Protein AF-A0A535E3J9-F1 (afdb_monomer)

Secondary structure (DSSP, 8-state):
--------------------------------SS-SSSS-EESS--TTBT-EEE--SSPP--EE--SSPPTT--PPPPEEE--SS--TT-EEEEEEEEEEEE----STT---EEEEEETTTTEEEEEE-TTTTGGGTEEEEEEEEEEEEEEESSTT-TTSPEEEEEEEEEEEEETTTTEESSSP--EEEE----S-----S--HHHHHHHHHHS-----EEEEESTTEEETTSEEEEEEE--SS-S-EEEEEEEEEEE-TTS-EEEEEEEEEEEEEEEEEE-S-TT-B--SS--GGGTT-TT-EEEE-SS-STTTSTTSSEEEEEEEEEEEEEEEEEEETTEEEEEEEE--SSPPPEEEPPPEEEEEE----------

Radius of gyration: 37.2 Å; Cα contacts (8 Å, |Δi|>4): 768; chains: 1; bounding box: 96×81×119 Å

Solvent-accessible surface area (backbone atoms only — not comparable to full-atom values): 22604 Å² total; per-residue (Å²): 134,90,79,85,87,89,89,82,90,84,89,83,88,87,80,90,72,82,76,81,79,71,86,76,75,90,70,80,90,59,83,67,94,73,77,84,72,77,46,52,64,37,58,58,87,60,94,56,53,78,41,76,41,82,57,78,90,77,81,71,50,36,26,21,18,59,71,62,72,56,39,87,66,87,62,71,74,66,42,76,49,70,62,95,79,71,49,85,65,36,69,26,37,39,36,44,66,30,64,42,33,49,56,81,68,89,55,99,84,56,77,45,39,36,35,35,44,42,85,88,68,76,45,74,52,77,42,78,47,90,61,66,70,45,62,42,36,28,46,43,25,40,34,37,29,28,52,29,28,22,37,48,75,40,85,90,40,95,84,40,61,74,38,75,48,64,45,94,59,75,37,44,28,18,84,92,77,70,43,75,38,85,74,79,46,76,48,76,40,79,43,77,72,74,65,86,83,65,77,78,87,77,39,26,78,60,50,50,55,51,64,70,61,50,79,65,46,51,32,47,78,48,49,45,57,69,57,41,46,42,44,77,38,76,30,28,38,30,51,46,75,57,54,75,71,70,70,44,47,30,34,34,34,44,75,44,71,63,41,84,38,65,38,36,42,31,38,32,33,44,34,38,39,39,80,73,51,73,52,79,42,62,68,52,94,81,65,40,71,57,99,60,68,50,78,95,52,65,90,53,58,78,54,48,36,41,27,42,87,57,60,14,68,80,70,38,99,84,24,26,25,51,30,31,42,34,41,36,43,42,68,49,34,32,34,33,36,29,56,56,94,39,79,48,65,83,42,81,50,78,51,74,63,81,51,66,71,37,64,30,73,70,40,64,33,34,27,40,76,86,77,81,77,79,81,73,86,127

Foldseek 3Di:
DDDDDDDDDDDDDDDPPDDPDDPDDDDPQDPPPDDFDQAAAPQDDDPQALAKDFDDDHDHFHFWAHQDFFFPDPFPPWDWADDPDADFFAKTKIKDKWWWGWHDDPDPDDFIWTWTAPPVNPDIDIDGDPCPRLNRFWTKIWMKMFMFGWHFPDNVDPPGDTDTDTDPDIFTADPVVRDTHDDIDIDTDGDDQPDDQDPDAALQVNVVVVLVPQPWAFFDKAKVVGQEAEAQDKIKIAGPDGSPPAKTKIWHKHWTDQGSTRIIKIKIKIKIKGWPAKDKDQLAPVWDFDPDDDPVCPPGPRMGMTHHNDFQQPSDPVSWTFMKMKTDMAMWMFMWIAHNVGIDDRDTGDSVDGRDIHMHGTRTHGYYYDDDDPPDDD

Sequence (378 aa):
MSAGSRRRLVAVLAALTAFALQPGTAGRAGLDDSFNPDCPAATALPAVTGKVLQFTGALQCFRPGGSAPFGSNVAPADRVIREPAPKLGDPCQNIYYHPVTFTEDTSPTGDPTGHFSILGNVTTGQLGVDDASMIGTHDAFVSDTQLGSYELTNPNDPNSPLQCVLNPTFHFFCPATGVVGPPLCFTWVLHPITGNPTPPANLAPFFANVLGSLQASPGTIHSAPATKGVVNTPACFWIDGITIPQEQDLTLVLPGPLDGSGRQVFFTYFARIQFQGVDWNFDDPLSVTPAQVPPPCQGQNLVTAHQYAQISDERNADGKYHVTATERYSISVVVYWYDSDGPHGPVTVDPGVSAPTLTTNAYPQYVGQVEGVPIGGQ

Nearest PDB structures (foldseek):
  6yfj-assembly1_AA  TM=2.552E-01  e=6.223E+00  Leviviridae sp.
  8qsz-assembly1_B  TM=1.687E-01  e=2.510E+00  Schizosaccharomyces pombe
  6h04-assembly1_D  TM=1.044E-01  e=4.835E+00  Homo sapiens

pLDDT: mean 73.79, std 19.27, range [26.42, 95.31]

Structure (mmCIF, N/CA/C/O backbone):
data_AF-A0A535E3J9-F1
#
_entry.id   AF-A0A535E3J9-F1
#
loop_
_atom_site.group_PDB
_atom_site.id
_atom_site.type_symbol
_atom_site.label_atom_id
_atom_site.label_alt_id
_atom_site.label_comp_id
_atom_site.label_asym_id
_atom_site.label_entity_id
_atom_site.label_seq_id
_atom_site.pdbx_PDB_ins_code
_atom_site.Cartn_x
_atom_site.Cartn_y
_atom_site.Cartn_z
_atom_site.occupancy
_atom_site.B_iso_or_equiv
_atom_site.auth_seq_id
_atom_site.auth_comp_id
_atom_site.auth_asym_id
_atom_site.auth_atom_id
_atom_site.pdbx_PDB_model_num
ATOM 1 N N . MET A 1 1 ? 31.623 58.051 33.129 1.00 33.59 1 MET A N 1
ATOM 2 C CA . MET A 1 1 ? 30.622 58.278 32.062 1.00 33.59 1 MET A CA 1
ATOM 3 C C . MET A 1 1 ? 30.580 56.989 31.248 1.00 33.59 1 MET A C 1
ATOM 5 O O . MET A 1 1 ? 31.606 56.646 30.689 1.00 33.59 1 MET A O 1
ATOM 9 N N . SER A 1 2 ? 29.633 56.088 31.549 1.00 28.47 2 SER A N 1
ATOM 10 C CA . SER A 1 2 ? 28.334 55.912 30.846 1.00 28.47 2 SER A CA 1
ATOM 11 C C . SER A 1 2 ? 28.555 55.255 29.476 1.00 28.47 2 SER A C 1
ATOM 13 O O . SER A 1 2 ? 29.387 55.753 28.737 1.00 28.47 2 SER A O 1
ATOM 15 N N . ALA A 1 3 ? 27.915 54.188 29.004 1.00 28.72 3 ALA A N 1
ATOM 16 C CA . ALA A 1 3 ? 26.841 53.258 29.378 1.00 28.72 3 ALA A CA 1
ATOM 17 C C . ALA A 1 3 ? 27.003 52.095 28.348 1.00 28.72 3 ALA A C 1
ATOM 19 O O . ALA A 1 3 ? 27.582 52.298 27.288 1.00 28.72 3 ALA A O 1
ATOM 20 N N . GLY A 1 4 ? 26.664 50.828 28.579 1.00 27.12 4 GLY A N 1
ATOM 21 C CA . GLY A 1 4 ? 25.305 50.340 28.786 1.00 27.12 4 GLY A CA 1
ATOM 22 C C . GLY A 1 4 ? 24.501 50.204 27.474 1.00 27.12 4 GLY A C 1
ATOM 23 O O . GLY A 1 4 ? 23.848 51.150 27.069 1.00 27.12 4 GLY A O 1
ATOM 24 N N . SER A 1 5 ? 24.444 48.978 26.927 1.00 33.00 5 SER A N 1
ATOM 25 C CA . SER A 1 5 ? 23.225 48.301 26.418 1.00 33.00 5 SER A CA 1
ATOM 26 C C . SER A 1 5 ? 22.485 48.741 25.114 1.00 33.00 5 SER A C 1
ATOM 28 O O . SER A 1 5 ? 21.826 49.774 25.079 1.00 33.00 5 SER A O 1
ATOM 30 N N . ARG A 1 6 ? 22.344 47.741 24.206 1.00 33.88 6 ARG A N 1
ATOM 31 C CA . ARG A 1 6 ? 21.142 47.260 23.444 1.00 33.88 6 ARG A CA 1
ATOM 32 C C . ARG A 1 6 ? 20.768 47.771 22.025 1.00 33.88 6 ARG A C 1
ATOM 34 O O . ARG A 1 6 ? 20.603 48.961 21.803 1.00 33.88 6 ARG A O 1
ATOM 41 N N . ARG A 1 7 ? 20.331 46.758 21.225 1.00 34.62 7 ARG A N 1
ATOM 42 C CA . ARG A 1 7 ? 19.374 46.697 20.067 1.00 34.62 7 ARG A CA 1
ATOM 43 C C . ARG A 1 7 ? 19.984 46.983 18.668 1.00 34.62 7 ARG A C 1
ATOM 45 O O . ARG A 1 7 ? 20.710 47.947 18.537 1.00 34.62 7 ARG A O 1
ATOM 52 N N . ARG A 1 8 ? 19.739 46.227 17.575 1.00 30.86 8 ARG A N 1
ATOM 53 C CA . ARG A 1 8 ? 18.535 45.518 17.059 1.00 30.86 8 ARG A CA 1
ATOM 54 C C . ARG A 1 8 ? 18.881 44.340 16.104 1.00 30.86 8 ARG A C 1
ATOM 56 O O . ARG A 1 8 ? 19.973 44.297 15.558 1.00 30.86 8 ARG A O 1
ATOM 63 N N . LEU A 1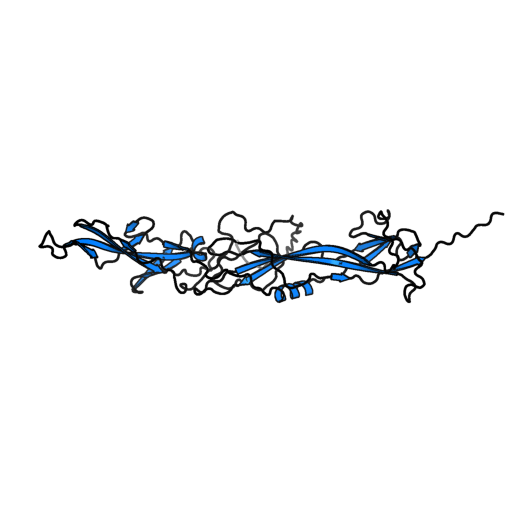 9 ? 17.887 43.456 15.909 1.00 32.06 9 LEU A N 1
ATOM 64 C CA . LEU A 1 9 ? 17.694 42.436 14.854 1.00 32.06 9 LEU A CA 1
ATOM 65 C C . LEU A 1 9 ? 18.092 42.869 13.421 1.00 32.06 9 LEU A C 1
ATOM 67 O O . LEU A 1 9 ? 17.930 44.042 13.102 1.00 32.06 9 LEU A O 1
ATOM 71 N N . VAL A 1 10 ? 18.443 41.911 12.542 1.00 29.22 10 VAL A N 1
ATOM 72 C CA . VAL A 1 10 ? 17.611 41.344 11.439 1.00 29.22 10 VAL A CA 1
ATOM 73 C C . VAL A 1 10 ? 18.378 40.186 10.755 1.00 29.22 10 VAL A C 1
ATOM 75 O O . VAL A 1 10 ? 19.599 40.210 10.658 1.00 29.22 10 VAL A O 1
ATOM 78 N N . ALA A 1 11 ? 17.629 39.151 10.361 1.00 32.66 11 ALA A N 1
ATOM 79 C CA . ALA A 1 11 ? 18.031 37.894 9.722 1.00 32.66 11 ALA A CA 1
ATOM 80 C C . ALA A 1 11 ? 18.624 38.044 8.302 1.00 32.66 11 ALA A C 1
ATOM 82 O O . ALA A 1 11 ? 18.456 39.088 7.684 1.00 32.66 11 ALA A O 1
ATOM 83 N N . VAL A 1 12 ? 19.218 36.970 7.755 1.00 30.23 12 VAL A N 1
ATOM 84 C CA . VAL A 1 12 ? 18.753 36.279 6.526 1.00 30.23 12 VAL A CA 1
ATOM 85 C C . VAL A 1 12 ? 19.677 35.097 6.172 1.00 30.23 12 VAL A C 1
ATOM 87 O O . VAL A 1 12 ? 20.894 35.161 6.300 1.00 30.23 12 VAL A O 1
ATOM 90 N N . LEU A 1 13 ? 18.999 34.025 5.752 1.00 30.70 13 LEU A N 1
ATOM 91 C CA . LEU A 1 13 ? 19.392 32.789 5.073 1.00 30.70 13 LEU A CA 1
ATOM 92 C C . LEU A 1 13 ? 20.746 32.771 4.345 1.00 30.70 13 LEU A C 1
ATOM 94 O O . LEU A 1 13 ? 21.009 33.630 3.511 1.00 30.70 13 LEU A O 1
ATOM 98 N N . ALA A 1 14 ? 21.467 31.655 4.491 1.00 30.52 14 ALA A N 1
ATOM 99 C CA . ALA A 1 14 ? 21.787 30.748 3.379 1.00 30.52 14 ALA A CA 1
ATOM 100 C C . ALA A 1 14 ? 22.624 29.567 3.893 1.00 30.52 14 ALA A C 1
ATOM 102 O O . ALA A 1 14 ? 23.810 29.710 4.169 1.00 30.52 14 ALA A O 1
ATOM 103 N N . ALA A 1 15 ? 22.020 28.385 3.980 1.00 27.77 15 ALA A N 1
ATOM 104 C CA . ALA A 1 15 ? 22.767 27.133 3.972 1.00 27.77 15 ALA A CA 1
ATOM 105 C C . ALA A 1 15 ? 21.925 26.073 3.256 1.00 27.77 15 ALA A C 1
ATOM 107 O O . ALA A 1 15 ? 21.244 25.256 3.867 1.00 27.77 15 ALA A O 1
ATOM 108 N N . LEU A 1 16 ? 21.958 26.137 1.923 1.00 31.31 16 LEU A N 1
ATOM 109 C CA . LEU A 1 16 ? 21.733 24.984 1.057 1.00 31.31 16 LEU A CA 1
ATOM 110 C C . LEU A 1 16 ? 22.879 24.000 1.313 1.00 31.31 16 LEU A C 1
ATOM 112 O O . LEU A 1 16 ? 23.904 24.033 0.638 1.00 31.31 16 LEU A O 1
ATOM 116 N N . THR A 1 17 ? 22.734 23.141 2.316 1.00 30.84 17 THR A N 1
ATOM 117 C CA . THR A 1 17 ? 23.512 21.906 2.378 1.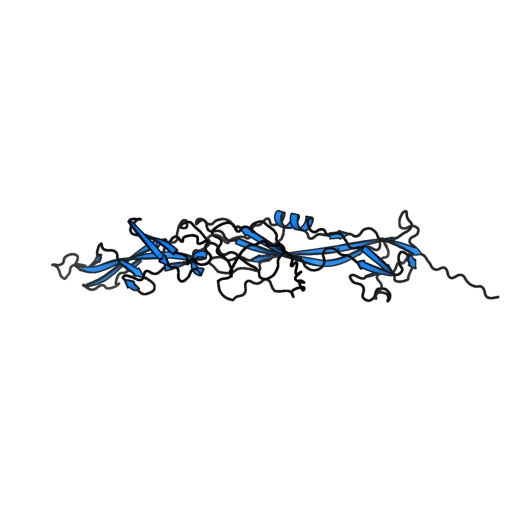00 30.84 17 THR A CA 1
ATOM 118 C C . THR A 1 17 ? 22.707 20.832 1.673 1.00 30.84 17 THR A C 1
ATOM 120 O O . THR A 1 17 ? 21.761 20.274 2.226 1.00 30.84 17 THR A O 1
ATOM 123 N N . ALA A 1 18 ? 23.085 20.596 0.420 1.00 27.94 18 ALA A N 1
ATOM 124 C CA . ALA A 1 18 ? 22.757 19.394 -0.318 1.00 27.94 18 ALA A CA 1
ATOM 125 C C . ALA A 1 18 ? 23.154 18.173 0.526 1.00 27.94 18 ALA A C 1
ATOM 127 O O . ALA A 1 18 ? 24.338 17.893 0.709 1.00 27.94 18 ALA A O 1
ATOM 128 N N . PHE A 1 19 ? 22.164 17.458 1.057 1.00 26.78 19 PHE A N 1
ATOM 129 C CA . PHE A 1 19 ? 22.375 16.083 1.481 1.00 26.78 19 PHE A CA 1
ATOM 130 C C . PHE A 1 19 ? 22.500 15.243 0.212 1.00 26.78 19 PHE A C 1
ATOM 132 O O . PHE A 1 19 ? 21.539 15.068 -0.534 1.00 26.78 19 PHE A O 1
ATOM 139 N N . ALA A 1 20 ? 23.716 14.767 -0.044 1.00 26.42 20 ALA A N 1
ATOM 140 C CA . ALA A 1 20 ? 23.969 13.706 -0.999 1.00 26.42 20 ALA A CA 1
ATOM 141 C C . ALA A 1 20 ? 23.206 12.456 -0.534 1.00 26.42 20 ALA A C 1
ATOM 143 O O . ALA A 1 20 ? 23.586 11.812 0.442 1.00 26.42 20 ALA A O 1
ATOM 144 N N . LEU A 1 21 ? 22.099 12.150 -1.210 1.00 26.97 21 LEU A N 1
ATOM 145 C CA . LEU A 1 21 ? 21.382 10.890 -1.058 1.00 26.97 21 LEU A CA 1
ATOM 146 C C . LEU A 1 21 ? 22.238 9.796 -1.700 1.00 26.97 21 LEU A C 1
ATOM 148 O O . LEU A 1 21 ? 22.363 9.718 -2.920 1.00 26.97 21 LEU A O 1
ATOM 152 N N . GLN A 1 22 ? 22.875 8.981 -0.865 1.00 26.67 22 GLN A N 1
ATOM 153 C CA . GLN A 1 22 ? 23.418 7.701 -1.302 1.00 26.67 22 GLN A CA 1
ATOM 154 C C . GLN A 1 22 ? 22.254 6.770 -1.692 1.00 26.67 22 GLN A C 1
ATOM 156 O O . GLN A 1 22 ? 21.199 6.835 -1.054 1.00 26.67 22 GLN A O 1
ATOM 161 N N . PRO A 1 23 ? 22.418 5.893 -2.699 1.00 26.84 23 PRO A N 1
ATOM 162 C CA . PRO A 1 23 ? 21.412 4.889 -3.025 1.00 26.84 23 PRO A CA 1
ATOM 163 C C . PRO A 1 23 ? 21.299 3.909 -1.852 1.00 26.84 23 PRO A C 1
ATOM 165 O O . PRO A 1 23 ? 22.233 3.166 -1.548 1.00 26.84 23 PRO A O 1
ATOM 168 N N . GLY A 1 24 ? 20.167 3.953 -1.150 1.00 28.06 24 GLY A N 1
ATOM 169 C CA . GLY A 1 24 ? 19.845 2.999 -0.097 1.00 28.06 24 GLY A CA 1
ATOM 170 C C . GLY A 1 24 ? 19.674 1.603 -0.690 1.00 28.06 24 GLY A C 1
ATOM 171 O O . GLY A 1 24 ? 18.954 1.412 -1.665 1.00 28.06 24 GLY A O 1
ATOM 172 N N . THR A 1 25 ? 20.360 0.630 -0.102 1.00 26.80 25 THR A N 1
ATOM 173 C CA . THR A 1 25 ? 20.226 -0.797 -0.402 1.00 26.80 25 THR A CA 1
ATOM 174 C C . THR A 1 25 ? 18.779 -1.259 -0.251 1.00 26.80 25 THR A C 1
ATOM 176 O O . THR A 1 25 ? 18.132 -0.903 0.731 1.00 26.80 25 THR A O 1
ATOM 179 N N . ALA A 1 26 ? 18.316 -2.085 -1.194 1.00 29.52 26 ALA A N 1
ATOM 180 C CA . ALA A 1 26 ? 17.007 -2.731 -1.219 1.00 29.52 26 ALA A CA 1
ATOM 181 C C . ALA A 1 26 ? 16.548 -3.213 0.173 1.00 29.52 26 ALA A C 1
ATOM 183 O O . ALA A 1 26 ? 16.968 -4.263 0.659 1.00 29.52 26 ALA A O 1
ATOM 184 N N . GLY A 1 27 ? 15.668 -2.437 0.804 1.00 28.30 27 GLY A N 1
ATOM 185 C CA . GLY A 1 27 ? 14.891 -2.875 1.953 1.00 28.30 27 GLY A CA 1
ATOM 186 C C . GLY A 1 27 ? 13.722 -3.722 1.464 1.00 28.30 27 GLY A C 1
ATOM 187 O O . GLY A 1 27 ? 13.052 -3.370 0.491 1.00 28.30 27 GLY A O 1
ATOM 188 N N . ARG A 1 28 ? 13.470 -4.859 2.116 1.00 32.34 28 ARG A N 1
ATOM 189 C CA . ARG A 1 28 ? 12.174 -5.530 1.988 1.00 32.34 28 ARG A CA 1
ATOM 190 C C . ARG A 1 28 ? 11.123 -4.587 2.567 1.00 32.34 28 ARG A C 1
ATOM 192 O O . ARG A 1 28 ? 11.213 -4.240 3.739 1.00 32.34 28 ARG A O 1
ATOM 199 N N . ALA A 1 29 ? 10.143 -4.197 1.757 1.00 36.38 29 ALA A N 1
ATOM 200 C CA . ALA A 1 29 ? 8.915 -3.611 2.269 1.00 36.38 29 ALA A CA 1
ATOM 201 C C . ALA A 1 29 ? 8.238 -4.675 3.148 1.00 36.38 29 ALA A C 1
ATOM 203 O O . ALA A 1 29 ? 7.770 -5.708 2.668 1.00 36.38 29 ALA A O 1
ATOM 204 N N . GLY A 1 30 ? 8.279 -4.468 4.452 1.00 35.66 30 GLY A N 1
ATOM 205 C CA . GLY A 1 30 ? 7.580 -5.269 5.437 1.00 35.66 30 GLY A CA 1
ATOM 206 C C . GLY A 1 30 ? 7.206 -4.338 6.571 1.00 35.66 30 GLY A C 1
ATOM 207 O O . GLY A 1 30 ? 8.043 -3.550 7.006 1.00 35.66 30 GLY A O 1
ATOM 208 N N . LEU A 1 31 ? 5.949 -4.406 6.998 1.00 39.34 31 LEU A N 1
ATOM 209 C CA . LEU A 1 31 ? 5.612 -4.074 8.375 1.00 39.34 31 LEU A CA 1
ATOM 210 C C . LEU A 1 31 ? 6.444 -5.054 9.203 1.00 39.34 31 LEU A C 1
ATOM 212 O O . LEU 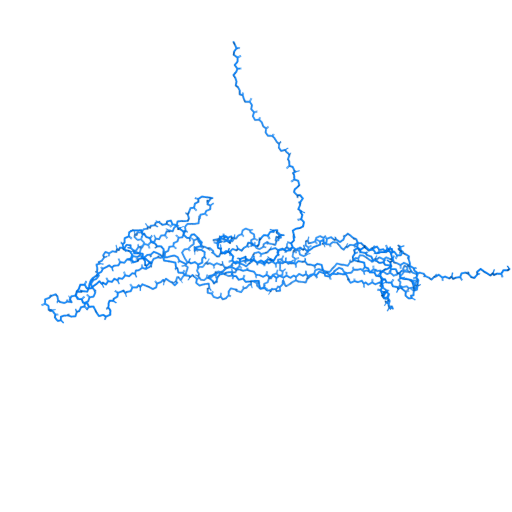A 1 31 ? 6.300 -6.262 9.023 1.00 39.34 31 LEU A O 1
ATOM 216 N N . ASP A 1 32 ? 7.429 -4.567 9.945 1.00 38.06 32 ASP A N 1
ATOM 217 C CA . ASP A 1 32 ? 8.226 -5.448 10.780 1.00 38.06 32 ASP A CA 1
ATOM 218 C C . ASP A 1 32 ? 7.330 -6.070 11.860 1.00 38.06 32 ASP A C 1
ATOM 220 O O . ASP A 1 32 ? 6.372 -5.470 12.347 1.00 38.06 32 ASP A O 1
ATOM 224 N N . ASP A 1 33 ? 7.628 -7.314 12.237 1.00 31.97 33 ASP A N 1
ATOM 225 C CA . ASP A 1 33 ? 6.863 -8.064 13.243 1.00 31.97 33 ASP A CA 1
ATOM 226 C C . ASP A 1 33 ? 7.009 -7.469 14.669 1.00 31.97 33 ASP A C 1
ATOM 228 O O . ASP A 1 33 ? 6.542 -8.041 15.658 1.00 31.97 33 ASP A O 1
ATOM 232 N N . SER A 1 34 ? 7.672 -6.315 14.810 1.00 32.00 34 SER A N 1
ATOM 233 C CA . SER A 1 34 ? 7.863 -5.584 16.061 1.00 32.00 34 SER A CA 1
ATOM 234 C C . SER A 1 34 ? 6.768 -4.539 16.295 1.00 32.00 34 SER A C 1
ATOM 236 O O . SER A 1 34 ? 6.943 -3.354 16.060 1.00 32.00 34 SER A O 1
ATOM 238 N N . PHE A 1 35 ? 5.654 -5.001 16.867 1.00 36.38 35 PHE A N 1
ATOM 239 C CA . PHE A 1 35 ? 4.901 -4.313 17.928 1.00 36.38 35 PHE A CA 1
ATOM 240 C C . PHE A 1 35 ? 4.669 -2.785 17.796 1.00 36.38 35 PHE A C 1
ATOM 242 O O . PHE A 1 35 ? 5.356 -2.020 18.449 1.00 36.38 35 PHE A O 1
ATOM 249 N N . ASN A 1 36 ? 3.581 -2.381 17.122 1.00 44.56 36 ASN A N 1
ATOM 250 C CA . ASN A 1 36 ? 2.482 -1.531 17.651 1.00 44.56 36 ASN A CA 1
ATOM 251 C C . ASN A 1 36 ? 2.661 -0.026 18.074 1.00 44.56 36 ASN A C 1
ATOM 253 O O . ASN A 1 36 ? 1.888 0.408 18.936 1.00 44.56 36 ASN A O 1
ATOM 257 N N . PRO A 1 37 ? 3.551 0.822 17.494 1.00 41.59 37 PRO A N 1
ATOM 258 C CA . PRO A 1 37 ? 3.258 2.278 17.501 1.00 41.59 37 PRO A CA 1
ATOM 259 C C . PRO A 1 37 ? 3.399 3.050 16.171 1.00 41.59 37 PRO A C 1
ATOM 261 O O . PRO A 1 37 ? 2.927 4.184 16.111 1.00 41.59 37 PRO A O 1
ATOM 264 N N . ASP A 1 38 ? 3.968 2.489 15.100 1.00 51.41 38 ASP A N 1
ATOM 265 C CA . ASP A 1 38 ? 4.338 3.306 13.921 1.00 51.41 38 ASP A CA 1
ATOM 266 C C . ASP A 1 38 ? 3.228 3.498 12.872 1.00 51.41 38 ASP A C 1
ATOM 268 O O . ASP A 1 38 ? 3.379 4.305 11.952 1.00 51.41 38 ASP A O 1
ATOM 272 N N . CYS A 1 39 ? 2.098 2.793 12.999 1.00 57.16 39 CYS A N 1
ATOM 273 C CA . CYS A 1 39 ? 0.920 3.028 12.160 1.00 57.16 39 CYS A CA 1
ATOM 274 C C . CYS A 1 39 ? -0.001 4.056 12.834 1.00 57.16 39 CYS A C 1
ATOM 276 O O . CYS A 1 39 ? -0.751 3.681 13.745 1.00 57.16 39 CYS A O 1
ATOM 278 N N . PRO A 1 40 ? 0.013 5.338 12.424 1.00 62.41 40 PRO A N 1
ATOM 279 C CA . PRO A 1 40 ? -0.860 6.339 13.021 1.00 62.41 40 PRO A CA 1
ATOM 280 C C . PRO A 1 40 ? -2.335 5.961 12.851 1.00 62.41 40 PRO A C 1
ATOM 282 O O . PRO A 1 40 ? -2.754 5.448 11.808 1.00 62.41 40 PRO A O 1
ATOM 285 N N . ALA A 1 41 ? -3.133 6.238 13.887 1.00 61.22 41 ALA A N 1
ATOM 286 C CA . ALA A 1 41 ? -4.585 6.162 13.786 1.00 61.22 41 ALA A CA 1
ATOM 287 C C . ALA A 1 41 ? -5.079 7.233 12.815 1.00 61.22 41 ALA A C 1
ATOM 289 O O . ALA A 1 41 ? -4.769 8.412 12.977 1.00 61.22 41 ALA A O 1
ATOM 290 N N . ALA A 1 42 ? -5.865 6.828 11.827 1.00 62.56 42 ALA A N 1
ATOM 291 C CA . ALA A 1 42 ? -6.519 7.748 10.915 1.00 62.56 42 ALA A CA 1
ATOM 292 C C . ALA A 1 42 ? -7.991 7.896 11.314 1.00 62.56 42 ALA A C 1
ATOM 294 O O . ALA A 1 42 ? -8.820 7.059 10.968 1.00 62.56 42 ALA A O 1
ATOM 295 N N . THR A 1 43 ? -8.308 8.963 12.055 1.00 59.81 43 THR A N 1
ATOM 296 C CA . THR A 1 43 ? -9.694 9.355 12.394 1.00 59.81 43 THR A CA 1
ATOM 297 C C . THR A 1 43 ? -10.373 10.150 11.274 1.00 59.81 43 THR A C 1
ATOM 299 O O . THR A 1 43 ? -11.589 10.317 11.261 1.00 59.81 43 THR A O 1
ATOM 302 N N . ALA A 1 44 ? -9.580 10.607 10.306 1.00 62.94 44 ALA A N 1
ATOM 303 C CA . ALA A 1 44 ? -9.997 11.268 9.081 1.00 62.94 44 ALA A CA 1
ATOM 304 C C . ALA A 1 44 ? -9.127 10.777 7.916 1.00 62.94 44 ALA A C 1
ATOM 306 O O . ALA A 1 44 ? -8.102 10.126 8.123 1.00 62.94 44 ALA A O 1
ATOM 307 N N . LEU A 1 45 ? -9.511 11.116 6.681 1.00 71.62 45 LEU A N 1
ATOM 308 C CA . LEU A 1 45 ? -8.717 10.809 5.489 1.00 71.62 45 LEU A CA 1
ATOM 309 C C . LEU A 1 45 ? -7.313 11.444 5.595 1.00 71.62 45 LEU A C 1
ATOM 311 O O . LEU A 1 45 ? -7.212 12.675 5.617 1.00 71.62 45 LEU A O 1
ATOM 315 N N . PRO A 1 46 ? -6.222 10.652 5.604 1.00 72.88 46 PRO A N 1
ATOM 316 C CA . PRO A 1 46 ? -4.866 11.183 5.593 1.00 72.88 46 PRO A CA 1
ATOM 317 C C . PRO A 1 46 ? -4.626 12.099 4.390 1.00 72.88 46 PRO A C 1
ATOM 319 O O . PRO A 1 46 ? -5.089 11.819 3.284 1.00 72.88 46 PRO A O 1
ATOM 322 N N . ALA A 1 47 ? -3.825 13.153 4.556 1.00 77.81 47 ALA A N 1
ATOM 323 C CA . ALA A 1 47 ? -3.554 14.135 3.494 1.00 77.81 47 ALA A CA 1
ATOM 324 C C . ALA A 1 47 ? -2.842 13.558 2.247 1.00 77.81 47 ALA A C 1
ATOM 326 O O . ALA A 1 47 ? -2.833 14.184 1.176 1.00 77.81 47 ALA A O 1
ATOM 327 N N . VAL A 1 48 ? -2.228 12.380 2.398 1.00 78.75 48 VAL A N 1
ATOM 328 C CA . VAL A 1 48 ? -1.551 11.610 1.340 1.00 78.75 48 VAL A CA 1
ATOM 329 C C . VAL A 1 48 ? -2.508 10.730 0.529 1.00 78.75 48 VAL A C 1
ATOM 331 O O . VAL A 1 48 ? -2.124 10.217 -0.518 1.00 78.75 48 VAL A O 1
ATOM 334 N N . THR A 1 49 ? -3.752 10.566 0.984 1.00 83.06 49 THR A N 1
ATOM 335 C CA . THR A 1 49 ? -4.732 9.675 0.355 1.00 83.06 49 THR A CA 1
ATOM 336 C C . THR A 1 49 ? -4.979 10.053 -1.104 1.00 83.06 49 THR A C 1
ATOM 338 O O . THR A 1 49 ? -5.177 11.224 -1.430 1.00 83.06 49 THR A O 1
ATOM 341 N N . GLY A 1 50 ? -4.969 9.052 -1.987 1.00 84.38 50 GLY A N 1
ATOM 342 C CA . GLY A 1 50 ? -5.204 9.211 -3.423 1.00 84.38 50 GLY A CA 1
ATOM 343 C C . GLY A 1 50 ? -4.054 9.860 -4.198 1.00 84.38 50 GLY A C 1
ATOM 344 O O . GLY A 1 50 ? -4.203 10.116 -5.392 1.00 84.38 50 GLY A O 1
ATOM 345 N N . LYS A 1 51 ? -2.913 10.132 -3.554 1.00 85.12 51 LYS A N 1
ATOM 346 C CA . LYS A 1 51 ? -1.714 10.668 -4.207 1.00 85.12 51 LYS A CA 1
ATOM 347 C C . LYS A 1 51 ? -0.669 9.572 -4.318 1.00 85.12 51 LYS A C 1
ATOM 349 O O . LYS A 1 51 ? -0.387 8.892 -3.335 1.00 85.12 51 LYS A O 1
ATOM 354 N N . VAL A 1 52 ? -0.074 9.438 -5.501 1.00 85.50 52 VAL A N 1
ATOM 355 C CA . VAL A 1 52 ? 1.119 8.607 -5.661 1.00 85.50 52 VAL A CA 1
ATOM 356 C C . VAL A 1 52 ? 2.339 9.453 -5.339 1.00 85.50 52 VAL A C 1
ATOM 358 O O . VAL A 1 52 ? 2.519 10.534 -5.900 1.00 85.50 52 VAL A O 1
ATOM 361 N N . LEU A 1 53 ? 3.157 8.967 -4.417 1.00 85.88 53 LEU A N 1
ATOM 362 C CA . LEU A 1 53 ? 4.343 9.654 -3.928 1.00 85.88 53 LEU A CA 1
ATOM 363 C C . LEU A 1 53 ? 5.569 8.778 -4.173 1.00 85.88 53 LEU A C 1
ATOM 365 O O . LEU A 1 53 ? 5.481 7.553 -4.095 1.00 85.88 53 LEU A O 1
ATOM 369 N N . GLN A 1 54 ? 6.717 9.399 -4.447 1.00 84.88 54 GLN A N 1
ATOM 370 C CA . GLN A 1 54 ? 7.982 8.673 -4.445 1.00 84.88 54 GLN A CA 1
ATOM 371 C C . GLN A 1 54 ? 8.247 8.144 -3.037 1.00 84.88 54 GLN A C 1
ATOM 373 O O . GLN A 1 54 ? 8.123 8.878 -2.055 1.00 84.88 54 GLN A O 1
ATOM 378 N N . PHE A 1 55 ? 8.589 6.867 -2.945 1.00 81.44 55 PHE A N 1
ATOM 379 C CA . PHE A 1 55 ? 8.837 6.219 -1.674 1.00 81.44 55 PHE A CA 1
ATOM 380 C C . PHE A 1 55 ? 10.288 6.410 -1.233 1.00 81.44 55 PHE A C 1
ATOM 382 O O . PHE A 1 55 ? 11.224 6.180 -2.000 1.00 81.44 55 PHE A O 1
ATOM 389 N N . THR A 1 56 ? 10.471 6.804 0.026 1.00 72.44 56 THR A N 1
ATOM 390 C CA . THR A 1 56 ? 11.772 6.876 0.689 1.00 72.44 56 THR A CA 1
ATOM 391 C C . THR A 1 56 ? 11.638 6.315 2.110 1.00 72.44 56 THR A C 1
ATOM 393 O O . THR A 1 56 ? 10.860 6.819 2.913 1.00 72.44 56 THR A O 1
ATOM 396 N N . GLY A 1 57 ? 12.392 5.265 2.450 1.00 67.19 57 GLY A N 1
ATOM 397 C CA . GLY A 1 57 ? 12.491 4.774 3.834 1.00 67.19 57 GLY A CA 1
ATOM 398 C C . GLY A 1 57 ? 11.569 3.603 4.196 1.00 67.19 57 GLY A C 1
ATOM 399 O O . GLY A 1 57 ? 11.569 2.590 3.503 1.00 67.19 57 GLY A O 1
ATOM 400 N N . ALA A 1 58 ? 10.881 3.704 5.340 1.00 66.12 58 ALA A N 1
ATOM 401 C CA . ALA A 1 58 ? 10.029 2.654 5.907 1.00 66.12 58 ALA A CA 1
ATOM 402 C C . ALA A 1 58 ? 8.563 2.833 5.482 1.00 66.12 58 ALA A C 1
ATOM 404 O O . ALA A 1 58 ? 8.066 3.956 5.374 1.00 66.12 58 ALA A O 1
ATOM 405 N N . LEU A 1 59 ? 7.866 1.724 5.228 1.00 65.31 59 LEU A N 1
ATOM 406 C CA . LEU A 1 59 ? 6.464 1.752 4.819 1.00 65.31 59 LEU A CA 1
ATOM 407 C C . LEU A 1 59 ? 5.582 2.141 6.012 1.00 65.31 59 LEU A C 1
ATOM 409 O O . LEU A 1 59 ? 5.530 1.417 7.000 1.00 65.31 59 LEU A O 1
ATOM 413 N N . GLN A 1 60 ? 4.862 3.257 5.908 1.00 67.94 60 GLN A N 1
ATOM 414 C CA . GLN A 1 60 ? 3.853 3.637 6.897 1.00 67.94 60 GLN A CA 1
ATOM 415 C C . GLN A 1 60 ? 2.474 3.144 6.448 1.00 67.94 60 GLN A C 1
ATOM 417 O O . GLN A 1 60 ? 2.034 3.420 5.328 1.00 67.94 60 GLN A O 1
ATOM 422 N N . CYS A 1 61 ? 1.787 2.412 7.324 1.00 67.00 61 CYS A N 1
ATOM 423 C CA . CYS A 1 61 ? 0.366 2.099 7.176 1.00 67.00 61 CYS A CA 1
ATOM 424 C C . CYS A 1 61 ? -0.459 2.961 8.134 1.00 67.00 61 CYS A C 1
ATOM 426 O O . CYS A 1 61 ? 0.075 3.572 9.056 1.00 67.00 61 CYS A O 1
ATOM 428 N N . PHE A 1 62 ? -1.770 3.016 7.916 1.00 70.00 62 PHE A N 1
ATOM 429 C CA . PHE A 1 62 ? -2.694 3.663 8.842 1.00 70.00 62 PHE A CA 1
ATOM 430 C C . PHE A 1 62 ? -3.544 2.594 9.503 1.00 70.00 62 PHE A C 1
ATOM 432 O O . PHE A 1 62 ? -4.077 1.718 8.819 1.00 70.00 62 PHE A O 1
ATOM 439 N N . ARG A 1 63 ? -3.696 2.685 10.824 1.00 66.50 63 ARG A N 1
ATOM 440 C CA . ARG A 1 63 ? -4.718 1.901 11.517 1.00 66.50 63 ARG A CA 1
ATOM 441 C C . ARG A 1 63 ? -6.045 2.667 11.465 1.00 66.50 63 ARG A C 1
ATOM 443 O O . ARG A 1 63 ? -6.019 3.903 11.539 1.00 66.50 63 ARG A O 1
ATOM 450 N N . PRO A 1 64 ? -7.190 1.979 11.353 1.00 63.56 64 PRO A N 1
ATOM 451 C CA . PRO A 1 64 ? -8.490 2.621 11.490 1.00 63.56 64 PRO A CA 1
ATOM 452 C C . PRO A 1 64 ? -8.544 3.440 12.787 1.00 63.56 64 PRO A C 1
ATOM 454 O O . PRO A 1 64 ? -8.067 3.002 13.831 1.00 63.56 64 PRO A O 1
ATOM 457 N N . GLY A 1 65 ? -9.071 4.656 12.718 1.00 52.19 65 GLY A N 1
ATOM 458 C CA . GLY A 1 65 ? -9.392 5.488 13.875 1.00 52.19 65 GLY A CA 1
ATOM 459 C C . GLY A 1 65 ? -10.804 6.048 13.725 1.00 52.19 65 GLY A C 1
ATOM 460 O O . GLY A 1 65 ? -11.386 5.983 12.644 1.00 52.19 65 GLY A O 1
ATOM 461 N N . GLY A 1 66 ? -11.370 6.614 14.791 1.00 48.00 66 GLY A N 1
ATOM 462 C CA . GLY A 1 66 ? -12.663 7.292 14.710 1.00 48.00 66 GLY A CA 1
ATOM 463 C C . GLY A 1 66 ? -12.857 8.346 15.795 1.00 48.00 66 GLY A C 1
ATOM 464 O O . GLY A 1 66 ? -12.316 8.227 16.891 1.00 48.00 66 GLY A O 1
ATOM 465 N N . SER A 1 67 ? -13.638 9.373 15.456 1.00 41.22 67 SER A N 1
ATOM 466 C CA . SER A 1 67 ? -14.044 10.490 16.322 1.00 41.22 67 SER A CA 1
ATOM 467 C C . SER A 1 67 ? -15.506 10.444 16.760 1.00 41.22 67 SER A C 1
ATOM 469 O O . SER A 1 67 ? -15.963 11.307 17.509 1.00 41.22 67 SER A O 1
ATOM 471 N N . ALA A 1 68 ? -16.249 9.430 16.316 1.00 37.12 68 ALA A N 1
ATOM 472 C CA . ALA A 1 68 ? -17.646 9.214 16.662 1.00 37.12 68 ALA A CA 1
ATOM 473 C C . ALA A 1 68 ? -17.812 7.896 17.444 1.00 37.12 68 ALA A C 1
ATOM 475 O O . ALA A 1 68 ? -17.114 6.929 17.136 1.00 37.12 68 ALA A O 1
ATOM 476 N N . PRO A 1 69 ? -18.734 7.827 18.428 1.00 36.59 69 PRO A N 1
ATOM 477 C CA . PRO A 1 69 ? -19.165 6.557 19.004 1.00 36.59 69 PRO A CA 1
ATOM 478 C C . PRO A 1 69 ? -19.701 5.665 17.885 1.00 36.59 69 PRO A C 1
ATOM 480 O O . PRO A 1 69 ? -20.640 6.029 17.178 1.00 36.59 69 PRO A O 1
ATOM 483 N N . PHE A 1 70 ? -19.058 4.522 17.728 1.00 44.66 70 PHE A N 1
ATOM 484 C CA . PHE A 1 70 ? -19.226 3.572 16.644 1.00 44.66 70 PHE A CA 1
ATOM 485 C C . PHE A 1 70 ? -20.666 3.042 16.518 1.00 44.66 70 PHE A C 1
ATOM 487 O O . PHE A 1 70 ? -21.349 2.740 17.501 1.00 44.66 70 PHE A O 1
ATOM 494 N N . GLY A 1 71 ? -21.142 2.962 15.272 1.00 38.75 71 GLY A N 1
ATOM 495 C CA . GLY A 1 71 ? -22.398 2.310 14.893 1.00 38.75 71 GLY A CA 1
ATOM 496 C C . GLY A 1 71 ? -22.441 0.821 15.267 1.00 38.75 71 GLY A C 1
ATOM 497 O O . GLY A 1 71 ? -21.410 0.163 15.351 1.00 38.75 71 GLY A O 1
ATOM 498 N N . SER A 1 72 ? -23.663 0.339 15.545 1.00 39.75 72 SER A N 1
ATOM 499 C CA . SER A 1 72 ? -24.041 -0.989 16.070 1.00 39.75 72 SER A CA 1
ATOM 500 C C . SER A 1 72 ? -22.915 -1.769 16.761 1.00 39.75 72 SER A C 1
ATOM 502 O O . SER A 1 72 ? -22.491 -2.816 16.276 1.00 39.75 72 SER A O 1
ATOM 504 N N . ASN A 1 73 ? -22.468 -1.252 17.909 1.00 49.62 73 ASN A N 1
ATOM 505 C CA . ASN A 1 73 ? -21.630 -1.960 18.873 1.00 49.62 73 ASN A CA 1
ATOM 506 C C . ASN A 1 73 ? -22.077 -3.422 19.012 1.00 49.62 73 ASN A C 1
ATOM 508 O O . ASN A 1 73 ? -23.240 -3.682 19.338 1.00 49.62 73 ASN A O 1
ATOM 512 N N . VAL A 1 74 ? -21.144 -4.369 18.926 1.00 53.53 74 VAL A N 1
ATOM 513 C CA . VAL A 1 74 ? -21.292 -5.590 19.723 1.00 53.53 74 VAL A CA 1
ATOM 514 C C . VAL A 1 74 ? -20.851 -5.208 21.132 1.00 53.53 74 VAL A C 1
ATOM 516 O O . VAL A 1 74 ? -19.740 -5.510 21.558 1.00 53.53 74 VAL A O 1
ATOM 519 N N . ALA A 1 75 ? -21.690 -4.438 21.833 1.00 61.44 75 ALA A N 1
ATOM 520 C CA . ALA A 1 75 ? -21.444 -4.159 23.238 1.00 61.44 75 ALA A CA 1
ATOM 521 C C . ALA A 1 75 ? -21.298 -5.509 23.959 1.00 61.44 75 ALA A C 1
ATOM 523 O O . ALA A 1 75 ? -22.071 -6.431 23.657 1.00 61.44 75 ALA A O 1
ATOM 524 N N . PRO A 1 76 ? -20.326 -5.666 24.877 1.00 69.50 76 PRO A N 1
ATOM 525 C CA . PRO A 1 76 ? -20.307 -6.841 25.724 1.00 69.50 76 PRO A CA 1
ATOM 526 C C . PRO A 1 76 ? -21.685 -6.973 26.368 1.00 69.50 76 PRO A C 1
ATOM 528 O O . PRO A 1 76 ? -22.226 -5.999 26.890 1.00 69.50 76 PRO A O 1
ATOM 531 N N . ALA A 1 77 ? -22.277 -8.163 26.267 1.00 75.00 77 ALA A N 1
ATOM 532 C CA . ALA A 1 77 ? -23.596 -8.392 26.832 1.00 75.00 77 ALA A CA 1
ATOM 533 C C . ALA A 1 77 ? -23.564 -8.090 28.334 1.00 75.00 77 ALA A C 1
ATOM 535 O O . ALA A 1 77 ? -22.632 -8.511 29.030 1.00 75.00 77 ALA A O 1
ATOM 536 N N . ASP A 1 78 ? -24.594 -7.401 28.824 1.00 83.88 78 ASP A N 1
ATOM 537 C CA . ASP A 1 78 ? -24.776 -7.180 30.253 1.00 83.88 78 ASP A CA 1
ATOM 538 C C . ASP A 1 78 ? -24.679 -8.514 30.995 1.00 83.88 78 ASP A C 1
ATOM 540 O O . ASP A 1 78 ? -25.253 -9.535 30.591 1.00 83.88 78 ASP A O 1
ATOM 544 N N . ARG A 1 79 ? -23.907 -8.528 32.083 1.00 85.88 79 ARG A N 1
ATOM 545 C CA . ARG A 1 79 ? -23.612 -9.765 32.805 1.00 85.88 79 ARG A CA 1
ATOM 546 C C . ARG A 1 79 ? -24.443 -9.852 34.062 1.00 85.88 79 ARG A C 1
ATOM 548 O O . ARG A 1 79 ? -24.343 -9.032 34.968 1.00 85.88 79 ARG A O 1
ATOM 555 N N . VAL A 1 80 ? -25.203 -10.932 34.139 1.00 87.38 80 VAL A N 1
ATOM 556 C CA . VAL A 1 80 ? -26.001 -11.293 35.302 1.00 87.38 80 VAL A CA 1
ATOM 557 C C . VAL A 1 80 ? -25.229 -12.362 36.067 1.00 87.38 80 VAL A C 1
ATOM 559 O O . VAL A 1 80 ? -25.154 -13.512 35.640 1.00 87.38 80 VAL A O 1
ATOM 562 N N . ILE A 1 81 ? -24.604 -11.983 37.180 1.00 86.06 81 ILE A N 1
ATOM 563 C CA . ILE A 1 81 ? -23.816 -12.903 38.003 1.00 86.06 81 ILE A CA 1
ATOM 564 C C . ILE A 1 81 ? -24.714 -13.468 39.093 1.00 86.06 81 ILE A C 1
ATOM 566 O O . ILE A 1 81 ? -25.294 -12.736 39.904 1.00 86.06 81 ILE A O 1
ATOM 570 N N . ARG A 1 82 ? -24.865 -14.789 39.056 1.00 89.62 82 ARG A N 1
ATOM 571 C CA . ARG A 1 82 ? -25.739 -15.572 39.922 1.00 89.62 82 ARG A CA 1
ATOM 572 C C . ARG A 1 82 ? -24.996 -16.823 40.355 1.00 89.62 82 ARG A C 1
ATOM 574 O O . ARG A 1 82 ? -24.420 -17.510 39.515 1.00 89.62 82 ARG A O 1
ATOM 581 N N . GLU A 1 83 ? -25.061 -17.128 41.645 1.00 85.31 83 GLU A N 1
ATOM 582 C CA . GLU A 1 83 ? -24.587 -18.411 42.157 1.00 85.31 83 GLU A CA 1
ATOM 583 C C . GLU A 1 83 ? -25.473 -19.562 41.652 1.00 85.31 83 GLU A C 1
ATOM 585 O O . GLU A 1 83 ? -26.699 -19.454 41.752 1.00 85.31 83 GLU A O 1
ATOM 590 N N . PRO A 1 84 ? -24.900 -20.664 41.125 1.00 84.50 84 PRO A N 1
ATOM 591 C CA . PRO A 1 84 ? -25.675 -21.816 40.656 1.00 84.50 84 PRO A CA 1
ATOM 592 C C . PRO A 1 84 ? -26.481 -22.509 41.762 1.00 84.50 84 PRO A C 1
ATOM 594 O O . PRO A 1 84 ? -27.536 -23.082 41.496 1.00 84.50 84 PRO A O 1
ATOM 597 N N . ALA A 1 85 ? -25.980 -22.468 42.999 1.00 89.38 85 ALA A N 1
ATOM 598 C CA . ALA A 1 85 ? -26.619 -23.031 44.184 1.00 89.38 85 ALA A CA 1
ATOM 599 C C . ALA A 1 85 ? -26.569 -21.999 45.326 1.00 89.38 85 ALA A C 1
ATOM 601 O O . ALA A 1 85 ? -25.727 -22.124 46.220 1.00 89.38 85 ALA A O 1
ATOM 602 N N . PRO A 1 86 ? -27.423 -20.958 45.273 1.00 89.94 86 PRO A N 1
ATOM 603 C CA . PRO A 1 86 ? -27.330 -19.825 46.179 1.00 89.94 86 PRO A CA 1
ATOM 604 C C . PRO A 1 86 ? -27.747 -20.201 47.601 1.00 89.94 86 PRO A C 1
ATOM 606 O O . PRO A 1 86 ? -28.687 -20.969 47.818 1.00 89.94 86 PRO A O 1
ATOM 609 N N . LYS A 1 87 ? -27.069 -19.605 48.575 1.00 92.81 87 LYS A N 1
ATOM 610 C CA . LYS A 1 87 ? -27.430 -19.591 49.992 1.00 92.81 87 LYS A CA 1
ATOM 611 C C . LYS A 1 87 ? -27.920 -18.204 50.385 1.00 92.81 87 LYS A C 1
ATOM 613 O O . LYS A 1 87 ? -27.636 -17.207 49.725 1.00 92.81 87 LYS A O 1
ATOM 618 N N . LEU A 1 88 ? -28.666 -18.143 51.485 1.00 92.38 88 LEU A N 1
ATOM 619 C CA . LEU A 1 88 ? -29.098 -16.875 52.062 1.00 92.38 88 LEU A CA 1
ATOM 620 C C . LEU A 1 88 ? -27.871 -15.998 52.361 1.00 92.38 88 LEU A C 1
ATOM 622 O O . LEU A 1 88 ? -26.971 -16.428 53.081 1.00 92.38 88 LEU A O 1
ATOM 626 N N . GLY A 1 89 ? -27.861 -14.782 51.819 1.00 90.38 89 GLY A N 1
ATOM 627 C CA . GLY A 1 89 ? -26.763 -13.827 51.957 1.00 90.38 89 GLY A CA 1
ATOM 628 C C . GLY A 1 89 ? -25.644 -13.963 50.921 1.00 90.38 89 GLY A C 1
ATOM 629 O O . GLY A 1 89 ? -24.757 -13.110 50.914 1.00 90.38 89 GLY A O 1
ATOM 630 N N . ASP A 1 90 ? -25.673 -14.968 50.036 1.00 93.44 90 ASP A N 1
ATOM 631 C CA . ASP A 1 90 ? -24.692 -15.057 48.948 1.00 93.44 90 ASP A CA 1
ATOM 632 C C . ASP A 1 90 ? -24.794 -13.817 48.044 1.00 93.44 90 ASP A C 1
ATOM 634 O O . ASP A 1 90 ? -25.902 -13.313 47.811 1.00 93.44 90 ASP A O 1
ATOM 638 N N . PRO A 1 91 ? -23.667 -13.307 47.520 1.00 91.31 91 PRO A N 1
ATOM 639 C CA . PRO A 1 91 ? -23.674 -12.125 46.678 1.00 91.31 91 PRO A CA 1
ATOM 640 C C . PRO A 1 91 ? -24.318 -12.419 45.322 1.00 91.31 91 PRO A C 1
ATOM 642 O O . PRO A 1 91 ? -24.191 -13.502 44.747 1.00 91.31 91 PRO A O 1
ATOM 645 N N . CYS A 1 92 ? -24.979 -11.413 44.769 1.00 92.12 92 CYS A N 1
ATOM 646 C CA . CYS A 1 92 ? -25.417 -11.420 43.384 1.00 92.12 92 CYS A CA 1
ATOM 647 C C . CYS A 1 92 ? -25.249 -10.027 42.782 1.00 92.12 92 CYS A C 1
ATOM 649 O O . CYS A 1 92 ? -25.297 -9.028 43.498 1.00 92.12 92 CYS A O 1
ATOM 651 N N . GLN A 1 93 ? -25.021 -9.944 41.471 1.00 92.12 93 GLN A N 1
ATOM 652 C CA . GLN A 1 93 ? -24.791 -8.648 40.833 1.00 92.12 93 GLN A CA 1
ATOM 653 C C . GLN A 1 93 ? -25.201 -8.611 39.363 1.00 92.12 93 GLN A C 1
ATOM 655 O O . GLN A 1 93 ? -25.233 -9.643 38.687 1.00 92.12 93 GLN A O 1
ATOM 660 N N . ASN A 1 94 ? -25.497 -7.410 38.874 1.00 91.94 94 ASN A N 1
ATOM 661 C CA . ASN A 1 94 ? -25.669 -7.118 37.453 1.00 91.94 94 ASN A CA 1
ATOM 662 C C . ASN A 1 94 ? -24.599 -6.120 37.022 1.00 91.94 94 ASN A C 1
ATOM 664 O O . ASN A 1 94 ? -24.469 -5.089 37.669 1.00 91.94 94 ASN A O 1
ATOM 668 N N . ILE A 1 95 ? -23.883 -6.415 35.941 1.00 89.06 95 ILE A N 1
ATOM 669 C CA . ILE A 1 95 ? -22.877 -5.535 35.342 1.00 89.06 95 ILE A CA 1
ATOM 670 C C . ILE A 1 95 ? -23.427 -5.009 34.022 1.00 89.06 95 ILE A C 1
ATOM 672 O O . ILE A 1 95 ? -23.834 -5.818 33.183 1.00 89.06 95 ILE A O 1
ATOM 676 N N . TYR A 1 96 ? -23.376 -3.693 33.835 1.00 87.38 96 TYR A N 1
ATOM 677 C CA . TYR A 1 96 ? -23.782 -3.032 32.598 1.00 87.38 96 TYR A CA 1
ATOM 678 C C . TYR A 1 96 ? -22.581 -2.358 31.942 1.00 87.38 96 TYR A C 1
ATOM 680 O O . TYR A 1 96 ? -21.714 -1.811 32.630 1.00 87.38 96 TYR A O 1
ATOM 688 N N . TYR A 1 97 ? -22.520 -2.410 30.614 1.00 85.50 97 TYR A N 1
ATOM 689 C CA . TYR A 1 97 ? -21.416 -1.852 29.833 1.00 85.50 97 TYR A CA 1
ATOM 690 C C . TYR A 1 97 ? -21.860 -0.616 29.054 1.00 85.50 97 TYR A C 1
ATOM 692 O O . TYR A 1 97 ? -22.858 -0.635 28.337 1.00 85.50 97 TYR A O 1
ATOM 700 N N . HIS A 1 98 ? -21.077 0.456 29.158 1.00 82.62 98 HIS A N 1
ATOM 701 C CA . HIS A 1 98 ? -21.369 1.751 28.550 1.00 82.62 98 HIS A CA 1
ATOM 702 C C . HIS A 1 98 ? -20.244 2.133 27.588 1.00 82.62 98 HIS A C 1
ATOM 704 O O . HIS A 1 98 ? -19.073 2.045 27.973 1.00 82.62 98 HIS A O 1
ATOM 710 N N . PRO A 1 99 ? -20.561 2.543 26.348 1.00 80.12 99 PRO A N 1
ATOM 711 C CA . PRO A 1 99 ? -19.549 2.852 25.348 1.00 80.12 99 PRO A CA 1
ATOM 712 C C . PRO A 1 99 ? -18.757 4.109 25.719 1.00 80.12 99 PRO A C 1
ATOM 714 O O . PRO A 1 99 ? -19.285 5.061 26.302 1.00 80.12 99 PRO A O 1
ATOM 717 N N . VAL A 1 100 ? -17.485 4.111 25.332 1.00 77.81 100 VAL A N 1
ATOM 718 C CA . VAL A 1 100 ? -16.556 5.230 25.497 1.00 77.81 100 VAL A CA 1
ATOM 719 C C . VAL A 1 100 ? -16.262 5.841 24.129 1.00 77.81 100 VAL A C 1
ATOM 721 O O . VAL A 1 100 ? -15.964 5.140 23.166 1.00 77.81 100 VAL A O 1
ATOM 724 N N . THR A 1 101 ? -16.306 7.165 24.052 1.00 70.75 101 THR A N 1
ATOM 725 C CA . THR A 1 101 ? -15.832 7.974 22.924 1.00 70.75 101 THR A CA 1
ATOM 726 C C . THR A 1 101 ? -14.520 8.640 23.285 1.00 70.75 101 THR A C 1
ATOM 728 O O . THR A 1 101 ? -14.404 9.165 24.385 1.00 70.75 101 THR A O 1
ATOM 731 N N . PHE A 1 102 ? -13.557 8.706 22.378 1.00 69.88 102 PHE A N 1
ATOM 732 C CA . PHE A 1 102 ? -12.292 9.394 22.637 1.00 69.88 102 PHE A CA 1
ATOM 733 C C . PHE A 1 102 ? -12.294 10.784 22.004 1.00 69.88 102 PHE A C 1
ATOM 735 O O . PHE A 1 102 ? -12.828 10.963 20.910 1.00 69.88 102 PHE A O 1
ATOM 742 N N . THR A 1 103 ? -11.707 11.777 22.673 1.00 66.38 103 THR A N 1
ATOM 743 C CA . THR A 1 103 ? -11.401 13.053 22.012 1.00 66.38 103 THR A CA 1
ATOM 744 C C . THR A 1 103 ? -10.245 12.876 21.038 1.00 66.38 103 THR A C 1
ATOM 746 O O . THR A 1 103 ? -9.213 12.314 21.405 1.00 66.38 103 THR A O 1
ATOM 749 N N . GLU A 1 104 ? -10.414 13.380 19.812 1.00 50.50 104 GLU A N 1
ATOM 750 C CA . GLU A 1 104 ? -9.338 13.497 18.826 1.00 50.50 104 GLU A CA 1
ATOM 751 C C . GLU A 1 104 ? -8.256 14.428 19.375 1.00 50.50 104 GLU A C 1
ATOM 753 O O . GLU A 1 104 ? -8.461 15.641 19.442 1.00 50.50 104 GLU A O 1
ATOM 758 N N . ASP A 1 105 ? -7.111 13.885 19.786 1.00 49.31 105 ASP A N 1
ATOM 759 C CA . ASP A 1 105 ? -6.000 14.732 20.194 1.00 49.31 105 ASP A CA 1
ATOM 760 C C . ASP A 1 105 ? -5.091 15.052 19.002 1.00 49.31 105 ASP A C 1
ATOM 762 O O . ASP A 1 105 ? -4.425 14.186 18.437 1.00 49.31 105 ASP A O 1
ATOM 766 N N . THR A 1 106 ? -5.081 16.324 18.605 1.00 44.16 106 THR A N 1
ATOM 767 C CA . THR A 1 106 ? -4.140 16.897 17.628 1.00 44.16 106 THR A CA 1
ATOM 768 C C . THR A 1 106 ? -2.916 17.554 18.292 1.00 44.16 106 THR A C 1
ATOM 770 O O . THR A 1 106 ? -2.176 18.283 17.630 1.00 44.16 106 THR A O 1
ATOM 773 N N . SER A 1 107 ? -2.698 17.367 19.598 1.00 37.22 107 SER A N 1
ATOM 774 C CA . SER A 1 107 ? -1.617 17.993 20.369 1.00 37.22 107 SER A CA 1
ATOM 775 C C . SER A 1 107 ? -0.364 17.109 20.487 1.00 37.22 107 SER A C 1
ATOM 777 O O . SER A 1 107 ? -0.474 15.909 20.720 1.00 37.22 107 SER A O 1
ATOM 779 N N . PRO A 1 108 ? 0.855 17.688 20.436 1.00 37.94 108 PRO A N 1
ATOM 780 C CA . PRO A 1 108 ? 2.113 16.953 20.607 1.00 37.94 108 PRO A CA 1
ATOM 781 C C . PRO A 1 108 ? 2.409 16.482 22.048 1.00 37.94 108 PRO A C 1
ATOM 783 O O . PRO A 1 108 ? 3.464 15.892 22.274 1.00 37.94 108 PRO A O 1
ATOM 786 N N . THR A 1 109 ? 1.535 16.746 23.028 1.00 49.50 109 THR A N 1
ATOM 787 C CA . THR A 1 109 ? 1.710 16.320 24.437 1.00 49.50 109 THR A CA 1
ATOM 788 C C . THR A 1 109 ? 0.441 15.759 25.087 1.00 49.50 109 THR A C 1
ATOM 790 O O . THR A 1 109 ? 0.391 15.677 26.311 1.00 49.50 109 THR A O 1
ATOM 793 N N . GLY A 1 110 ? -0.622 15.505 24.326 1.00 53.75 110 GLY A N 1
ATOM 794 C CA . GLY A 1 110 ? -1.937 15.238 24.900 1.00 53.75 110 GLY A CA 1
ATOM 795 C C . GLY A 1 110 ? -2.264 13.747 24.969 1.00 53.75 110 GLY A C 1
ATOM 796 O O . GLY A 1 110 ? -2.331 13.065 23.947 1.00 53.75 110 GLY A O 1
ATOM 797 N N . ASP A 1 111 ? -2.414 13.235 26.191 1.00 59.22 111 ASP A N 1
ATOM 798 C CA . ASP A 1 111 ? -2.869 11.867 26.417 1.00 59.22 111 ASP A CA 1
ATOM 799 C C . ASP A 1 111 ? -4.347 11.750 26.006 1.00 59.22 111 ASP A C 1
ATOM 801 O O . ASP A 1 111 ? -5.165 12.600 26.392 1.00 59.22 111 ASP A O 1
ATOM 805 N N . PRO A 1 112 ? -4.735 10.703 25.253 1.00 63.41 112 PRO A N 1
ATOM 806 C CA . PRO A 1 112 ? -6.118 10.542 24.848 1.00 63.41 112 PRO A CA 1
ATOM 807 C C . PRO A 1 112 ? -7.015 10.444 26.080 1.00 63.41 112 PRO A C 1
ATOM 809 O O . PRO A 1 112 ? -6.696 9.771 27.063 1.00 63.41 112 PRO A O 1
ATOM 812 N N . THR A 1 113 ? -8.165 11.111 26.011 1.00 71.44 113 THR A N 1
ATOM 813 C CA . THR A 1 113 ? -9.173 11.084 27.071 1.00 71.44 113 THR A CA 1
ATOM 814 C C . THR A 1 113 ? -10.409 10.347 26.573 1.00 71.44 113 THR A C 1
ATOM 816 O O . THR A 1 113 ? -10.983 10.688 25.538 1.00 71.44 113 THR A O 1
ATOM 819 N N . GLY A 1 114 ? -10.816 9.312 27.307 1.00 73.62 114 GLY A N 1
ATOM 820 C CA . GLY A 1 114 ? -12.061 8.592 27.069 1.00 73.62 114 GLY A CA 1
ATOM 821 C C . GLY A 1 114 ? -13.221 9.269 27.788 1.00 73.62 114 GLY A C 1
ATOM 822 O O . GLY A 1 114 ? -13.190 9.431 29.003 1.00 73.62 114 GLY A O 1
ATOM 823 N N . HIS A 1 115 ? -14.250 9.636 27.039 1.00 76.62 115 HIS A N 1
ATOM 824 C CA . HIS A 1 115 ? -15.510 10.202 27.499 1.00 76.62 115 HIS A CA 1
ATOM 825 C C . HIS A 1 115 ? -16.598 9.144 27.456 1.00 76.62 115 HIS A C 1
ATOM 827 O O . HIS A 1 115 ? -16.748 8.436 26.467 1.00 76.62 115 HIS A O 1
ATOM 833 N N . PHE A 1 116 ? -17.400 9.061 28.501 1.00 79.56 116 PHE A N 1
ATOM 834 C CA . PHE A 1 116 ? -18.494 8.101 28.569 1.00 79.56 116 PHE A CA 1
ATOM 835 C C . PHE A 1 116 ? -19.688 8.706 29.282 1.00 79.56 116 PHE A C 1
ATOM 837 O O . PHE A 1 116 ? -19.557 9.665 30.045 1.00 79.56 116 PHE A O 1
ATOM 844 N N . SER A 1 117 ? -20.848 8.115 29.030 1.00 77.69 117 SER A N 1
ATOM 845 C CA . SER A 1 117 ? -22.108 8.443 29.681 1.00 77.69 117 SER A CA 1
ATOM 846 C C . SER A 1 117 ? -22.667 7.194 30.339 1.00 77.69 117 SER A C 1
ATOM 848 O O . SER A 1 117 ? -22.826 6.173 29.679 1.00 77.69 117 SER A O 1
ATOM 850 N N . ILE A 1 118 ? -22.974 7.285 31.628 1.00 73.44 118 ILE A N 1
ATOM 851 C CA . ILE A 1 118 ? -23.549 6.195 32.422 1.00 73.44 118 ILE A CA 1
ATOM 852 C C . ILE A 1 118 ? -24.966 6.591 32.842 1.00 73.44 118 ILE A C 1
ATOM 854 O O . ILE A 1 118 ? -25.298 7.783 32.899 1.00 73.44 118 ILE A O 1
ATOM 858 N N . LEU A 1 119 ? -25.805 5.593 33.135 1.00 67.06 119 LEU A N 1
ATOM 859 C CA . LEU A 1 119 ? -27.180 5.768 33.614 1.00 67.06 119 LEU A CA 1
ATOM 860 C C . LEU A 1 119 ? -28.066 6.535 32.616 1.00 67.06 119 LEU A C 1
ATOM 862 O O . LEU A 1 119 ? -28.856 7.389 33.006 1.00 67.06 119 LEU A O 1
ATOM 866 N N . GLY A 1 120 ? -27.911 6.274 31.314 1.00 55.12 120 GLY A N 1
ATOM 867 C CA . GLY A 1 120 ? -28.707 6.942 30.278 1.00 55.12 120 GLY A CA 1
ATOM 868 C C . GLY A 1 120 ? -28.397 8.437 30.132 1.00 55.12 120 GLY A C 1
ATOM 869 O O . GLY A 1 120 ? -29.318 9.237 29.997 1.00 55.12 120 GLY A O 1
ATOM 870 N N . ASN A 1 121 ? -27.108 8.806 30.143 1.00 53.50 121 ASN A N 1
ATOM 871 C CA . ASN A 1 121 ? -26.582 10.176 29.972 1.00 53.50 121 ASN A CA 1
ATOM 872 C C . ASN A 1 121 ? -26.676 11.102 31.194 1.00 53.50 121 ASN A C 1
ATOM 874 O O . ASN A 1 121 ? -26.509 12.312 31.059 1.00 53.50 121 ASN A O 1
ATOM 878 N N . VAL A 1 122 ? -26.911 10.562 32.392 1.00 55.78 122 VAL A N 1
ATOM 879 C CA . VAL A 1 122 ? -27.020 11.373 33.620 1.00 55.78 122 VAL A CA 1
ATOM 880 C C . VAL A 1 122 ? -25.649 11.678 34.227 1.00 55.78 122 VAL A C 1
ATOM 882 O O . VAL A 1 122 ? -25.463 12.720 34.853 1.00 55.78 122 VAL A O 1
ATOM 885 N N . THR A 1 123 ? -24.669 10.792 34.052 1.00 65.25 123 THR A N 1
ATOM 886 C CA . THR A 1 123 ? -23.310 10.987 34.573 1.00 65.25 123 THR A CA 1
ATOM 887 C C . THR A 1 123 ? -22.295 10.835 33.455 1.00 65.25 123 THR A C 1
ATOM 889 O O . THR A 1 123 ? -22.212 9.780 32.832 1.00 65.25 123 THR A O 1
ATOM 892 N N . THR A 1 124 ? -21.512 11.886 33.224 1.00 66.44 124 THR A N 1
ATOM 893 C CA . THR A 1 124 ? -20.401 11.883 32.270 1.00 66.44 124 THR A CA 1
ATOM 894 C C . THR A 1 124 ? -19.074 11.807 33.007 1.00 66.44 124 THR A C 1
ATOM 896 O O . THR A 1 124 ? -18.892 12.513 34.000 1.00 66.44 124 THR A O 1
ATOM 899 N N . GLY A 1 125 ? -18.136 11.003 32.516 1.00 67.94 125 GLY A N 1
ATOM 900 C CA . GLY A 1 125 ? -16.792 10.918 33.084 1.00 67.94 125 GLY A CA 1
ATOM 901 C C . GLY A 1 125 ? -15.696 11.006 32.031 1.00 67.94 125 GLY A C 1
ATOM 902 O O . GLY A 1 125 ? -15.962 10.924 30.832 1.00 67.94 125 GLY A O 1
ATOM 903 N N . GLN A 1 126 ? -14.473 11.210 32.518 1.00 67.75 126 GLN A N 1
ATOM 904 C CA . GLN A 1 126 ? -13.243 11.224 31.736 1.00 67.75 126 GLN A CA 1
ATOM 905 C C . GLN A 1 126 ? -12.240 10.270 32.380 1.00 67.75 126 GLN A C 1
ATOM 907 O O . GLN A 1 126 ? -12.068 10.290 33.600 1.00 67.75 126 GLN A O 1
ATOM 912 N N . LEU A 1 127 ? -11.594 9.440 31.568 1.00 69.31 127 LEU A N 1
ATOM 913 C CA . LEU A 1 127 ? -10.531 8.539 32.001 1.00 69.31 127 LEU A CA 1
ATOM 914 C C . LEU A 1 127 ? -9.343 8.684 31.045 1.00 69.31 127 LEU A C 1
ATOM 916 O O . LEU A 1 127 ? -9.530 8.660 29.826 1.00 69.31 127 LEU A O 1
ATOM 920 N N . GLY A 1 128 ? -8.144 8.865 31.604 1.00 65.75 128 GLY A N 1
ATOM 921 C CA . GLY A 1 128 ? -6.904 8.845 30.829 1.00 65.75 128 GLY A CA 1
ATOM 922 C C . GLY A 1 128 ? -6.689 7.464 30.219 1.00 65.75 128 GLY A C 1
ATOM 923 O O . GLY A 1 128 ? -7.051 6.452 30.822 1.00 65.75 128 GLY A O 1
ATOM 924 N N . VAL A 1 129 ? -6.165 7.420 28.999 1.00 67.69 129 VAL A N 1
ATOM 925 C CA . VAL A 1 129 ? -5.975 6.162 28.280 1.00 67.69 129 VAL A CA 1
ATOM 926 C C . VAL A 1 129 ? -4.527 5.712 28.393 1.00 67.69 129 VAL A C 1
ATOM 928 O O . VAL A 1 129 ? -3.672 6.167 27.639 1.00 67.69 129 VAL A O 1
ATOM 931 N N . ASP A 1 130 ? -4.281 4.767 29.298 1.00 64.81 130 ASP A N 1
ATOM 932 C CA . ASP A 1 130 ? -2.955 4.161 29.472 1.00 64.81 130 ASP A CA 1
ATOM 933 C C . ASP A 1 130 ? -2.525 3.350 28.227 1.00 64.81 130 ASP A C 1
ATOM 935 O O . ASP A 1 130 ? -1.343 3.290 27.898 1.00 64.81 130 ASP A O 1
ATOM 939 N N . ASP A 1 131 ? -3.493 2.804 27.476 1.00 64.31 131 ASP A N 1
ATOM 940 C CA . ASP A 1 131 ? -3.282 1.975 26.279 1.00 64.31 131 ASP A CA 1
ATOM 941 C C . ASP A 1 131 ? -3.813 2.646 24.998 1.00 64.31 131 ASP A C 1
ATOM 943 O O . ASP A 1 131 ? -4.694 2.132 24.302 1.00 64.31 131 ASP A O 1
ATOM 947 N N . ALA A 1 132 ? -3.279 3.820 24.652 1.00 63.69 132 ALA A N 1
ATOM 948 C CA . ALA A 1 132 ? -3.701 4.587 23.469 1.00 63.69 132 ALA A CA 1
ATOM 949 C C . ALA A 1 132 ? -3.581 3.806 22.140 1.00 63.69 132 ALA A C 1
ATOM 951 O O . ALA A 1 132 ? -4.207 4.154 21.134 1.00 63.69 132 ALA A O 1
ATOM 952 N N . SER A 1 133 ? -2.773 2.742 22.113 1.00 60.41 133 SER A N 1
ATOM 953 C CA . SER A 1 133 ? -2.634 1.850 20.961 1.00 60.41 133 SER A CA 1
ATOM 954 C C . SER A 1 133 ? -3.913 1.062 20.648 1.00 60.41 133 SER A C 1
ATOM 956 O O . SER A 1 133 ? -4.165 0.766 19.481 1.00 60.41 133 SER A O 1
ATOM 958 N N . MET A 1 134 ? -4.751 0.791 21.654 1.00 64.94 134 MET A N 1
ATOM 959 C CA . MET A 1 134 ? -5.962 -0.030 21.531 1.00 64.94 134 MET A CA 1
ATOM 960 C C . MET A 1 134 ? -7.138 0.719 20.892 1.00 64.94 134 MET A C 1
ATOM 962 O O . MET A 1 134 ? -7.997 0.088 20.281 1.00 64.94 134 MET A O 1
ATOM 966 N N . ILE A 1 135 ? -7.149 2.058 20.952 1.00 65.00 135 ILE A N 1
ATOM 967 C CA . ILE A 1 135 ? -8.236 2.915 20.433 1.00 65.00 135 ILE A CA 1
ATOM 968 C C . ILE A 1 135 ? -8.536 2.645 18.947 1.00 65.00 135 ILE A C 1
ATOM 970 O O . ILE A 1 135 ? -9.680 2.754 18.516 1.00 65.00 135 ILE A O 1
ATOM 974 N N . GLY A 1 136 ? -7.522 2.287 18.150 1.00 58.91 136 GLY A N 1
ATOM 975 C CA . GLY A 1 136 ? -7.704 2.052 16.713 1.00 58.91 136 GLY A CA 1
ATOM 976 C C . GLY A 1 136 ? -8.346 0.704 16.358 1.00 58.91 136 GLY A C 1
ATOM 977 O O . GLY A 1 136 ? -8.996 0.572 15.324 1.00 58.91 136 GLY A O 1
ATOM 978 N N . THR A 1 137 ? -8.191 -0.308 17.211 1.00 60.69 137 THR A N 1
ATOM 979 C CA . THR A 1 137 ? -8.589 -1.701 16.920 1.00 60.69 137 THR A CA 1
ATOM 980 C C . THR A 1 137 ? -9.704 -2.218 17.814 1.00 60.69 137 THR A C 1
ATOM 982 O O . THR A 1 137 ? -10.343 -3.214 17.488 1.00 60.69 137 THR A O 1
ATOM 985 N N . HIS A 1 138 ? -9.962 -1.538 18.926 1.00 72.19 138 HIS A N 1
ATOM 986 C CA . HIS A 1 138 ? -10.918 -1.969 19.931 1.00 72.19 138 HIS A CA 1
ATOM 987 C C . HIS A 1 138 ? -11.993 -0.908 20.148 1.00 72.19 138 HIS A C 1
ATOM 989 O O . HIS A 1 138 ? -11.788 0.285 19.916 1.00 72.19 138 HIS A O 1
ATOM 995 N N . ASP A 1 139 ? -13.153 -1.358 20.600 1.00 75.31 139 ASP A N 1
ATOM 996 C CA . ASP A 1 139 ? -14.136 -0.526 21.270 1.00 75.31 139 ASP A CA 1
ATOM 997 C C . ASP A 1 139 ? -13.839 -0.542 22.769 1.00 75.31 139 ASP A C 1
ATOM 999 O O . ASP A 1 139 ? -13.533 -1.588 23.351 1.00 75.31 139 ASP A O 1
ATOM 1003 N N . ALA A 1 140 ? -13.923 0.624 23.401 1.00 77.81 140 ALA A N 1
ATOM 1004 C CA . ALA A 1 140 ? -13.781 0.744 24.840 1.00 77.81 140 ALA A CA 1
ATOM 1005 C C . ALA A 1 140 ? -15.143 0.882 25.503 1.00 77.81 140 ALA A C 1
ATOM 1007 O O . ALA A 1 140 ? -16.003 1.652 25.068 1.00 77.81 140 ALA A O 1
ATOM 1008 N N . PHE A 1 141 ? -15.290 0.177 26.616 1.00 82.50 141 PHE A N 1
ATOM 1009 C CA . PHE A 1 141 ? -16.440 0.275 27.493 1.00 82.50 141 PHE A CA 1
ATOM 1010 C C . PHE A 1 141 ? -15.976 0.565 28.912 1.00 82.50 141 PHE A C 1
ATOM 1012 O O . PHE A 1 141 ? -14.940 0.069 29.356 1.00 82.50 141 PHE A O 1
ATOM 1019 N N . VAL A 1 142 ? -16.769 1.328 29.648 1.00 85.50 142 VAL A N 1
ATOM 1020 C CA . VAL A 1 142 ? -16.711 1.350 31.112 1.00 85.50 142 VAL A CA 1
ATOM 1021 C C . VAL A 1 142 ? -17.910 0.590 31.650 1.00 85.50 142 VAL A C 1
ATOM 1023 O O . VAL A 1 142 ? -18.929 0.479 30.969 1.00 85.50 142 VAL A O 1
ATOM 1026 N N . SER A 1 143 ? -17.809 0.066 32.866 1.00 87.12 143 SER A N 1
ATOM 1027 C CA . SER A 1 143 ? -18.921 -0.655 33.479 1.00 87.12 143 SER A CA 1
ATOM 1028 C C . SER A 1 143 ? -19.288 -0.136 34.854 1.00 87.12 143 SER A C 1
ATOM 1030 O O . SER A 1 143 ? -18.435 0.297 35.636 1.00 87.12 143 SER A O 1
ATOM 1032 N N . ASP A 1 144 ? -20.572 -0.245 35.158 1.00 88.12 144 ASP A N 1
ATOM 1033 C CA . ASP A 1 144 ? -21.108 -0.139 36.502 1.00 88.12 144 ASP A CA 1
ATOM 1034 C C . ASP A 1 144 ? -21.783 -1.453 36.911 1.00 88.12 144 ASP A C 1
ATOM 1036 O O . ASP A 1 144 ? -22.053 -2.340 36.097 1.00 88.12 144 ASP A O 1
ATOM 1040 N N . THR A 1 145 ? -21.973 -1.617 38.215 1.00 88.31 145 THR A N 1
ATOM 1041 C CA . THR A 1 145 ? -22.573 -2.808 38.804 1.00 88.31 145 THR A CA 1
ATOM 1042 C C . THR A 1 145 ? -23.638 -2.439 39.826 1.00 88.31 145 THR A C 1
ATOM 1044 O O . THR A 1 145 ? -23.464 -1.504 40.612 1.00 88.31 145 THR A O 1
ATOM 1047 N N . GLN A 1 146 ? -24.729 -3.200 39.836 1.00 91.25 146 GLN A N 1
ATOM 1048 C CA . GLN A 1 146 ? -25.676 -3.242 40.946 1.00 91.25 146 GLN A CA 1
ATOM 1049 C C . GLN A 1 146 ? -25.337 -4.442 41.814 1.00 91.25 146 GLN A C 1
ATOM 1051 O O . GLN A 1 146 ? -25.367 -5.580 41.341 1.00 91.25 146 GLN A O 1
ATOM 1056 N N . LEU A 1 147 ? -25.029 -4.181 43.080 1.00 90.75 147 LEU A N 1
ATOM 1057 C CA . LEU A 1 147 ? -24.725 -5.217 44.059 1.00 90.75 147 LEU A CA 1
ATOM 1058 C C . LEU A 1 147 ? -25.986 -5.619 44.815 1.00 90.75 147 LEU A C 1
ATOM 1060 O O . LEU A 1 147 ? -26.849 -4.791 45.101 1.00 90.75 147 LEU A O 1
ATOM 1064 N N . GLY A 1 148 ? -26.073 -6.886 45.178 1.00 93.50 148 GLY A N 1
ATOM 1065 C CA . GLY A 1 148 ? -27.178 -7.432 45.940 1.00 93.50 148 GLY A CA 1
ATOM 1066 C C . GLY A 1 148 ? -26.790 -8.695 46.683 1.00 93.50 148 GLY A C 1
ATOM 1067 O O . GLY A 1 148 ? -25.643 -9.151 46.639 1.00 93.50 148 GLY A O 1
ATOM 1068 N N . SER A 1 149 ? -27.783 -9.275 47.339 1.00 94.50 149 SER A N 1
ATOM 1069 C CA . SER A 1 149 ? -27.662 -10.558 48.018 1.00 94.50 149 SER A CA 1
ATOM 1070 C C . SER A 1 149 ? -28.883 -11.422 47.753 1.00 94.50 149 SER A C 1
ATOM 1072 O O . SER A 1 149 ? -29.973 -10.927 47.460 1.00 94.50 149 SER A O 1
ATOM 1074 N N . TYR A 1 150 ? -28.702 -12.733 47.849 1.00 94.88 150 TYR A N 1
ATOM 1075 C CA . TYR A 1 150 ? -29.819 -13.662 47.855 1.00 94.88 150 TYR A CA 1
ATOM 1076 C C . TYR A 1 150 ? -30.589 -13.550 49.169 1.00 94.88 150 TYR A C 1
ATOM 1078 O O . TYR A 1 150 ? -30.039 -13.785 50.244 1.00 94.88 150 TYR A O 1
ATOM 1086 N N . GLU A 1 151 ? -31.871 -13.227 49.065 1.00 94.75 151 GLU A N 1
ATOM 1087 C CA . GLU A 1 151 ? -32.804 -13.077 50.179 1.00 94.75 151 GLU A CA 1
ATOM 1088 C C . GLU A 1 151 ? -33.998 -14.018 50.002 1.00 94.75 151 GLU A C 1
ATOM 1090 O O . GLU A 1 151 ? -34.304 -14.461 48.892 1.00 94.75 151 GLU A O 1
ATOM 1095 N N . LEU A 1 152 ? -34.687 -14.337 51.098 1.00 94.62 152 LEU A N 1
ATOM 1096 C CA . LEU A 1 152 ? -35.950 -15.072 51.034 1.00 94.62 152 LEU A CA 1
ATOM 1097 C C . LEU A 1 152 ? -37.027 -14.169 50.429 1.00 94.62 152 LEU A C 1
ATOM 1099 O O . LEU A 1 152 ? -37.227 -13.048 50.893 1.00 94.62 152 LEU A O 1
ATOM 1103 N N . THR A 1 153 ? -37.778 -14.677 49.451 1.00 92.94 153 THR A N 1
ATOM 1104 C CA . THR A 1 153 ? -38.935 -13.944 48.896 1.00 92.94 153 THR A CA 1
ATOM 1105 C C . THR A 1 153 ? -39.990 -13.616 49.959 1.00 92.94 153 THR A C 1
ATOM 1107 O O . THR A 1 153 ? -40.659 -12.588 49.871 1.00 92.94 153 THR A O 1
ATOM 1110 N N . ASN A 1 154 ? -40.110 -14.451 50.995 1.00 92.06 154 ASN A N 1
ATOM 1111 C CA . ASN A 1 154 ? -40.820 -14.162 52.233 1.00 92.06 154 ASN A CA 1
ATOM 1112 C C . ASN A 1 154 ? -39.865 -14.322 53.432 1.00 92.06 154 ASN A C 1
ATOM 1114 O O . ASN A 1 154 ? -39.601 -15.452 53.846 1.00 92.06 154 ASN A O 1
ATOM 1118 N N . PRO A 1 155 ? -39.401 -13.220 54.049 1.00 90.19 155 PRO A N 1
ATOM 1119 C CA . PRO A 1 155 ? -38.465 -13.259 55.178 1.00 90.19 155 PRO A CA 1
ATOM 1120 C C . PRO A 1 155 ? -38.958 -14.032 56.410 1.00 90.19 155 PRO A C 1
ATOM 1122 O O . PRO A 1 155 ? -38.150 -14.421 57.249 1.00 90.19 155 PRO A O 1
ATOM 1125 N N . ASN A 1 156 ? -40.272 -14.250 56.536 1.00 92.75 156 ASN A N 1
ATOM 1126 C CA . ASN A 1 156 ? -40.874 -14.943 57.678 1.00 92.75 156 ASN A CA 1
ATOM 1127 C C . ASN A 1 156 ? -41.021 -16.459 57.469 1.00 92.75 156 ASN A C 1
ATOM 1129 O O . ASN A 1 156 ? -41.438 -17.155 58.393 1.00 92.75 156 ASN A O 1
ATOM 1133 N N . ASP A 1 157 ? -40.716 -16.971 56.274 1.00 91.75 157 ASP A N 1
ATOM 1134 C CA . ASP A 1 157 ? -40.794 -18.395 55.955 1.00 91.75 157 ASP A CA 1
ATOM 1135 C C . ASP A 1 157 ? -39.408 -18.923 55.548 1.00 91.75 157 ASP A C 1
ATOM 1137 O O . ASP A 1 157 ? -38.939 -18.625 54.449 1.00 91.75 157 ASP A O 1
ATOM 1141 N N . PRO A 1 158 ? -38.740 -19.736 56.386 1.00 86.94 158 PRO A N 1
ATOM 1142 C CA . PRO A 1 158 ? -37.412 -20.268 56.083 1.00 86.94 158 PRO A CA 1
ATOM 1143 C C . PRO A 1 158 ? -37.392 -21.253 54.902 1.00 86.94 158 PRO A C 1
ATOM 1145 O O . PRO A 1 158 ? -36.310 -21.578 54.419 1.00 86.94 158 PRO A O 1
ATOM 1148 N N . ASN A 1 159 ? -38.553 -21.727 54.431 1.00 89.62 159 ASN A N 1
ATOM 1149 C CA . ASN A 1 159 ? -38.669 -22.575 53.239 1.00 89.62 159 ASN A CA 1
ATOM 1150 C C . ASN A 1 159 ? -38.996 -21.778 51.967 1.00 89.62 159 ASN A C 1
ATOM 1152 O O . ASN A 1 159 ? -39.161 -22.361 50.893 1.00 89.62 159 ASN A O 1
ATOM 1156 N N . SER A 1 160 ? -39.121 -20.455 52.079 1.00 91.69 160 SER A N 1
ATOM 1157 C CA . SER A 1 160 ? -39.369 -19.566 50.952 1.00 91.69 160 SER A CA 1
ATOM 1158 C C . SER A 1 160 ? -38.217 -19.626 49.934 1.00 91.69 160 SER A C 1
ATOM 1160 O O . SER A 1 160 ? -37.054 -19.749 50.327 1.00 91.69 160 SER A O 1
ATOM 1162 N N . PRO A 1 161 ? -38.495 -19.540 48.617 1.00 92.94 161 PRO A N 1
ATOM 1163 C CA . PRO A 1 161 ? -37.436 -19.554 47.620 1.00 92.94 161 PRO A CA 1
ATOM 1164 C C . PRO A 1 161 ? -36.545 -18.314 47.746 1.00 92.94 161 PRO A C 1
ATOM 1166 O O . PRO A 1 161 ? -37.025 -17.210 48.035 1.00 92.94 161 PRO A O 1
ATOM 1169 N N . LEU A 1 162 ? -35.251 -18.513 47.485 1.00 93.69 162 LEU A N 1
ATOM 1170 C CA . LEU A 1 162 ? -34.272 -17.435 47.417 1.00 93.69 162 LEU A CA 1
ATOM 1171 C C . LEU A 1 162 ? -34.408 -16.664 46.103 1.00 93.69 162 LEU A C 1
ATOM 1173 O O . LEU A 1 162 ? -34.528 -17.252 45.027 1.00 93.69 162 LEU A O 1
ATOM 1177 N N . GLN A 1 163 ? -34.318 -15.344 46.195 1.00 93.44 163 GLN A N 1
ATOM 1178 C CA . GLN A 1 163 ? -34.247 -14.432 45.065 1.00 93.44 163 GLN A CA 1
ATOM 1179 C C . GLN A 1 163 ? -33.061 -13.488 45.255 1.00 93.44 163 GLN A C 1
ATOM 1181 O O . GLN A 1 163 ? -32.805 -13.007 46.353 1.00 93.44 163 GLN A O 1
ATOM 1186 N N . CYS A 1 164 ? -32.348 -13.198 44.170 1.00 93.44 164 CYS A N 1
ATOM 1187 C CA . CYS A 1 164 ? -31.362 -12.125 44.162 1.00 93.44 164 CYS A CA 1
ATOM 1188 C C . CYS A 1 164 ? -32.079 -10.771 44.260 1.00 93.44 164 CYS A C 1
ATOM 1190 O O . CYS A 1 164 ? -32.801 -10.383 43.334 1.00 93.44 164 CYS A O 1
ATOM 1192 N N . VAL A 1 165 ? -31.874 -10.066 45.371 1.00 93.94 165 VAL A N 1
ATOM 1193 C CA . VAL A 1 165 ? -32.386 -8.714 45.600 1.00 93.94 165 VAL A CA 1
ATOM 1194 C C . VAL A 1 165 ? -31.239 -7.737 45.373 1.00 93.94 165 VAL A C 1
ATOM 1196 O O . VAL A 1 165 ? -30.252 -7.735 46.106 1.00 93.94 165 VAL A O 1
ATOM 1199 N N . LEU A 1 166 ? -31.350 -6.933 44.316 1.00 91.56 166 LEU A N 1
ATOM 1200 C CA . LEU A 1 166 ? -30.340 -5.943 43.946 1.00 91.56 166 LEU A CA 1
ATOM 1201 C C . LEU A 1 166 ? -30.617 -4.608 44.637 1.00 91.56 166 LEU A C 1
ATOM 1203 O O . LEU A 1 166 ? -31.752 -4.128 44.659 1.00 91.56 166 LEU A O 1
ATOM 1207 N N . ASN A 1 167 ? -29.562 -3.975 45.143 1.00 88.88 167 ASN A N 1
ATOM 1208 C CA . ASN A 1 167 ? -29.610 -2.590 45.577 1.00 88.88 167 ASN A CA 1
ATOM 1209 C C . ASN A 1 167 ? -29.783 -1.687 44.337 1.00 88.88 167 ASN A C 1
ATOM 1211 O O . ASN A 1 167 ? -29.079 -1.883 43.344 1.00 88.88 167 ASN A O 1
ATOM 1215 N N . PRO A 1 168 ? -30.680 -0.682 44.368 1.00 85.12 168 PRO A N 1
ATOM 1216 C CA . PRO A 1 168 ? -30.838 0.256 43.255 1.00 85.12 168 PRO A CA 1
ATOM 1217 C C . PRO A 1 168 ? -29.597 1.133 43.006 1.00 85.12 168 PRO A C 1
ATOM 1219 O O . PRO A 1 168 ? -29.529 1.805 41.980 1.00 85.12 168 PRO A O 1
ATOM 1222 N N . THR A 1 169 ? -28.636 1.151 43.931 1.00 85.56 169 THR A N 1
ATOM 1223 C CA . THR A 1 169 ? -27.388 1.912 43.822 1.00 85.56 169 THR A CA 1
ATOM 1224 C C . THR A 1 169 ? -26.430 1.254 42.833 1.00 85.56 169 THR A C 1
ATOM 1226 O O . THR A 1 169 ? -26.202 0.045 42.876 1.00 85.56 169 THR A O 1
ATOM 1229 N N . PHE A 1 170 ? -25.833 2.078 41.977 1.00 85.00 170 PHE A N 1
ATOM 1230 C CA . PHE A 1 170 ? -24.811 1.667 41.024 1.00 85.00 170 PHE A CA 1
ATOM 1231 C C . PHE A 1 170 ? -23.427 2.028 41.549 1.00 85.00 170 PHE A C 1
ATOM 1233 O O . PHE A 1 170 ? -23.215 3.102 42.118 1.00 85.00 170 PHE A O 1
ATOM 1240 N N . HIS A 1 171 ? -22.477 1.133 41.324 1.00 85.38 171 HIS A N 1
ATOM 1241 C CA . HIS A 1 171 ? -21.079 1.338 41.659 1.00 85.38 171 HIS A CA 1
ATOM 1242 C C . HIS A 1 171 ? -20.223 1.157 40.415 1.00 85.38 171 HIS A C 1
ATOM 1244 O O . HIS A 1 171 ? -20.474 0.256 39.622 1.00 85.38 171 HIS A O 1
ATOM 1250 N N . PHE A 1 172 ? -19.176 1.967 40.265 1.00 85.69 172 PHE A N 1
ATOM 1251 C CA . PHE A 1 172 ? -1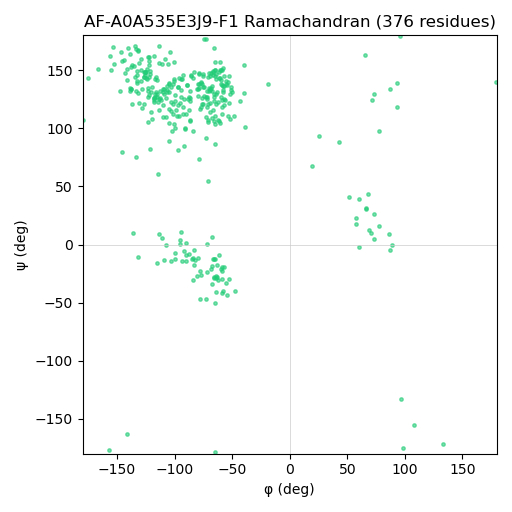8.155 1.695 39.258 1.00 85.69 172 PHE A CA 1
ATOM 1252 C C . PHE A 1 172 ? -17.579 0.297 39.452 1.00 85.69 172 PHE A C 1
ATOM 1254 O O . PHE A 1 172 ? -17.373 -0.139 40.586 1.00 85.69 172 PHE A O 1
ATOM 1261 N N . PHE A 1 173 ? -17.321 -0.396 38.353 1.00 85.06 173 PHE A N 1
ATOM 1262 C CA . PHE A 1 173 ? -16.809 -1.752 38.394 1.00 85.06 173 PHE A CA 1
ATOM 1263 C C . PHE A 1 173 ? -15.716 -1.927 37.354 1.00 85.06 173 PHE A C 1
ATOM 1265 O O . PHE A 1 173 ? -15.889 -1.526 36.204 1.00 85.06 173 PHE A O 1
ATOM 1272 N N . CYS A 1 174 ? -14.609 -2.545 37.760 1.00 86.25 174 CYS A N 1
ATOM 1273 C CA . CYS A 1 174 ? -13.554 -2.964 36.852 1.00 86.25 174 CYS A CA 1
ATOM 1274 C C . CYS A 1 174 ? -13.606 -4.489 36.653 1.00 86.25 174 CYS A C 1
ATOM 1276 O O . CYS A 1 174 ? -13.163 -5.231 37.534 1.00 86.25 174 CYS A O 1
ATOM 1278 N N . PRO A 1 175 ? -14.097 -4.997 35.505 1.00 81.44 175 PRO A N 1
ATOM 1279 C CA . PRO A 1 175 ? -14.241 -6.436 35.281 1.00 81.44 175 PRO A CA 1
ATOM 1280 C C . PRO A 1 175 ? -12.914 -7.195 35.262 1.00 81.44 175 PRO A C 1
ATOM 1282 O O . PRO A 1 175 ? -12.887 -8.366 35.626 1.00 81.44 175 PRO A O 1
ATOM 1285 N N . ALA A 1 176 ? -11.822 -6.536 34.860 1.00 79.00 176 ALA A N 1
ATOM 1286 C CA . ALA A 1 176 ? -10.494 -7.142 34.793 1.00 79.00 176 ALA A CA 1
ATOM 1287 C C . ALA A 1 176 ? -9.924 -7.484 36.181 1.00 79.00 176 ALA A C 1
ATOM 1289 O O . ALA A 1 176 ? -9.229 -8.485 36.334 1.00 79.00 176 ALA A O 1
ATOM 1290 N N . THR A 1 177 ? -10.227 -6.669 37.194 1.00 81.56 177 THR A N 1
ATOM 1291 C CA . THR A 1 177 ? -9.704 -6.831 38.562 1.00 81.56 177 THR A CA 1
ATOM 1292 C C . THR A 1 177 ? -10.762 -7.298 39.561 1.00 81.56 177 THR A C 1
ATOM 1294 O O . THR A 1 177 ? -10.420 -7.692 40.672 1.00 81.56 177 THR A O 1
ATOM 1297 N N . GLY A 1 178 ? -12.045 -7.244 39.192 1.00 82.00 178 GLY A N 1
ATOM 1298 C CA . GLY A 1 178 ? -13.169 -7.514 40.089 1.00 82.00 178 GLY A CA 1
ATOM 1299 C C . GLY A 1 178 ? -13.391 -6.429 41.148 1.00 82.00 178 GLY A C 1
ATOM 1300 O O . GLY A 1 178 ? -14.171 -6.637 42.075 1.00 82.00 178 GLY A O 1
ATOM 1301 N N . VAL A 1 179 ? -12.711 -5.283 41.040 1.00 85.44 179 VAL A N 1
ATOM 1302 C CA . VAL A 1 179 ? -12.795 -4.196 42.021 1.00 85.44 179 VAL A CA 1
ATOM 1303 C C . VAL A 1 179 ? -14.063 -3.372 41.797 1.00 85.44 179 VAL A C 1
ATOM 1305 O O . VAL A 1 179 ? -14.383 -2.986 40.671 1.00 85.44 179 VAL A O 1
ATOM 1308 N N . VAL A 1 180 ? -14.767 -3.087 42.894 1.00 83.94 180 VAL A N 1
ATOM 1309 C CA . VAL A 1 180 ? -15.899 -2.156 42.946 1.00 83.94 180 VAL A CA 1
ATOM 1310 C C . VAL A 1 180 ? -15.413 -0.819 43.503 1.00 83.94 180 VAL A C 1
ATOM 1312 O O . VAL A 1 180 ? -14.810 -0.771 44.574 1.00 83.94 180 VAL A O 1
ATOM 1315 N N . GLY A 1 181 ? -15.719 0.269 42.802 1.00 74.88 181 GLY A N 1
ATOM 1316 C CA . GLY A 1 181 ? -15.255 1.618 43.116 1.00 74.88 181 GLY A CA 1
ATOM 1317 C C . GLY A 1 181 ? -14.045 2.049 42.277 1.00 74.88 181 GLY A C 1
ATOM 1318 O O . GLY A 1 181 ? -13.651 1.350 41.347 1.00 74.88 181 GLY A O 1
ATOM 1319 N N . PRO A 1 182 ? -13.480 3.236 42.554 1.00 69.19 182 PRO A N 1
ATOM 1320 C CA . PRO A 1 182 ? -12.305 3.731 41.844 1.00 69.19 182 PRO A CA 1
ATOM 1321 C C . PRO A 1 182 ? -11.048 2.885 42.140 1.00 69.19 182 PRO A C 1
ATOM 1323 O O . PRO A 1 182 ? -10.895 2.405 43.267 1.00 69.19 182 PRO A O 1
ATOM 1326 N N . PRO A 1 183 ? -10.110 2.764 41.178 1.00 69.19 183 PRO A N 1
ATOM 1327 C CA . PRO A 1 183 ? -10.120 3.393 39.855 1.00 69.19 183 PRO A CA 1
ATOM 1328 C C . PRO A 1 183 ? -11.028 2.676 38.842 1.00 69.19 183 PRO A C 1
ATOM 1330 O O . PRO A 1 183 ? -11.181 1.457 38.855 1.00 69.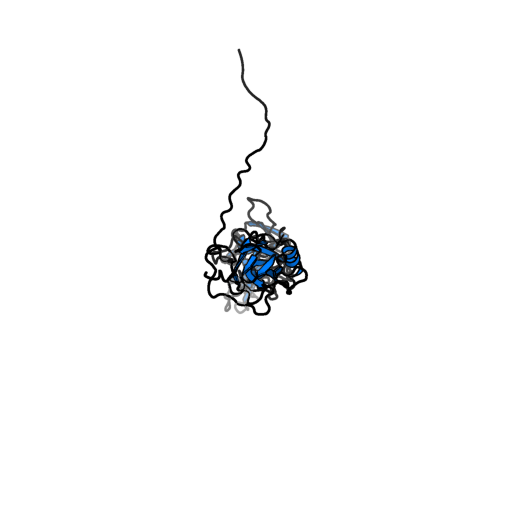19 183 PRO A O 1
ATOM 1333 N N . LEU A 1 184 ? -11.613 3.468 37.944 1.00 74.88 184 LEU A N 1
ATOM 1334 C CA . LEU A 1 184 ? -12.277 2.979 36.737 1.00 74.88 184 LEU A CA 1
ATOM 1335 C C . LEU A 1 184 ? -11.258 2.319 35.803 1.00 74.88 184 LEU A C 1
ATOM 1337 O O . LEU A 1 184 ? -10.104 2.739 35.758 1.00 74.88 184 LEU A O 1
ATOM 1341 N N . CYS A 1 185 ? -11.695 1.332 35.025 1.00 79.38 185 CYS A N 1
ATOM 1342 C CA . CYS A 1 185 ? -10.874 0.730 33.982 1.00 79.38 185 CYS A CA 1
ATOM 1343 C C . CYS A 1 185 ? -11.678 0.547 32.695 1.00 79.38 185 CYS A C 1
ATOM 1345 O O . CYS A 1 185 ? -12.905 0.407 32.729 1.00 79.38 185 CYS A O 1
ATOM 1347 N N . PHE A 1 186 ? -10.976 0.538 31.564 1.00 81.50 186 PHE A N 1
ATOM 1348 C CA . PHE A 1 186 ? -11.574 0.190 30.284 1.00 81.50 186 PHE A CA 1
ATOM 1349 C C . PHE A 1 186 ? -11.717 -1.325 30.152 1.00 81.50 186 PHE A C 1
ATOM 1351 O O . PHE A 1 186 ? -10.817 -2.095 30.482 1.00 81.50 186 PHE A O 1
ATOM 1358 N N . THR A 1 187 ? -12.856 -1.747 29.619 1.00 83.12 187 THR A N 1
ATOM 1359 C CA . THR A 1 187 ? -13.020 -3.052 28.987 1.00 83.12 187 THR A CA 1
ATOM 1360 C C . THR A 1 187 ? -12.843 -2.851 27.491 1.00 83.12 187 THR A C 1
ATOM 1362 O O . THR A 1 187 ? -13.681 -2.216 26.853 1.00 83.12 187 THR A O 1
ATOM 1365 N N . TRP A 1 188 ? -11.748 -3.372 26.946 1.00 78.06 188 TRP A N 1
ATOM 1366 C CA . TRP A 1 188 ? -11.471 -3.342 25.515 1.00 78.06 188 TRP A CA 1
ATOM 1367 C C . TRP A 1 188 ? -12.080 -4.569 24.846 1.00 78.06 188 TRP A C 1
ATOM 1369 O O . TRP A 1 188 ? -11.801 -5.701 25.240 1.00 78.06 188 TRP A O 1
ATOM 1379 N N . VAL A 1 189 ? -12.905 -4.347 23.831 1.00 76.81 189 VAL A N 1
ATOM 1380 C CA . VAL A 1 189 ? -13.468 -5.403 22.987 1.00 76.81 189 VAL A CA 1
ATOM 1381 C C . VAL A 1 189 ? -12.923 -5.211 21.589 1.00 76.81 189 VAL A C 1
ATOM 1383 O O . VAL A 1 189 ? -12.970 -4.105 21.061 1.00 76.81 189 VAL A O 1
ATOM 1386 N N . LEU A 1 190 ? -12.378 -6.272 20.995 1.00 71.12 190 LEU A N 1
ATOM 1387 C CA . LEU A 1 190 ? -11.897 -6.208 19.622 1.00 71.12 190 LEU A CA 1
ATOM 1388 C C . LEU A 1 190 ? -13.061 -5.827 18.704 1.00 71.12 190 LEU A C 1
ATOM 1390 O O . LEU A 1 190 ? -14.103 -6.480 18.756 1.00 71.12 190 LEU A O 1
ATOM 1394 N N . HIS A 1 191 ? -12.891 -4.787 17.890 1.00 68.12 191 HIS A N 1
ATOM 1395 C CA . HIS A 1 191 ? -13.915 -4.370 16.941 1.00 68.12 191 HIS A CA 1
ATOM 1396 C C . HIS A 1 191 ? -13.742 -5.162 15.642 1.00 68.12 191 HIS A C 1
ATOM 1398 O O . HIS A 1 191 ? -12.801 -4.873 14.906 1.00 68.12 191 HIS A O 1
ATOM 1404 N N . PRO A 1 192 ? -14.593 -6.151 15.323 1.00 60.69 192 PRO A N 1
ATOM 1405 C CA . PRO A 1 192 ? -14.441 -6.896 14.083 1.00 60.69 192 PRO A CA 1
ATOM 1406 C C . PRO A 1 192 ? -14.777 -5.991 12.896 1.00 60.69 192 PRO A C 1
ATOM 1408 O O . PRO A 1 192 ? -15.903 -5.506 12.788 1.00 60.69 192 PRO A O 1
ATOM 1411 N N . ILE A 1 193 ? -13.840 -5.802 11.968 1.00 61.03 193 ILE A N 1
ATOM 1412 C CA . ILE A 1 193 ? -14.169 -5.150 10.696 1.00 61.03 193 ILE A CA 1
ATOM 1413 C C . ILE A 1 193 ? -15.018 -6.124 9.876 1.00 61.03 193 ILE A C 1
ATOM 1415 O O . ILE A 1 193 ? -14.547 -7.151 9.388 1.00 61.03 193 ILE A O 1
ATOM 1419 N N . THR A 1 194 ? -16.316 -5.838 9.769 1.00 53.00 194 THR A N 1
ATOM 1420 C CA . THR A 1 194 ? -17.256 -6.719 9.071 1.00 53.00 194 THR A CA 1
ATOM 1421 C C . THR A 1 194 ? -17.121 -6.591 7.556 1.00 53.00 194 THR A C 1
ATOM 1423 O O . THR A 1 194 ? -17.288 -5.505 7.004 1.00 53.00 194 THR A O 1
ATOM 1426 N N . GLY A 1 195 ? -16.926 -7.731 6.889 1.00 54.19 195 GLY A N 1
ATOM 1427 C CA . GLY A 1 195 ? -16.712 -7.827 5.447 1.00 54.19 195 GLY A CA 1
ATOM 1428 C C . GLY A 1 195 ? -15.221 -7.810 5.141 1.00 54.19 195 GLY A C 1
ATOM 1429 O O . GLY A 1 195 ? -14.558 -6.838 5.469 1.00 54.19 195 GLY A O 1
ATOM 1430 N N . ASN A 1 196 ? -14.698 -8.883 4.533 1.00 57.69 196 ASN A N 1
ATOM 1431 C CA . ASN A 1 196 ? -13.292 -8.959 4.127 1.00 57.69 196 ASN A CA 1
ATOM 1432 C C . ASN A 1 196 ? -12.930 -7.675 3.371 1.00 57.69 196 ASN A C 1
ATOM 1434 O O . ASN A 1 196 ? -13.455 -7.490 2.266 1.00 57.69 196 ASN A O 1
ATOM 1438 N N . PRO A 1 197 ? -12.095 -6.786 3.940 1.00 62.78 197 PRO A N 1
ATOM 1439 C CA . PRO A 1 197 ? -11.781 -5.525 3.301 1.00 62.78 197 PRO A CA 1
ATOM 1440 C C . PRO A 1 197 ? -11.031 -5.855 2.010 1.00 62.78 197 PRO A C 1
ATOM 1442 O O . PRO A 1 197 ? -9.874 -6.265 2.016 1.00 62.78 197 PRO A O 1
ATOM 1445 N N . THR A 1 198 ? -11.721 -5.757 0.875 1.00 64.81 198 THR A N 1
ATOM 1446 C CA . THR A 1 198 ? -11.113 -6.034 -0.424 1.00 64.81 198 THR A CA 1
ATOM 1447 C C . THR A 1 198 ? -10.311 -4.814 -0.850 1.00 64.81 198 THR A C 1
ATOM 1449 O O . THR A 1 198 ? -10.887 -3.719 -0.885 1.00 64.81 198 THR A O 1
ATOM 1452 N N . PRO A 1 199 ? -9.027 -4.977 -1.216 1.00 65.06 199 PRO A N 1
ATOM 1453 C CA . PRO A 1 199 ? -8.239 -3.896 -1.785 1.00 65.06 199 PRO A CA 1
ATOM 1454 C C . PRO A 1 199 ? -9.007 -3.220 -2.936 1.00 65.06 199 PRO A C 1
ATOM 1456 O O . PRO A 1 199 ? -9.554 -3.928 -3.789 1.00 65.06 199 PRO A O 1
ATOM 1459 N N . PRO A 1 200 ? -9.103 -1.876 -2.966 1.00 66.81 200 PRO A N 1
ATOM 1460 C CA . PRO A 1 200 ? -9.712 -1.133 -4.061 1.00 66.81 200 PRO A CA 1
ATOM 1461 C C . PRO A 1 200 ? -9.312 -1.655 -5.450 1.00 66.81 200 PRO A C 1
ATOM 1463 O O . PRO A 1 200 ? -8.136 -1.707 -5.798 1.00 66.81 200 PRO A O 1
ATOM 1466 N N . ALA A 1 201 ? -10.311 -2.010 -6.261 1.00 63.53 201 ALA A N 1
ATOM 1467 C CA . ALA A 1 201 ? -10.103 -2.787 -7.485 1.00 63.53 201 ALA A CA 1
ATOM 1468 C C . ALA A 1 201 ? -9.610 -1.981 -8.705 1.00 63.53 201 ALA A C 1
ATOM 1470 O O . ALA A 1 201 ? -9.234 -2.582 -9.707 1.00 63.53 201 ALA A O 1
ATOM 1471 N N . ASN A 1 202 ? -9.624 -0.642 -8.668 1.00 82.56 202 ASN A N 1
ATOM 1472 C CA . ASN A 1 202 ? -9.266 0.185 -9.827 1.00 82.56 202 ASN A CA 1
ATOM 1473 C C . ASN A 1 202 ? -8.088 1.122 -9.531 1.00 82.56 202 ASN A C 1
ATOM 1475 O O . ASN A 1 202 ? -8.271 2.301 -9.221 1.00 82.56 202 ASN A O 1
ATOM 1479 N N . LEU A 1 203 ? -6.872 0.582 -9.633 1.00 87.31 203 LEU A N 1
ATOM 1480 C CA . LEU A 1 203 ? -5.623 1.320 -9.414 1.00 87.31 203 LEU A CA 1
ATOM 1481 C C . LEU A 1 203 ? -5.155 2.102 -10.651 1.00 87.31 203 LEU A C 1
ATOM 1483 O O . LEU A 1 203 ? -4.357 3.036 -10.524 1.00 87.31 203 LEU A O 1
ATOM 1487 N N . ALA A 1 204 ? -5.682 1.766 -11.833 1.00 89.19 204 ALA A N 1
ATOM 1488 C CA . ALA A 1 204 ? -5.213 2.298 -13.108 1.00 89.19 204 ALA A CA 1
ATOM 1489 C C . ALA A 1 204 ? -5.185 3.840 -13.179 1.00 89.19 204 ALA A C 1
ATOM 1491 O O . ALA A 1 204 ? -4.172 4.381 -13.624 1.00 89.19 204 ALA A O 1
ATOM 1492 N N . PRO A 1 205 ? -6.202 4.589 -12.693 1.00 88.25 205 PRO A N 1
ATOM 1493 C CA . PRO A 1 205 ? -6.186 6.053 -12.738 1.00 88.25 205 PRO A CA 1
ATOM 1494 C C . PRO A 1 205 ? -5.055 6.691 -11.920 1.00 88.25 205 PRO A C 1
ATOM 1496 O O . PRO A 1 205 ? -4.596 7.783 -12.252 1.00 88.25 205 PRO A O 1
ATOM 1499 N N . PHE A 1 206 ? -4.597 6.025 -10.855 1.00 87.12 206 PHE A N 1
ATOM 1500 C CA . PHE A 1 206 ? -3.534 6.540 -9.993 1.00 87.12 206 PHE A CA 1
ATOM 1501 C C . PHE A 1 206 ? -2.164 6.341 -10.642 1.00 87.12 206 PHE A C 1
ATOM 1503 O O . PHE A 1 206 ? -1.376 7.283 -10.723 1.00 87.12 206 PHE A O 1
ATOM 1510 N N . PHE A 1 207 ? -1.900 5.139 -11.161 1.00 86.56 207 PHE A N 1
ATOM 1511 C CA . PHE A 1 207 ? -0.604 4.816 -11.757 1.00 86.56 207 PHE A CA 1
ATOM 1512 C C . PHE A 1 207 ? -0.444 5.320 -13.196 1.00 86.56 207 PHE A C 1
ATOM 1514 O O . PHE A 1 207 ? 0.674 5.651 -13.578 1.00 86.56 207 PHE A O 1
ATOM 1521 N N . ALA A 1 208 ? -1.521 5.477 -13.977 1.00 85.50 208 ALA A N 1
ATOM 1522 C CA . ALA A 1 208 ? -1.439 6.009 -15.343 1.00 85.50 208 ALA A CA 1
ATOM 1523 C C . ALA A 1 208 ? -0.833 7.422 -15.388 1.00 85.50 208 ALA A C 1
ATOM 1525 O O . ALA A 1 208 ? 0.020 7.707 -16.228 1.00 85.50 208 ALA A O 1
ATOM 1526 N N . ASN A 1 209 ? -1.224 8.289 -14.448 1.00 74.38 209 ASN A N 1
ATOM 1527 C CA . ASN A 1 209 ? -0.676 9.643 -14.342 1.00 74.38 209 ASN A CA 1
ATOM 1528 C C . ASN A 1 209 ? 0.816 9.628 -14.010 1.00 74.38 209 ASN A C 1
ATOM 1530 O O . ASN A 1 209 ? 1.581 10.399 -14.582 1.00 74.38 209 ASN A O 1
ATOM 1534 N N . VAL A 1 210 ? 1.235 8.733 -13.113 1.00 76.00 210 VAL A N 1
ATOM 1535 C CA . VAL A 1 210 ? 2.644 8.603 -12.739 1.00 76.00 210 VAL A CA 1
ATOM 1536 C C . VAL A 1 210 ? 3.453 8.137 -13.930 1.00 76.00 210 VAL A C 1
ATOM 1538 O O . VAL A 1 210 ? 4.415 8.810 -14.278 1.00 76.00 210 VAL A O 1
ATOM 1541 N N . LEU A 1 211 ? 3.010 7.072 -14.604 1.00 76.44 211 LEU A N 1
ATOM 1542 C CA . LEU A 1 211 ? 3.667 6.547 -15.798 1.00 76.44 211 LEU A CA 1
ATOM 1543 C C . LEU A 1 211 ? 3.777 7.591 -16.917 1.00 76.44 211 LEU A C 1
ATOM 1545 O O . LEU A 1 211 ? 4.825 7.683 -17.544 1.00 76.44 211 LEU A O 1
ATOM 1549 N N . GLY A 1 212 ? 2.742 8.410 -17.135 1.00 67.81 212 GLY A N 1
ATOM 1550 C CA . GLY A 1 212 ? 2.790 9.514 -18.101 1.00 67.81 212 GLY A CA 1
ATOM 1551 C C . GLY A 1 212 ? 3.658 10.703 -17.664 1.00 67.81 212 GLY A C 1
ATOM 1552 O O . GLY A 1 212 ? 4.117 11.466 -18.509 1.00 67.81 212 GLY A O 1
ATOM 1553 N N . SER A 1 213 ? 3.879 10.876 -16.357 1.00 63.78 213 SER A N 1
ATOM 1554 C CA . SER A 1 213 ? 4.710 11.946 -15.781 1.00 63.78 213 SER A CA 1
ATOM 1555 C C . SER A 1 213 ? 6.179 11.574 -15.607 1.00 63.78 213 SER A C 1
ATOM 1557 O O . SER A 1 213 ? 7.003 12.467 -15.392 1.00 63.78 213 SER A O 1
ATOM 1559 N N . LEU A 1 214 ? 6.515 10.281 -15.702 1.00 65.94 214 LEU A N 1
ATOM 1560 C CA . LEU A 1 214 ? 7.894 9.858 -15.895 1.00 65.94 214 LEU A CA 1
ATOM 1561 C C . LEU A 1 214 ? 8.370 10.620 -17.129 1.00 65.94 214 LEU A C 1
ATOM 1563 O O . LEU A 1 214 ? 7.867 10.383 -18.225 1.00 65.94 214 LEU A O 1
ATOM 1567 N N . GLN A 1 215 ? 9.281 11.583 -16.955 1.00 61.44 215 GLN A N 1
ATOM 1568 C CA . GLN A 1 215 ? 9.912 12.326 -18.052 1.00 61.44 215 GLN A CA 1
ATOM 1569 C C . GLN A 1 215 ? 10.883 11.401 -18.794 1.00 61.44 215 GLN A C 1
ATOM 1571 O O . GLN A 1 215 ? 12.079 11.653 -18.907 1.00 61.44 215 GLN A O 1
ATOM 1576 N N . ALA A 1 216 ? 10.347 10.274 -19.236 1.00 65.81 216 ALA A N 1
ATOM 1577 C CA . ALA A 1 216 ? 11.055 9.142 -19.745 1.00 65.81 216 ALA A CA 1
ATOM 1578 C C . ALA A 1 216 ? 11.339 9.415 -21.216 1.00 65.81 216 ALA A C 1
ATOM 1580 O O . ALA A 1 216 ? 10.481 9.287 -22.086 1.00 65.81 216 ALA A O 1
ATOM 1581 N N . SER A 1 217 ? 12.546 9.886 -21.474 1.00 74.31 217 SER A N 1
ATOM 1582 C CA . SER A 1 217 ? 13.131 9.918 -22.803 1.00 74.31 217 SER A CA 1
ATOM 1583 C C . SER A 1 217 ? 13.982 8.665 -22.994 1.00 74.31 217 SER A C 1
ATOM 1585 O O . SER A 1 217 ? 14.785 8.350 -22.104 1.00 74.31 217 SER A O 1
ATOM 1587 N N . PRO A 1 218 ? 13.835 7.965 -24.130 1.00 79.50 218 PRO A N 1
ATOM 1588 C CA . PRO A 1 218 ? 14.742 6.878 -24.452 1.00 79.50 218 PRO A CA 1
ATOM 1589 C C . PRO A 1 218 ? 16.172 7.422 -24.508 1.00 79.50 218 PRO A C 1
ATOM 1591 O O . PRO A 1 218 ? 16.398 8.589 -24.851 1.00 79.50 218 PRO A O 1
ATOM 1594 N N . GLY A 1 219 ? 17.137 6.576 -24.174 1.00 84.75 219 GLY A N 1
ATOM 1595 C CA . GLY A 1 219 ? 18.543 6.906 -24.317 1.00 84.75 219 GLY A CA 1
ATOM 1596 C C . GLY A 1 219 ? 18.955 7.098 -25.781 1.00 84.75 219 GLY A C 1
ATOM 1597 O O . GLY A 1 219 ? 18.165 7.013 -26.726 1.00 84.75 219 GLY A O 1
ATOM 1598 N N . THR A 1 220 ? 20.238 7.369 -25.983 1.00 90.12 220 THR A N 1
ATOM 1599 C CA . THR A 1 220 ? 20.836 7.534 -27.310 1.00 90.12 220 THR A CA 1
ATOM 1600 C C . THR A 1 220 ? 21.655 6.304 -27.664 1.00 90.12 220 THR A C 1
ATOM 1602 O O . THR A 1 220 ? 22.480 5.858 -26.868 1.00 90.12 220 THR A O 1
ATOM 1605 N N . ILE A 1 221 ? 21.438 5.761 -28.865 1.00 93.12 221 ILE A N 1
ATOM 1606 C CA . ILE A 1 221 ? 22.251 4.662 -29.389 1.00 93.12 221 ILE A CA 1
ATOM 1607 C C . ILE A 1 221 ? 23.603 5.199 -29.849 1.00 93.12 221 ILE A C 1
ATOM 1609 O O . ILE A 1 221 ? 23.694 6.177 -30.597 1.00 93.12 221 ILE A O 1
ATOM 1613 N N . HIS A 1 222 ? 24.645 4.471 -29.480 1.00 92.50 222 HIS A N 1
ATOM 1614 C CA . HIS A 1 222 ? 25.996 4.626 -29.988 1.00 92.50 222 HIS A CA 1
ATOM 1615 C C . HIS A 1 222 ? 26.477 3.314 -30.606 1.00 92.50 222 HIS A C 1
ATOM 1617 O O . HIS A 1 222 ? 25.910 2.252 -30.348 1.00 92.50 222 HIS A O 1
ATOM 1623 N N . SER A 1 223 ? 27.514 3.383 -31.444 1.00 92.81 223 SER A N 1
ATOM 1624 C CA . SER A 1 223 ? 28.093 2.192 -32.064 1.00 92.81 223 SER A CA 1
ATOM 1625 C C . SER A 1 223 ? 29.603 2.285 -32.254 1.00 92.81 223 SER A C 1
ATOM 1627 O O . SER A 1 223 ? 30.179 3.376 -32.325 1.00 92.81 223 SER A O 1
ATOM 1629 N N . ALA A 1 224 ? 30.239 1.119 -32.367 1.00 90.62 224 ALA A N 1
ATOM 1630 C CA . ALA A 1 224 ? 31.611 0.976 -32.826 1.00 90.62 224 ALA A CA 1
ATOM 1631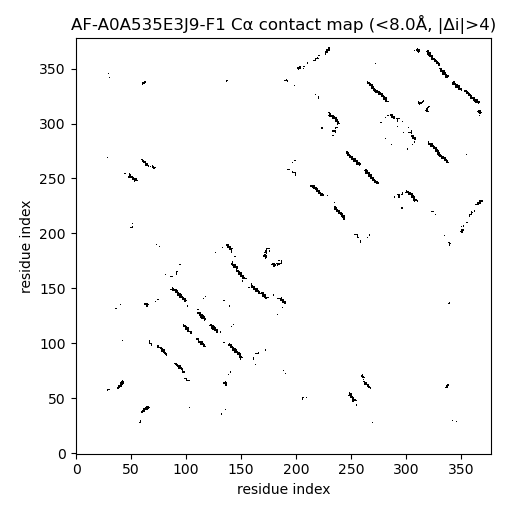 C C . ALA A 1 224 ? 31.679 -0.123 -33.913 1.00 90.62 224 ALA A C 1
ATOM 1633 O O . ALA A 1 224 ? 31.296 -1.265 -33.637 1.00 90.62 224 ALA A O 1
ATOM 1634 N N . PRO A 1 225 ? 32.156 0.192 -35.136 1.00 86.69 225 PRO A N 1
ATOM 1635 C CA . PRO A 1 225 ? 32.593 1.515 -35.585 1.00 86.69 225 PRO A CA 1
ATOM 1636 C C . PRO A 1 225 ? 31.409 2.488 -35.726 1.00 86.69 225 PRO A C 1
ATOM 1638 O O . PRO A 1 225 ? 30.310 2.097 -36.112 1.00 86.69 225 PRO A O 1
ATOM 1641 N N . ALA A 1 226 ? 31.643 3.767 -35.415 1.00 86.06 226 ALA A N 1
ATOM 1642 C CA . ALA A 1 226 ? 30.585 4.773 -35.393 1.00 86.06 226 ALA A CA 1
ATOM 1643 C C . ALA A 1 226 ? 30.012 5.014 -36.796 1.00 86.06 226 ALA A C 1
ATOM 1645 O O . ALA A 1 226 ? 30.745 5.397 -37.711 1.00 86.06 226 ALA A O 1
ATOM 1646 N N . THR A 1 227 ? 28.695 4.851 -36.956 1.00 83.81 227 THR A N 1
ATOM 1647 C CA . THR A 1 227 ? 27.900 5.113 -38.180 1.00 83.81 227 THR A CA 1
ATOM 1648 C C . THR A 1 227 ? 28.292 4.305 -39.423 1.00 83.81 227 THR A C 1
ATOM 1650 O O . THR A 1 227 ? 27.671 4.454 -40.478 1.00 83.81 227 THR A O 1
ATOM 1653 N N . LYS A 1 228 ? 29.329 3.466 -39.328 1.00 86.31 228 LYS A N 1
ATOM 1654 C CA . LYS A 1 228 ? 29.896 2.679 -40.424 1.00 86.31 228 LYS A CA 1
ATOM 1655 C C . LYS A 1 228 ? 30.235 1.280 -39.936 1.00 86.31 228 LYS A C 1
ATOM 1657 O O . LYS A 1 228 ? 30.853 1.120 -38.892 1.00 86.31 228 LYS A O 1
ATOM 1662 N N . GLY A 1 229 ? 29.877 0.276 -40.717 1.00 87.62 229 GLY A N 1
ATOM 1663 C CA . GLY A 1 229 ? 30.156 -1.129 -40.473 1.00 87.62 229 GLY A CA 1
ATOM 1664 C C . GLY A 1 229 ? 30.678 -1.812 -41.728 1.00 87.62 229 GLY A C 1
ATOM 1665 O O . GLY A 1 229 ? 30.619 -1.269 -42.834 1.00 87.62 229 GLY A O 1
ATOM 1666 N N . VAL A 1 230 ? 31.193 -3.020 -41.532 1.00 89.81 230 VAL A N 1
ATOM 1667 C CA . VAL A 1 230 ? 31.669 -3.887 -42.606 1.00 89.8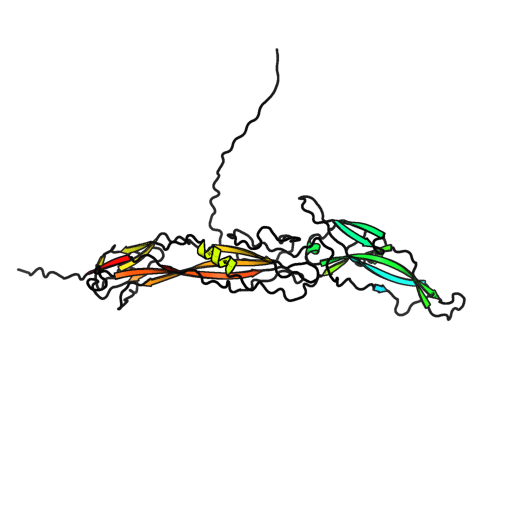1 230 VAL A CA 1
ATOM 1668 C C . VAL A 1 230 ? 30.861 -5.176 -42.570 1.00 89.81 230 VAL A C 1
ATOM 1670 O O . VAL A 1 230 ? 30.640 -5.740 -41.498 1.00 89.81 230 VAL A O 1
ATOM 1673 N N . VAL A 1 231 ? 30.425 -5.643 -43.738 1.00 90.38 2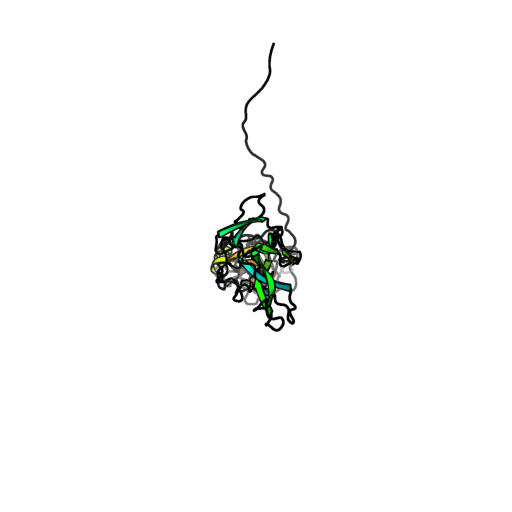31 VAL A N 1
ATOM 1674 C CA . VAL A 1 231 ? 29.736 -6.931 -43.880 1.00 90.38 231 VAL A CA 1
ATOM 1675 C C . VAL A 1 231 ? 30.573 -8.051 -43.266 1.00 90.38 231 VAL A C 1
ATOM 1677 O O . VAL A 1 231 ? 31.795 -8.092 -43.405 1.00 90.38 231 VAL A O 1
ATOM 1680 N N . ASN A 1 232 ? 29.906 -8.974 -42.578 1.00 88.44 232 ASN A N 1
ATOM 1681 C CA . ASN A 1 232 ? 30.510 -10.108 -41.883 1.00 88.44 232 ASN A CA 1
ATOM 1682 C C . ASN A 1 232 ? 31.552 -9.738 -40.815 1.00 88.44 232 ASN A C 1
ATOM 1684 O O . ASN A 1 232 ? 32.327 -10.589 -40.384 1.00 88.44 232 ASN A O 1
ATOM 1688 N N . THR A 1 233 ? 31.559 -8.484 -40.361 1.00 88.38 233 THR A N 1
ATOM 1689 C CA . THR A 1 233 ? 32.376 -8.026 -39.238 1.00 88.38 233 THR A CA 1
ATOM 1690 C C . THR A 1 233 ? 31.451 -7.589 -38.102 1.00 88.38 233 THR A C 1
ATOM 1692 O O . THR A 1 233 ? 30.565 -6.765 -38.336 1.00 88.38 233 THR A O 1
ATOM 1695 N N . PRO A 1 234 ? 31.627 -8.110 -36.876 1.00 88.75 234 PRO A N 1
ATOM 1696 C CA . PRO A 1 234 ? 30.856 -7.666 -35.723 1.00 88.75 234 PRO A CA 1
ATOM 1697 C C . PRO A 1 234 ? 30.988 -6.158 -35.469 1.00 88.75 234 PRO A C 1
ATOM 1699 O O . PRO A 1 234 ? 32.091 -5.643 -35.283 1.00 88.75 234 PRO A O 1
ATOM 1702 N N . ALA A 1 235 ? 29.851 -5.471 -35.410 1.00 89.31 235 ALA A N 1
ATOM 1703 C CA . ALA A 1 235 ? 29.707 -4.148 -34.821 1.00 89.31 235 ALA A CA 1
ATOM 1704 C C . ALA A 1 235 ? 29.097 -4.286 -33.420 1.00 89.31 235 ALA A C 1
ATOM 1706 O O . ALA A 1 235 ? 28.433 -5.277 -33.109 1.00 89.31 235 ALA A O 1
ATOM 1707 N N . CYS A 1 236 ? 29.309 -3.296 -32.564 1.00 91.56 236 CYS A N 1
ATOM 1708 C CA . CYS A 1 236 ? 28.647 -3.231 -31.266 1.00 91.56 236 CYS A CA 1
ATOM 1709 C C . CYS A 1 236 ? 27.886 -1.933 -31.084 1.00 91.56 236 CYS A C 1
ATOM 1711 O O . CYS A 1 236 ? 28.247 -0.911 -31.666 1.00 91.56 236 CYS A O 1
ATOM 1713 N N . PHE A 1 237 ? 26.829 -2.015 -30.279 1.00 93.00 237 PHE A N 1
ATOM 1714 C CA . PHE A 1 237 ? 25.888 -0.942 -30.003 1.00 93.00 237 PHE A CA 1
ATOM 1715 C C . PHE A 1 237 ? 25.626 -0.871 -28.502 1.00 93.00 237 PHE A C 1
ATOM 1717 O O . PHE A 1 237 ? 25.602 -1.902 -27.832 1.00 93.00 237 PHE A O 1
ATOM 1724 N N . TRP A 1 238 ? 25.442 0.329 -27.971 1.00 92.69 238 TRP A N 1
ATOM 1725 C CA . TRP A 1 238 ? 25.085 0.548 -26.569 1.00 92.69 238 TRP A CA 1
ATOM 1726 C C . TRP A 1 238 ? 24.184 1.773 -26.442 1.00 92.69 238 TRP A C 1
ATOM 1728 O O . TRP A 1 238 ? 24.047 2.542 -27.398 1.00 92.69 238 TRP A O 1
ATOM 1738 N N . ILE A 1 239 ? 23.549 1.927 -25.281 1.00 90.56 239 ILE A N 1
ATOM 1739 C CA . ILE A 1 239 ? 22.653 3.049 -24.990 1.00 90.56 239 ILE A CA 1
ATOM 1740 C C . ILE A 1 239 ? 23.229 3.868 -23.846 1.00 90.56 239 ILE A C 1
ATOM 1742 O O . ILE A 1 239 ? 23.469 3.333 -22.765 1.00 90.56 239 ILE A O 1
ATOM 1746 N N . ASP A 1 240 ? 23.362 5.172 -24.073 1.00 88.06 240 ASP A N 1
ATOM 1747 C CA . ASP A 1 240 ? 23.710 6.147 -23.042 1.00 88.06 240 ASP A CA 1
ATOM 1748 C C . ASP A 1 240 ? 22.525 7.070 -22.730 1.00 88.06 240 ASP A C 1
ATOM 1750 O O . ASP A 1 240 ? 21.643 7.297 -23.559 1.00 88.06 240 ASP A O 1
ATOM 1754 N N . GLY A 1 241 ? 22.505 7.637 -21.521 1.00 80.75 241 GLY A N 1
ATOM 1755 C CA . GLY A 1 241 ? 21.546 8.686 -21.157 1.00 80.75 241 GLY A CA 1
ATOM 1756 C C . GLY A 1 241 ? 20.103 8.221 -20.940 1.00 80.75 241 GLY A C 1
ATOM 1757 O O . GLY A 1 241 ? 19.193 9.032 -21.102 1.00 80.75 241 GLY A O 1
ATOM 1758 N N . ILE A 1 242 ? 19.877 6.955 -20.567 1.00 79.75 242 ILE A N 1
ATOM 1759 C CA . ILE A 1 242 ? 18.544 6.492 -20.151 1.00 79.75 242 ILE A CA 1
ATOM 1760 C C . ILE A 1 242 ? 18.033 7.326 -18.964 1.00 79.75 242 ILE A C 1
ATOM 1762 O O . ILE A 1 242 ? 18.750 7.563 -17.990 1.00 79.75 242 ILE A O 1
ATOM 1766 N N . THR A 1 243 ? 16.795 7.809 -19.063 1.00 69.50 243 THR A N 1
ATOM 1767 C CA . THR A 1 243 ? 16.237 8.816 -18.134 1.00 69.50 243 THR A CA 1
ATOM 1768 C C . THR A 1 243 ? 15.340 8.248 -17.042 1.00 69.50 243 THR A C 1
ATOM 1770 O O . THR A 1 243 ? 14.997 8.979 -16.114 1.00 69.50 243 THR A O 1
ATOM 1773 N N . ILE A 1 244 ? 15.006 6.957 -17.096 1.00 65.31 244 ILE A N 1
ATOM 1774 C CA . ILE A 1 244 ? 14.557 6.211 -15.916 1.00 65.31 244 ILE A CA 1
ATOM 1775 C C . ILE A 1 244 ? 15.790 5.472 -15.375 1.00 65.31 244 ILE A C 1
ATOM 1777 O O . ILE A 1 244 ? 16.018 4.309 -15.732 1.00 65.31 244 ILE A O 1
ATOM 1781 N N . PRO A 1 245 ? 16.656 6.147 -14.596 1.00 56.22 245 PRO A N 1
ATOM 1782 C CA . PRO A 1 245 ? 17.793 5.501 -13.984 1.00 56.22 245 PRO A CA 1
ATOM 1783 C C . PRO A 1 245 ? 17.283 4.682 -12.808 1.00 56.22 245 PRO A C 1
ATOM 1785 O O . PRO A 1 245 ? 16.779 5.251 -11.848 1.00 56.22 245 PRO A O 1
ATOM 1788 N N . GLN A 1 246 ? 17.519 3.373 -12.837 1.00 61.47 246 GLN A N 1
ATOM 1789 C CA . GLN A 1 246 ? 17.423 2.535 -11.642 1.00 61.47 246 GLN A CA 1
ATOM 1790 C C . GLN A 1 246 ? 15.984 2.460 -11.085 1.00 61.47 246 GLN A C 1
ATOM 1792 O O . GLN A 1 246 ? 15.067 3.155 -11.508 1.00 61.47 246 GLN A O 1
ATOM 1797 N N . GLU A 1 247 ? 15.735 1.474 -10.240 1.00 70.06 247 GLU A N 1
ATOM 1798 C CA . GLU A 1 247 ? 14.389 1.141 -9.777 1.00 70.06 247 GLU A CA 1
ATOM 1799 C C . GLU A 1 247 ? 13.703 2.347 -9.111 1.00 70.06 247 GLU A C 1
ATOM 1801 O O . GLU A 1 247 ? 14.323 3.055 -8.316 1.00 70.06 247 GLU A O 1
ATOM 1806 N N . GLN A 1 248 ? 12.425 2.579 -9.421 1.00 79.44 248 GLN A N 1
ATOM 1807 C CA . GLN A 1 248 ? 11.636 3.622 -8.769 1.00 79.44 248 GLN A CA 1
ATOM 1808 C C . GLN A 1 248 ? 10.575 2.993 -7.877 1.00 79.44 248 GLN A C 1
ATOM 1810 O O . GLN A 1 248 ? 9.679 2.294 -8.353 1.00 79.44 248 GLN A O 1
ATOM 1815 N N . ASP A 1 249 ? 10.660 3.309 -6.590 1.00 85.88 249 ASP A N 1
ATOM 1816 C CA . ASP A 1 249 ? 9.685 2.900 -5.592 1.00 85.88 249 ASP A CA 1
ATOM 1817 C C . ASP A 1 249 ? 8.669 4.019 -5.353 1.00 85.88 249 ASP A C 1
ATOM 1819 O O . ASP A 1 249 ? 9.005 5.204 -5.242 1.00 85.88 249 ASP A O 1
ATOM 1823 N N . LEU A 1 250 ? 7.402 3.632 -5.288 1.00 86.69 250 LEU A N 1
ATOM 1824 C CA . LEU A 1 250 ? 6.245 4.505 -5.178 1.00 86.69 250 LEU A CA 1
ATOM 1825 C C . LEU A 1 250 ? 5.314 3.987 -4.086 1.00 86.69 250 LEU A C 1
ATOM 1827 O O . LEU A 1 250 ? 5.185 2.781 -3.877 1.00 86.69 250 LEU A O 1
ATOM 1831 N N . THR A 1 251 ? 4.607 4.906 -3.439 1.00 88.25 251 THR A N 1
ATOM 1832 C CA . THR A 1 251 ? 3.551 4.582 -2.480 1.00 88.25 251 THR A CA 1
ATOM 1833 C C . THR A 1 251 ? 2.245 5.282 -2.839 1.00 88.25 251 THR A C 1
ATOM 1835 O O . THR A 1 251 ? 2.250 6.412 -3.333 1.00 88.25 251 THR A O 1
ATOM 1838 N N . LEU A 1 252 ? 1.125 4.604 -2.600 1.00 87.75 252 LEU A N 1
ATOM 1839 C CA . LEU A 1 252 ? -0.233 5.113 -2.759 1.00 87.75 252 LEU A CA 1
ATOM 1840 C C . LEU A 1 252 ? -1.079 4.624 -1.585 1.00 87.75 252 LEU A C 1
ATOM 1842 O O . LEU A 1 252 ? -1.093 3.436 -1.286 1.00 87.75 252 LEU A O 1
ATOM 1846 N N . VAL A 1 253 ? -1.835 5.522 -0.961 1.00 87.38 253 VAL A N 1
ATOM 1847 C CA . VAL A 1 253 ? -2.764 5.167 0.120 1.00 87.38 253 VAL A CA 1
ATOM 1848 C C . VAL A 1 253 ? -4.190 5.395 -0.353 1.00 87.38 253 VAL A C 1
ATOM 1850 O O . VAL A 1 253 ? -4.512 6.495 -0.809 1.00 87.38 253 VAL A O 1
ATOM 1853 N N . LEU A 1 254 ? -5.047 4.379 -0.246 1.00 86.75 254 LEU A N 1
ATOM 1854 C CA . LEU A 1 254 ? -6.467 4.469 -0.597 1.00 86.75 254 LEU A CA 1
ATOM 1855 C C . LEU A 1 254 ? -7.358 4.043 0.573 1.00 86.75 254 LEU A C 1
ATOM 1857 O O . LEU A 1 254 ? -7.016 3.096 1.284 1.00 86.75 254 LEU A O 1
ATOM 1861 N N . PRO A 1 255 ? -8.515 4.699 0.760 1.00 81.69 255 PRO A N 1
ATOM 1862 C CA . PRO A 1 255 ? -9.480 4.287 1.759 1.00 81.69 255 PRO A CA 1
ATOM 1863 C C . PRO A 1 255 ? -10.303 3.106 1.229 1.00 81.69 255 PRO A C 1
ATOM 1865 O O . PRO A 1 255 ? -10.718 3.083 0.067 1.00 81.69 255 PRO A O 1
ATOM 1868 N N . GLY A 1 256 ? -10.539 2.125 2.090 1.00 79.00 256 GLY A N 1
ATOM 1869 C CA . GLY A 1 256 ? -11.578 1.121 1.918 1.00 79.00 256 GLY A CA 1
ATOM 1870 C C . GLY A 1 256 ? -12.973 1.690 2.194 1.00 79.00 256 GLY A C 1
ATOM 1871 O O . GLY A 1 256 ? -13.110 2.859 2.568 1.00 79.00 256 GLY A O 1
ATOM 1872 N N . PRO A 1 257 ? -14.025 0.878 2.011 1.00 74.31 257 PRO A N 1
ATOM 1873 C CA . PRO A 1 257 ? -15.366 1.262 2.429 1.00 74.31 257 PRO A CA 1
ATOM 1874 C C . PRO A 1 257 ? -15.416 1.491 3.945 1.00 74.31 257 PRO A C 1
ATOM 1876 O O . PRO A 1 257 ? -14.702 0.835 4.705 1.00 74.31 257 PRO A O 1
ATOM 1879 N N . LEU A 1 258 ? -16.288 2.409 4.368 1.00 69.81 258 LEU A N 1
ATOM 1880 C CA . LEU A 1 258 ? -16.666 2.528 5.772 1.00 69.81 258 LEU A CA 1
ATOM 1881 C C . LEU A 1 258 ? -17.465 1.284 6.170 1.00 69.81 258 LEU A C 1
ATOM 1883 O O . LEU A 1 258 ? -18.346 0.847 5.423 1.00 69.81 258 LEU A O 1
ATOM 1887 N N . ASP A 1 259 ? -17.177 0.731 7.339 1.00 63.88 259 ASP A N 1
ATOM 1888 C CA . ASP A 1 259 ? -18.050 -0.257 7.957 1.00 63.88 259 ASP A CA 1
ATOM 1889 C C . ASP A 1 259 ? -19.334 0.410 8.499 1.00 63.88 259 ASP A C 1
ATOM 1891 O O . ASP A 1 259 ? -19.510 1.633 8.457 1.00 63.88 259 ASP A O 1
ATOM 1895 N N . GLY A 1 260 ? -20.256 -0.395 9.037 1.00 56.00 260 GLY A N 1
ATOM 1896 C CA . GLY A 1 260 ? -21.481 0.116 9.668 1.00 56.00 260 GLY A CA 1
ATOM 1897 C C . GLY A 1 260 ? -21.229 1.012 10.889 1.00 56.00 260 GLY A C 1
ATOM 1898 O O . GLY A 1 260 ? -22.165 1.639 11.388 1.00 56.00 260 GLY A O 1
ATOM 1899 N N . SER A 1 261 ? -19.982 1.080 11.355 1.00 55.91 261 SER A N 1
ATOM 1900 C CA . SER A 1 261 ? -19.547 1.849 12.506 1.00 55.91 261 SER A CA 1
ATOM 1901 C C . SER A 1 261 ? -18.899 3.193 12.143 1.00 55.91 261 SER A C 1
ATOM 1903 O O . SER A 1 261 ? -18.769 4.057 13.011 1.00 55.91 261 SER A O 1
ATOM 1905 N N . GLY A 1 262 ? -18.571 3.407 10.864 1.00 57.38 262 GLY A N 1
ATOM 1906 C CA . GLY A 1 262 ? -17.866 4.590 10.375 1.00 57.38 262 GLY A CA 1
ATOM 1907 C C . GLY A 1 262 ? -16.339 4.482 10.454 1.00 57.38 262 GLY A C 1
ATOM 1908 O O . GLY A 1 262 ? -15.658 5.479 10.217 1.00 57.38 262 GLY A O 1
ATOM 1909 N N . ARG A 1 263 ? -15.785 3.300 10.761 1.00 66.69 263 ARG A N 1
ATOM 1910 C CA . ARG A 1 263 ? -14.349 3.014 10.621 1.00 66.69 263 ARG A CA 1
ATOM 1911 C C . ARG A 1 263 ? -14.056 2.621 9.179 1.00 66.69 263 ARG A C 1
ATOM 1913 O O . ARG A 1 263 ? -14.876 2.002 8.508 1.00 66.69 263 ARG A O 1
ATOM 1920 N N . GLN A 1 264 ? -12.863 2.951 8.700 1.00 72.81 264 GLN A N 1
ATOM 1921 C CA . GLN A 1 264 ? -12.385 2.532 7.383 1.00 72.81 264 GLN A CA 1
ATOM 1922 C C . GLN A 1 264 ? -10.967 1.982 7.477 1.00 72.81 264 GLN A C 1
ATOM 1924 O O . GLN A 1 264 ? -10.110 2.538 8.166 1.00 72.81 264 GLN A O 1
ATOM 1929 N N . VAL A 1 265 ? -10.720 0.900 6.742 1.00 78.19 265 VAL A N 1
ATOM 1930 C CA . VAL A 1 265 ? -9.374 0.367 6.516 1.00 78.19 265 VAL A CA 1
ATOM 1931 C C . VAL A 1 265 ? -8.675 1.224 5.474 1.00 78.19 265 VAL A C 1
ATOM 1933 O O . VAL A 1 265 ? -9.279 1.623 4.481 1.00 78.19 265 VAL A O 1
ATOM 1936 N N . PHE A 1 266 ? -7.391 1.489 5.676 1.00 80.94 266 PHE A N 1
ATOM 1937 C CA . PHE A 1 266 ? -6.552 2.133 4.676 1.00 80.94 266 PHE A CA 1
ATOM 1938 C C . PHE A 1 266 ? -5.597 1.113 4.075 1.00 80.94 266 PHE A C 1
ATOM 1940 O O . PHE A 1 266 ? -4.912 0.384 4.789 1.00 80.94 266 PHE A O 1
ATOM 1947 N N . PHE A 1 267 ? -5.542 1.097 2.749 1.00 86.06 267 PHE A N 1
ATOM 1948 C CA . PHE A 1 267 ? -4.661 0.230 1.985 1.00 86.06 267 PHE A CA 1
ATOM 1949 C C . PHE A 1 267 ? -3.453 1.025 1.514 1.00 86.06 267 PHE A C 1
ATOM 1951 O O . PHE A 1 267 ? -3.608 2.008 0.783 1.00 86.06 267 PHE A O 1
ATOM 1958 N N . THR A 1 268 ? -2.263 0.581 1.906 1.00 87.19 268 THR A N 1
ATOM 1959 C CA . THR A 1 268 ? -0.990 1.124 1.438 1.00 87.19 268 THR A CA 1
ATOM 1960 C C . THR A 1 268 ? -0.459 0.240 0.317 1.00 87.19 268 THR A C 1
ATOM 1962 O O . THR A 1 268 ? -0.051 -0.901 0.531 1.00 87.19 268 THR A O 1
ATOM 1965 N N . TYR A 1 269 ? -0.463 0.778 -0.895 1.00 88.69 269 TYR A N 1
ATOM 1966 C CA . TYR A 1 269 ? 0.089 0.159 -2.088 1.00 88.69 269 TYR A CA 1
ATOM 1967 C C . TYR A 1 269 ? 1.535 0.587 -2.259 1.00 88.69 269 TYR A C 1
ATOM 1969 O O . TYR A 1 269 ? 1.830 1.777 -2.349 1.00 88.69 269 TYR A O 1
ATOM 1977 N N . PHE A 1 270 ? 2.420 -0.391 -2.365 1.00 88.75 270 PHE A N 1
ATOM 1978 C CA . PHE A 1 270 ? 3.808 -0.200 -2.735 1.00 88.75 270 PHE A CA 1
ATOM 1979 C C . PHE A 1 270 ? 3.995 -0.663 -4.175 1.00 88.75 270 PHE A C 1
ATOM 1981 O O . PHE A 1 270 ? 3.790 -1.838 -4.488 1.00 88.75 270 PHE A O 1
ATOM 1988 N N . ALA A 1 271 ? 4.358 0.265 -5.053 1.00 88.75 271 ALA A N 1
ATOM 1989 C CA . ALA A 1 271 ? 4.607 -0.013 -6.455 1.00 88.75 271 ALA A CA 1
ATOM 1990 C C . ALA A 1 271 ? 6.085 0.178 -6.769 1.00 88.75 271 ALA A C 1
ATOM 1992 O O . ALA A 1 271 ? 6.671 1.202 -6.431 1.00 88.75 271 ALA A O 1
ATOM 1993 N N . ARG A 1 272 ? 6.669 -0.796 -7.459 1.00 87.94 272 ARG A N 1
ATOM 1994 C CA . ARG A 1 272 ? 8.051 -0.751 -7.921 1.00 87.94 272 ARG A CA 1
ATOM 1995 C C . ARG A 1 272 ? 8.093 -0.801 -9.438 1.00 87.94 272 ARG A C 1
ATOM 1997 O O . ARG A 1 272 ? 7.543 -1.721 -10.044 1.00 87.94 272 ARG A O 1
ATOM 2004 N N . ILE A 1 273 ? 8.768 0.177 -10.031 1.00 85.69 273 ILE A N 1
ATOM 2005 C CA . ILE A 1 273 ? 9.088 0.223 -11.455 1.00 85.69 273 ILE A CA 1
ATOM 2006 C C . ILE A 1 273 ? 10.533 -0.238 -11.620 1.00 85.69 273 ILE A C 1
ATOM 2008 O O . ILE A 1 273 ? 11.437 0.333 -11.014 1.00 85.69 273 ILE A O 1
ATOM 2012 N N . GLN A 1 274 ? 10.758 -1.269 -12.434 1.00 84.69 274 GLN A N 1
ATOM 2013 C CA . GLN A 1 274 ? 12.091 -1.833 -12.668 1.00 84.69 274 GLN A CA 1
ATOM 2014 C C . GLN A 1 274 ? 12.404 -1.884 -14.153 1.00 84.69 274 GLN A C 1
ATOM 2016 O O . GLN A 1 274 ? 11.536 -2.180 -14.976 1.00 84.69 274 GLN A O 1
ATOM 2021 N N . PHE A 1 275 ? 13.667 -1.643 -14.480 1.00 85.12 275 PHE A N 1
ATOM 2022 C CA . PHE A 1 275 ? 14.197 -1.862 -15.814 1.00 85.12 275 PHE A CA 1
ATOM 2023 C C . PHE A 1 275 ? 14.388 -3.364 -16.066 1.00 85.12 275 PHE A C 1
ATOM 2025 O O . PHE A 1 275 ? 15.029 -4.053 -15.276 1.00 85.12 275 PHE A O 1
ATOM 2032 N N . GLN A 1 276 ? 13.832 -3.867 -17.167 1.00 86.50 276 GLN A N 1
ATOM 2033 C CA . GLN A 1 276 ? 13.832 -5.289 -17.532 1.00 86.50 276 GLN A CA 1
ATOM 2034 C C . GLN A 1 276 ? 14.846 -5.632 -18.628 1.00 86.50 276 GLN A C 1
ATOM 2036 O O . GLN A 1 276 ? 15.136 -6.807 -18.853 1.00 86.50 276 GLN A O 1
ATOM 2041 N N . GLY A 1 277 ? 15.387 -4.630 -19.321 1.00 87.12 277 GLY A N 1
ATOM 2042 C CA . GLY A 1 277 ? 16.356 -4.824 -20.393 1.00 87.12 277 GLY A CA 1
ATOM 2043 C C . GLY A 1 277 ? 16.033 -4.011 -21.640 1.00 87.12 277 GLY A C 1
ATOM 2044 O O . GLY A 1 277 ? 15.132 -3.173 -21.653 1.00 87.12 277 GLY A O 1
ATOM 2045 N N . VAL A 1 278 ? 16.796 -4.288 -22.694 1.00 89.12 278 VAL A N 1
ATOM 2046 C CA . VAL A 1 278 ? 16.657 -3.656 -24.006 1.00 89.12 278 VAL A CA 1
ATOM 2047 C C . VAL A 1 278 ? 16.409 -4.729 -25.051 1.00 89.12 278 VAL A C 1
ATOM 2049 O O . VAL A 1 278 ? 17.201 -5.666 -25.167 1.00 89.12 278 VAL A O 1
ATOM 2052 N N . ASP A 1 279 ? 15.370 -4.545 -25.856 1.00 91.69 279 ASP A N 1
ATOM 2053 C CA . ASP A 1 279 ? 15.185 -5.311 -27.081 1.00 91.69 279 ASP A CA 1
ATOM 2054 C C . ASP A 1 279 ? 15.754 -4.522 -28.261 1.00 91.69 279 ASP A C 1
ATOM 2056 O O . ASP A 1 279 ? 15.353 -3.386 -28.529 1.00 91.69 279 ASP A O 1
ATOM 2060 N N . TRP A 1 280 ? 16.706 -5.122 -28.967 1.00 92.25 280 TRP A N 1
ATOM 2061 C CA . TRP A 1 280 ? 17.378 -4.502 -30.103 1.00 92.25 280 TRP A CA 1
ATOM 2062 C C . TRP A 1 280 ? 16.755 -4.951 -31.418 1.00 92.25 280 TRP A C 1
ATOM 2064 O O . TRP A 1 280 ? 16.539 -6.140 -31.646 1.00 92.25 280 TRP A O 1
ATOM 2074 N N . ASN A 1 281 ? 16.532 -3.994 -32.309 1.00 94.38 281 ASN A N 1
ATOM 2075 C CA . ASN A 1 281 ? 16.199 -4.240 -33.700 1.00 94.38 281 ASN A CA 1
ATOM 2076 C C . ASN A 1 281 ? 17.269 -3.580 -34.568 1.00 94.38 281 ASN A C 1
ATOM 2078 O O . ASN A 1 281 ? 17.396 -2.359 -34.579 1.00 94.38 281 ASN A O 1
ATOM 2082 N N . PHE A 1 282 ? 18.035 -4.395 -35.288 1.00 93.62 282 PHE A N 1
ATOM 2083 C CA . PHE A 1 282 ? 19.116 -3.930 -36.158 1.00 93.62 282 PHE A CA 1
ATOM 2084 C C . PHE A 1 282 ? 18.662 -3.646 -37.586 1.00 93.62 282 PHE A C 1
ATOM 2086 O O . PHE A 1 282 ? 19.493 -3.310 -38.423 1.00 93.62 282 PHE A O 1
ATOM 2093 N N . ASP A 1 283 ? 17.366 -3.817 -37.873 1.00 92.12 283 ASP A N 1
ATOM 2094 C CA . ASP A 1 283 ? 16.816 -3.699 -39.222 1.00 92.12 283 ASP A CA 1
ATOM 2095 C C . ASP A 1 283 ? 17.495 -4.662 -40.225 1.00 92.12 283 ASP A C 1
ATOM 2097 O O . ASP A 1 283 ? 17.472 -4.468 -41.433 1.00 92.12 283 ASP A O 1
ATOM 2101 N N . ASP A 1 284 ? 18.093 -5.743 -39.725 1.00 89.00 284 ASP A N 1
ATOM 2102 C CA . ASP A 1 284 ? 18.756 -6.770 -40.523 1.00 89.00 284 ASP A CA 1
ATOM 2103 C C . ASP A 1 284 ? 17.850 -8.009 -40.630 1.00 89.00 284 ASP A C 1
ATOM 2105 O O . ASP A 1 284 ? 17.596 -8.666 -39.616 1.00 89.00 284 ASP A O 1
ATOM 2109 N N . PRO A 1 285 ? 17.362 -8.370 -41.833 1.00 82.75 285 PRO A N 1
ATOM 2110 C CA . PRO A 1 285 ? 16.462 -9.507 -42.011 1.00 82.75 285 PRO A CA 1
ATOM 2111 C C . PRO A 1 285 ? 17.137 -10.860 -41.759 1.00 82.75 285 PRO A C 1
ATOM 2113 O O . PRO A 1 285 ? 16.444 -11.848 -41.523 1.00 82.75 285 PRO A O 1
ATOM 2116 N N . LEU A 1 286 ? 18.469 -10.925 -41.832 1.00 85.94 286 LEU A N 1
ATOM 2117 C CA . LEU A 1 286 ? 19.236 -12.156 -41.628 1.00 85.94 286 LEU A CA 1
ATOM 2118 C C . LEU A 1 286 ? 19.712 -12.321 -40.185 1.00 85.94 286 LEU A C 1
ATOM 2120 O O . LEU A 1 286 ? 20.125 -13.415 -39.815 1.00 85.94 286 LEU A O 1
ATOM 2124 N N . SER A 1 287 ? 19.639 -11.235 -39.413 1.00 76.12 287 SER A N 1
ATOM 2125 C CA . SER A 1 287 ? 19.997 -11.080 -38.009 1.00 76.12 287 SER A CA 1
ATOM 2126 C C . SER A 1 287 ? 21.055 -12.059 -37.475 1.00 76.12 287 SER A C 1
ATOM 2128 O O . SER A 1 287 ? 20.728 -13.148 -36.998 1.00 76.12 287 SER A O 1
ATOM 2130 N N . VAL A 1 288 ? 22.334 -11.667 -37.499 1.00 81.56 288 VAL A N 1
ATOM 2131 C CA . VAL A 1 288 ? 23.422 -12.490 -36.945 1.00 81.56 288 VAL A CA 1
ATOM 2132 C C . VAL A 1 288 ? 23.932 -11.890 -35.640 1.00 81.56 288 VAL A C 1
ATOM 2134 O O . VAL A 1 288 ? 24.616 -10.868 -35.635 1.00 81.56 288 VAL A O 1
ATOM 2137 N N . THR A 1 289 ? 23.653 -12.560 -34.521 1.00 82.62 289 THR A N 1
ATOM 2138 C CA . THR A 1 289 ? 24.188 -12.185 -33.205 1.00 82.62 289 THR A CA 1
ATOM 2139 C C . THR A 1 289 ? 25.548 -12.856 -32.971 1.00 82.62 289 THR A C 1
ATOM 2141 O O . THR A 1 289 ? 25.616 -14.086 -32.889 1.00 82.62 289 THR A O 1
ATOM 2144 N N . PRO A 1 290 ? 26.651 -12.094 -32.850 1.00 80.12 290 PRO A N 1
ATOM 2145 C CA . PRO A 1 290 ? 27.962 -12.644 -32.526 1.00 80.12 290 PRO A CA 1
ATOM 2146 C C . PRO A 1 290 ? 27.988 -13.248 -31.118 1.00 80.12 290 PRO A C 1
ATOM 2148 O O . PRO A 1 290 ? 27.331 -12.758 -30.204 1.00 80.12 290 PRO A O 1
ATOM 2151 N N . ALA A 1 291 ? 28.819 -14.273 -30.911 1.00 76.06 291 ALA A N 1
ATOM 2152 C CA . ALA A 1 291 ? 28.946 -14.942 -29.612 1.00 76.06 291 ALA A CA 1
ATOM 2153 C C . ALA A 1 291 ? 29.572 -14.062 -28.511 1.00 76.06 291 ALA A C 1
ATOM 2155 O O . ALA A 1 291 ? 29.468 -14.385 -27.329 1.00 76.06 291 ALA A O 1
ATOM 2156 N N . GLN A 1 292 ? 30.267 -12.983 -28.884 1.00 80.88 292 GLN A N 1
ATOM 2157 C CA . GLN A 1 292 ? 30.977 -12.104 -27.958 1.00 80.88 292 GLN A CA 1
ATOM 2158 C C . GLN A 1 292 ? 30.878 -10.645 -28.396 1.00 80.88 292 GLN A C 1
ATOM 2160 O O . GLN A 1 292 ? 30.878 -10.339 -29.590 1.00 80.88 292 GLN A O 1
ATOM 2165 N N . VAL A 1 293 ? 30.859 -9.745 -27.411 1.00 84.25 293 VAL A N 1
ATOM 2166 C CA . VAL A 1 293 ? 30.928 -8.302 -27.647 1.00 84.25 293 VAL A CA 1
ATOM 2167 C C . VAL A 1 293 ? 32.349 -7.920 -28.095 1.00 84.25 293 VAL A C 1
ATOM 2169 O O . VAL A 1 293 ? 33.315 -8.249 -27.394 1.00 84.25 293 VAL A O 1
ATOM 2172 N N . PRO A 1 294 ? 32.502 -7.222 -29.236 1.00 84.00 294 PRO A N 1
ATOM 2173 C CA . PRO A 1 294 ? 33.781 -6.717 -29.717 1.00 84.00 294 PRO A CA 1
ATOM 2174 C C . PRO A 1 294 ? 34.543 -5.890 -28.666 1.00 84.00 294 PRO A C 1
ATOM 2176 O O . PRO A 1 294 ? 33.916 -5.124 -27.926 1.00 84.00 294 PRO A O 1
ATOM 2179 N N . PRO A 1 295 ? 35.891 -5.956 -28.638 1.00 86.19 295 PRO A N 1
ATOM 2180 C CA . PRO A 1 295 ? 36.719 -5.216 -27.682 1.00 86.19 295 PRO A CA 1
ATOM 2181 C C . PRO A 1 295 ? 36.388 -3.720 -27.521 1.00 86.19 295 PRO A C 1
ATOM 2183 O O . PRO A 1 295 ? 36.370 -3.261 -26.382 1.00 86.19 295 PRO A O 1
ATOM 2186 N N . PRO A 1 296 ? 36.068 -2.956 -28.591 1.00 82.44 296 PRO A N 1
ATOM 2187 C CA . PRO A 1 296 ? 35.770 -1.525 -28.476 1.00 82.44 296 PRO A CA 1
ATOM 2188 C C . PRO A 1 296 ? 34.581 -1.168 -27.574 1.00 82.44 296 PRO A C 1
ATOM 2190 O O . PRO A 1 296 ? 34.501 -0.029 -27.126 1.00 82.44 296 PRO A O 1
ATOM 2193 N N . CYS A 1 297 ? 33.669 -2.110 -27.317 1.00 83.12 297 CYS A N 1
ATOM 2194 C CA . CYS A 1 297 ? 32.481 -1.878 -26.492 1.00 83.12 297 CYS A CA 1
ATOM 2195 C C . CYS A 1 297 ? 32.488 -2.668 -25.178 1.00 83.12 297 CYS A C 1
ATOM 2197 O O . CYS A 1 297 ? 31.482 -2.703 -24.469 1.00 83.12 297 CYS A O 1
ATOM 2199 N N . GLN A 1 298 ? 33.604 -3.316 -24.834 1.00 85.38 298 GLN A N 1
ATOM 2200 C CA . GLN A 1 298 ? 33.732 -3.971 -23.535 1.00 85.38 298 GLN A CA 1
ATOM 2201 C C . GLN A 1 298 ? 33.673 -2.921 -22.417 1.00 85.38 298 GLN A C 1
ATOM 2203 O O . GLN A 1 298 ? 34.385 -1.921 -22.455 1.00 85.38 298 GLN A O 1
ATOM 2208 N N . GLY A 1 299 ? 32.811 -3.150 -21.423 1.00 81.94 299 GLY A N 1
ATOM 2209 C CA . GLY A 1 299 ? 32.602 -2.229 -20.300 1.00 81.94 299 GLY A CA 1
ATOM 2210 C C . GLY A 1 299 ? 31.538 -1.149 -20.526 1.00 81.94 299 GLY A C 1
ATOM 2211 O O . GLY A 1 299 ? 31.284 -0.379 -19.605 1.00 81.94 299 GLY A O 1
ATOM 2212 N N . GLN A 1 300 ? 30.897 -1.104 -21.701 1.00 86.06 300 GLN A N 1
ATOM 2213 C CA . GLN A 1 300 ? 29.730 -0.247 -21.930 1.00 86.06 300 GLN A CA 1
ATOM 2214 C C . GLN A 1 300 ? 28.475 -0.832 -21.264 1.00 86.06 300 GLN A C 1
ATOM 2216 O O . GLN A 1 300 ? 28.300 -2.052 -21.200 1.00 86.06 300 GLN A O 1
ATOM 2221 N N . ASN A 1 301 ? 27.585 0.040 -20.789 1.00 81.38 301 ASN A N 1
ATOM 2222 C CA . ASN A 1 301 ? 26.296 -0.369 -20.232 1.00 81.38 301 ASN A CA 1
ATOM 2223 C C . ASN A 1 301 ? 25.297 -0.683 -21.350 1.00 81.38 301 ASN A C 1
ATOM 2225 O O . ASN A 1 301 ? 25.321 -0.052 -22.401 1.00 81.38 301 ASN A O 1
ATOM 2229 N N . LEU A 1 302 ? 24.398 -1.645 -21.107 1.00 86.75 302 LEU A N 1
ATOM 2230 C CA . LEU A 1 302 ? 23.334 -2.018 -22.054 1.00 86.75 302 LEU A CA 1
ATOM 2231 C C . LEU A 1 302 ? 23.868 -2.308 -23.468 1.00 86.75 302 LEU A C 1
ATOM 2233 O O . LEU A 1 302 ? 23.283 -1.902 -24.468 1.00 86.75 302 LEU A O 1
ATOM 2237 N N . VAL A 1 303 ? 25.012 -2.988 -23.538 1.00 90.62 303 VAL A N 1
ATOM 2238 C CA . VAL A 1 303 ? 25.727 -3.268 -24.782 1.00 90.62 303 VAL A CA 1
ATOM 2239 C C . VAL A 1 303 ? 25.214 -4.533 -25.467 1.00 90.62 303 VAL A C 1
ATOM 2241 O O . VAL A 1 303 ? 24.878 -5.526 -24.823 1.00 90.62 303 VAL A O 1
ATOM 2244 N N . THR A 1 304 ? 25.222 -4.513 -26.793 1.00 91.38 304 THR A N 1
ATOM 2245 C CA . THR A 1 304 ? 24.968 -5.667 -27.652 1.00 91.38 304 THR A CA 1
ATOM 2246 C C . THR A 1 304 ? 25.941 -5.684 -28.832 1.00 91.38 304 THR A C 1
ATOM 2248 O O . THR A 1 304 ? 26.584 -4.678 -29.149 1.00 91.38 304 THR A O 1
ATOM 2251 N N . ALA A 1 305 ? 26.053 -6.829 -29.497 1.00 91.88 305 ALA A N 1
ATOM 2252 C CA . ALA A 1 305 ? 26.818 -6.983 -30.725 1.00 91.88 305 ALA A CA 1
ATOM 2253 C C . ALA A 1 305 ? 25.922 -7.501 -31.847 1.00 91.88 305 ALA A C 1
ATOM 2255 O O . ALA A 1 305 ? 25.045 -8.332 -31.618 1.00 91.88 305 ALA A O 1
ATOM 2256 N N . HIS A 1 306 ? 26.185 -7.033 -33.064 1.00 92.81 306 HIS A N 1
ATOM 2257 C CA . HIS A 1 306 ? 25.479 -7.449 -34.268 1.00 92.81 306 HIS A CA 1
ATOM 2258 C C . HIS A 1 306 ? 26.435 -7.575 -35.442 1.00 92.81 306 HIS A C 1
ATOM 2260 O O . HIS A 1 306 ? 27.334 -6.751 -35.612 1.00 92.81 306 HIS A O 1
ATOM 2266 N N . GLN A 1 307 ? 26.231 -8.585 -36.276 1.00 91.94 307 GLN A N 1
ATOM 2267 C CA . GLN A 1 307 ? 26.957 -8.758 -37.522 1.00 91.94 307 GLN A CA 1
ATOM 2268 C C . GLN A 1 307 ? 25.972 -8.707 -38.686 1.00 91.94 307 GLN A C 1
ATOM 2270 O O . GLN A 1 307 ? 25.032 -9.489 -38.759 1.00 91.94 307 GLN A O 1
ATOM 2275 N N . TYR A 1 308 ? 26.227 -7.807 -39.628 1.00 90.81 308 TYR A N 1
ATOM 2276 C CA . TYR A 1 308 ? 25.416 -7.683 -40.832 1.00 90.81 308 TYR A CA 1
ATOM 2277 C C . TYR A 1 308 ? 25.935 -8.629 -41.909 1.00 90.81 308 TYR A C 1
ATOM 2279 O O . TYR A 1 308 ? 27.121 -8.598 -42.249 1.00 90.81 308 TYR A O 1
ATOM 2287 N N . ALA A 1 309 ? 25.053 -9.454 -42.464 1.00 88.75 309 ALA A N 1
ATOM 2288 C CA . ALA A 1 309 ? 25.405 -10.384 -43.538 1.00 88.75 309 ALA A CA 1
ATOM 2289 C C . ALA A 1 309 ? 25.353 -9.742 -44.940 1.00 88.75 309 ALA A C 1
ATOM 2291 O O . ALA A 1 309 ? 25.850 -10.326 -45.903 1.00 88.75 309 ALA A O 1
ATOM 2292 N N . GLN A 1 310 ? 24.770 -8.546 -45.063 1.00 90.00 310 GLN A N 1
ATOM 2293 C CA . GLN A 1 310 ? 24.572 -7.833 -46.328 1.00 90.00 310 GLN A CA 1
ATOM 2294 C C . GLN A 1 310 ? 24.881 -6.337 -46.192 1.00 90.00 310 GLN A C 1
ATOM 2296 O O . GLN A 1 310 ? 24.754 -5.766 -45.104 1.00 90.00 310 GLN A O 1
ATOM 2301 N N . ILE A 1 311 ? 25.278 -5.708 -47.304 1.00 91.62 311 ILE A N 1
ATOM 2302 C CA . ILE A 1 311 ? 25.462 -4.252 -47.386 1.00 91.62 311 ILE A CA 1
ATOM 2303 C C . ILE A 1 311 ? 24.126 -3.517 -47.209 1.00 91.62 311 ILE A C 1
ATOM 2305 O O . ILE A 1 311 ? 23.066 -4.094 -47.441 1.00 91.62 311 ILE A O 1
ATOM 2309 N N . SER A 1 312 ? 24.168 -2.250 -46.798 1.00 92.69 312 SER A N 1
ATOM 2310 C CA . SER A 1 312 ? 22.967 -1.473 -46.467 1.00 92.69 312 SER A CA 1
ATOM 2311 C C . SER A 1 312 ? 22.354 -0.687 -47.634 1.00 92.69 312 SER A C 1
ATOM 2313 O O . SER A 1 312 ? 21.261 -0.150 -47.468 1.00 92.69 312 SER A O 1
ATOM 2315 N N . ASP A 1 313 ? 23.028 -0.615 -48.788 1.00 86.06 313 ASP A N 1
ATOM 2316 C CA . ASP A 1 313 ? 22.746 0.320 -49.897 1.00 86.06 313 ASP A CA 1
ATOM 2317 C C . ASP A 1 313 ? 21.293 0.320 -50.402 1.00 86.06 313 ASP A C 1
ATOM 2319 O O . ASP A 1 313 ? 20.796 1.359 -50.833 1.00 86.06 313 ASP A O 1
ATOM 2323 N N . GLU A 1 314 ? 20.588 -0.810 -50.305 1.00 83.25 314 GLU A N 1
ATOM 2324 C CA . GLU A 1 314 ? 19.192 -0.953 -50.753 1.00 83.25 314 GLU A CA 1
ATOM 2325 C C . GLU A 1 314 ? 18.191 -1.136 -49.598 1.00 83.25 314 GLU A C 1
ATOM 2327 O O . GLU A 1 314 ? 17.011 -1.394 -49.834 1.00 83.25 314 GLU A O 1
ATOM 2332 N N . ARG A 1 315 ? 18.632 -1.030 -48.335 1.00 86.44 315 ARG A N 1
ATOM 2333 C CA . ARG A 1 315 ? 17.787 -1.378 -47.181 1.00 86.44 315 ARG A CA 1
ATOM 2334 C C . ARG A 1 315 ? 16.675 -0.361 -46.922 1.00 86.44 315 ARG A C 1
ATOM 2336 O O . ARG A 1 315 ? 15.527 -0.746 -46.727 1.00 86.44 315 ARG A O 1
ATOM 2343 N N . ASN A 1 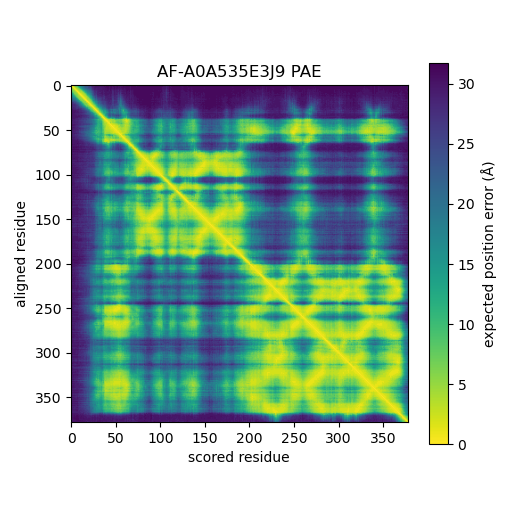316 ? 17.031 0.919 -46.925 1.00 90.56 316 ASN A N 1
ATOM 2344 C CA . ASN A 1 316 ? 16.134 2.058 -46.734 1.00 90.56 316 ASN A CA 1
ATOM 2345 C C . ASN A 1 316 ? 16.438 3.131 -47.788 1.00 90.56 316 ASN A C 1
ATOM 2347 O O . ASN A 1 316 ? 17.447 3.059 -48.485 1.00 90.56 316 ASN A O 1
ATOM 2351 N N . ALA A 1 317 ? 15.592 4.160 -47.892 1.00 91.00 317 ALA A N 1
ATOM 2352 C CA . ALA A 1 317 ? 15.765 5.243 -48.870 1.00 91.00 317 ALA A CA 1
ATOM 2353 C C . ALA A 1 317 ? 17.102 6.005 -48.738 1.00 91.00 317 ALA A C 1
ATOM 2355 O O . ALA A 1 317 ? 17.550 6.630 -49.696 1.00 91.00 317 ALA A O 1
ATOM 2356 N N . ASP A 1 318 ? 17.733 5.963 -47.562 1.00 92.25 318 ASP A N 1
ATOM 2357 C CA . ASP A 1 318 ? 19.047 6.545 -47.282 1.00 92.25 318 ASP A CA 1
ATOM 2358 C C . ASP A 1 318 ? 20.210 5.541 -47.402 1.00 92.25 318 ASP A C 1
ATOM 2360 O O . ASP A 1 318 ? 21.351 5.904 -47.107 1.00 92.25 318 ASP A O 1
ATOM 2364 N N . GLY A 1 319 ? 19.933 4.301 -47.823 1.00 92.25 319 GLY A N 1
ATOM 2365 C CA . GLY A 1 319 ? 20.919 3.234 -48.001 1.00 92.25 319 GLY A CA 1
ATOM 2366 C C . GLY A 1 319 ? 21.558 2.756 -46.695 1.00 92.25 319 GLY A C 1
ATOM 2367 O O . GLY A 1 319 ? 22.739 2.402 -46.681 1.00 92.25 319 GLY A O 1
ATOM 2368 N N . LYS A 1 320 ? 20.831 2.808 -45.569 1.00 94.44 320 LYS A N 1
ATOM 2369 C CA . LYS A 1 320 ? 21.343 2.457 -44.232 1.00 94.44 320 LYS A CA 1
ATOM 2370 C C . LYS A 1 320 ? 20.415 1.503 -43.498 1.00 94.44 320 LYS A C 1
ATOM 2372 O O . LYS A 1 320 ? 19.217 1.485 -43.750 1.00 94.44 320 LYS A O 1
ATOM 2377 N N . TYR A 1 321 ? 20.965 0.759 -42.545 1.00 94.31 321 TYR A N 1
ATOM 2378 C CA . TYR A 1 321 ? 20.175 0.074 -41.524 1.00 94.31 321 TYR A CA 1
ATOM 2379 C C . TYR A 1 321 ? 19.715 1.077 -40.467 1.00 94.31 321 TYR A C 1
ATOM 2381 O O . TYR A 1 321 ? 20.488 1.952 -40.063 1.00 94.31 321 TYR A O 1
ATOM 2389 N N . HIS A 1 322 ? 18.470 0.959 -40.007 1.00 95.25 322 HIS A N 1
ATOM 2390 C CA . HIS A 1 322 ? 17.910 1.807 -38.951 1.00 95.25 322 HIS A CA 1
ATOM 2391 C C . HIS A 1 322 ? 17.827 1.035 -37.638 1.00 95.25 322 HIS A C 1
ATOM 2393 O O . HIS A 1 322 ? 16.817 0.412 -37.320 1.00 95.25 322 HIS A O 1
ATOM 2399 N N . VAL A 1 323 ? 18.909 1.088 -36.861 1.00 94.50 323 VAL A N 1
ATOM 2400 C CA . VAL A 1 323 ? 18.977 0.395 -35.572 1.00 94.50 323 VAL A CA 1
ATOM 2401 C C . VAL A 1 323 ? 18.096 1.120 -34.561 1.00 94.50 323 VAL A C 1
ATOM 2403 O O . VAL A 1 323 ? 18.251 2.317 -34.336 1.00 94.50 323 VAL A O 1
ATOM 2406 N N . THR A 1 324 ? 17.190 0.396 -33.921 1.00 95.31 324 THR A N 1
ATOM 2407 C CA . THR A 1 324 ? 16.352 0.905 -32.831 1.00 95.31 324 THR A CA 1
ATOM 2408 C C . THR A 1 324 ? 16.504 0.020 -31.611 1.00 95.31 324 THR A C 1
ATOM 2410 O O . THR A 1 324 ? 16.669 -1.195 -31.733 1.00 95.31 324 THR A O 1
ATOM 2413 N N . ALA A 1 325 ? 16.383 0.616 -30.436 1.00 92.38 325 ALA A N 1
ATOM 2414 C CA . ALA A 1 325 ? 16.381 -0.097 -29.178 1.00 92.38 325 ALA A CA 1
ATOM 2415 C C . ALA A 1 325 ? 15.102 0.224 -28.409 1.00 92.38 325 ALA A C 1
ATOM 2417 O O . ALA A 1 325 ? 14.697 1.383 -28.330 1.00 92.38 325 ALA A O 1
ATOM 2418 N N . THR A 1 326 ? 14.463 -0.807 -27.865 1.00 91.50 326 THR A N 1
ATOM 2419 C CA . THR A 1 326 ? 13.258 -0.680 -27.043 1.00 91.50 326 THR A CA 1
ATOM 2420 C C . THR A 1 326 ? 13.596 -1.021 -25.604 1.00 91.50 326 THR A C 1
ATOM 2422 O O . THR A 1 326 ? 13.862 -2.174 -25.268 1.00 91.50 326 THR A O 1
ATOM 2425 N N . GLU A 1 327 ? 13.588 -0.009 -24.750 1.00 87.75 327 GLU A N 1
ATOM 2426 C CA . GLU A 1 327 ? 13.729 -0.142 -23.307 1.00 87.75 327 GLU A CA 1
ATOM 2427 C C . GLU A 1 327 ? 12.443 -0.745 -22.733 1.00 87.75 327 GLU A C 1
ATOM 2429 O O . GLU A 1 327 ? 11.341 -0.228 -22.962 1.00 87.75 327 GLU A O 1
ATOM 2434 N N . ARG A 1 328 ? 12.577 -1.848 -21.990 1.00 87.31 328 ARG A N 1
ATOM 2435 C CA . ARG A 1 328 ? 11.462 -2.528 -21.328 1.00 87.31 328 ARG A CA 1
ATOM 2436 C C . ARG A 1 328 ? 11.491 -2.285 -19.833 1.00 87.31 328 ARG A C 1
ATOM 2438 O O . ARG A 1 328 ? 12.524 -2.441 -19.184 1.00 87.31 328 ARG A O 1
ATOM 2445 N N . TYR A 1 329 ? 10.317 -2.006 -19.283 1.00 85.75 329 TYR A N 1
ATOM 2446 C CA . TYR A 1 329 ? 10.105 -1.838 -17.854 1.00 85.75 329 TYR A CA 1
ATOM 2447 C C . TYR A 1 329 ? 9.031 -2.804 -17.354 1.00 85.75 329 TYR A C 1
ATOM 2449 O O . TYR A 1 329 ? 8.231 -3.329 -18.126 1.00 85.75 329 TYR A O 1
ATOM 2457 N N . SER A 1 330 ? 9.004 -3.031 -16.047 1.00 87.38 330 SER A N 1
ATOM 2458 C CA . SER A 1 330 ? 7.913 -3.708 -15.346 1.00 87.38 330 SER A CA 1
ATOM 2459 C C . SER A 1 330 ? 7.409 -2.834 -14.211 1.00 87.38 330 SER A C 1
ATOM 2461 O O . SER A 1 330 ? 8.200 -2.132 -13.583 1.00 87.38 330 SER A O 1
ATOM 2463 N N . ILE A 1 331 ? 6.121 -2.939 -13.899 1.00 87.56 331 ILE A N 1
ATOM 2464 C CA . ILE A 1 331 ? 5.528 -2.386 -12.684 1.00 87.56 331 ILE A CA 1
ATOM 2465 C C . ILE A 1 331 ? 4.972 -3.543 -11.854 1.00 87.56 331 ILE A C 1
ATOM 2467 O O . ILE A 1 331 ? 4.164 -4.330 -12.340 1.00 87.56 331 ILE A O 1
ATOM 2471 N N . SER A 1 332 ? 5.430 -3.669 -10.613 1.00 89.12 332 SER A N 1
ATOM 2472 C CA . SER A 1 332 ? 4.904 -4.636 -9.647 1.00 89.12 332 SER A CA 1
ATOM 2473 C C . SER A 1 332 ? 4.288 -3.889 -8.480 1.00 89.12 332 SER A C 1
ATOM 2475 O O . SER A 1 332 ? 4.939 -2.998 -7.934 1.00 89.12 332 SER A O 1
ATOM 2477 N N . VAL A 1 333 ? 3.071 -4.256 -8.080 1.00 88.75 333 VAL A N 1
ATOM 2478 C CA . VAL A 1 333 ? 2.382 -3.620 -6.955 1.00 88.75 333 VAL A CA 1
ATOM 2479 C C . VAL A 1 333 ? 2.015 -4.660 -5.912 1.00 88.75 333 VAL A C 1
ATOM 2481 O O . VAL A 1 333 ? 1.473 -5.721 -6.227 1.00 88.75 333 VAL A O 1
ATOM 2484 N N . VAL A 1 334 ? 2.321 -4.346 -4.660 1.00 88.44 334 VAL A N 1
ATOM 2485 C CA . VAL A 1 334 ? 1.870 -5.098 -3.492 1.00 88.44 334 VAL A CA 1
ATOM 2486 C C . VAL A 1 334 ? 1.080 -4.179 -2.573 1.00 88.44 334 VAL A C 1
ATOM 2488 O O . VAL A 1 334 ? 1.332 -2.976 -2.525 1.00 88.44 334 VAL A O 1
ATOM 2491 N N . VAL A 1 335 ? 0.115 -4.736 -1.854 1.00 86.50 335 VAL A N 1
ATOM 2492 C CA . VAL A 1 335 ? -0.707 -4.004 -0.889 1.00 86.50 335 VAL A CA 1
ATOM 2493 C C . VAL A 1 335 ? -0.493 -4.536 0.525 1.00 86.50 335 VAL A C 1
ATOM 2495 O O . VAL A 1 335 ? -0.344 -5.745 0.730 1.00 86.50 335 VAL A O 1
ATOM 2498 N N . TYR A 1 336 ? -0.495 -3.605 1.475 1.00 85.44 336 TYR A N 1
ATOM 2499 C CA . TYR A 1 336 ? -0.476 -3.819 2.918 1.00 85.44 336 TYR A CA 1
ATOM 2500 C C . TYR A 1 336 ? -1.650 -3.068 3.543 1.00 85.44 336 TYR A C 1
ATOM 2502 O O . TYR A 1 336 ? -2.057 -2.014 3.043 1.00 85.44 336 TYR A O 1
ATOM 2510 N N . TRP A 1 337 ? -2.191 -3.588 4.637 1.00 80.75 337 TRP A N 1
ATOM 2511 C CA . TRP A 1 337 ? -3.191 -2.886 5.439 1.00 80.75 337 TRP A CA 1
ATOM 2512 C C . TRP A 1 337 ? -3.140 -3.369 6.884 1.00 80.75 337 TRP A C 1
ATOM 2514 O O . TRP A 1 337 ? -2.447 -4.333 7.208 1.00 80.75 337 TRP A O 1
ATOM 2524 N N . TYR A 1 338 ? -3.856 -2.671 7.754 1.00 77.81 338 TYR A N 1
ATOM 2525 C CA . TYR A 1 338 ? -3.961 -3.008 9.164 1.00 77.81 338 TYR A CA 1
ATOM 2526 C C . TYR A 1 338 ? -5.429 -2.940 9.587 1.00 77.81 338 TYR A C 1
ATOM 2528 O O . TYR A 1 338 ? -6.113 -1.960 9.282 1.00 77.81 338 TYR A O 1
ATOM 2536 N N . ASP A 1 339 ? -5.908 -3.970 10.279 1.00 73.19 339 ASP A N 1
ATOM 2537 C CA . ASP A 1 339 ? -7.261 -4.044 10.832 1.00 73.19 339 ASP A CA 1
ATOM 2538 C C . ASP A 1 339 ? -7.273 -4.707 12.224 1.00 73.19 339 ASP A C 1
ATOM 2540 O O . ASP A 1 339 ? -6.253 -4.759 12.914 1.00 73.19 339 ASP A O 1
ATOM 2544 N N . SER A 1 340 ? -8.446 -5.154 12.676 1.00 67.88 340 SER A N 1
ATOM 2545 C CA . SER A 1 340 ? -8.636 -5.828 13.961 1.00 67.88 340 SER A CA 1
ATOM 2546 C C . SER A 1 340 ? -7.909 -7.168 14.076 1.00 67.88 340 SER A C 1
ATOM 2548 O O . SER A 1 340 ? -7.534 -7.557 15.178 1.00 67.88 340 SER A O 1
ATOM 2550 N N . ASP A 1 341 ? -7.672 -7.858 12.962 1.00 70.44 341 ASP A N 1
ATOM 2551 C CA . ASP A 1 341 ? -6.917 -9.114 12.937 1.00 70.44 341 ASP A CA 1
ATOM 2552 C C . ASP A 1 341 ? -5.397 -8.865 12.900 1.00 70.44 341 ASP A C 1
ATOM 2554 O O . ASP A 1 341 ? -4.601 -9.799 13.014 1.00 70.44 341 ASP A O 1
ATOM 2558 N N . GLY A 1 342 ? -4.989 -7.595 12.807 1.00 70.94 342 GLY A N 1
ATOM 2559 C CA . GLY A 1 342 ? -3.607 -7.146 12.847 1.00 70.94 342 GLY A CA 1
ATOM 2560 C C . GLY A 1 342 ? -3.095 -6.671 11.483 1.00 70.94 342 GLY A C 1
ATOM 2561 O O . GLY A 1 342 ? -3.870 -6.186 10.655 1.00 70.94 342 GLY A O 1
ATOM 2562 N N . PRO A 1 343 ? -1.771 -6.718 11.257 1.00 76.00 343 PRO A N 1
ATOM 2563 C CA . PRO A 1 343 ? -1.175 -6.343 9.982 1.00 76.00 343 PRO A CA 1
ATOM 2564 C C . PRO A 1 343 ? -1.400 -7.422 8.917 1.00 76.00 343 PRO A C 1
ATOM 2566 O O . PRO A 1 343 ? -1.321 -8.618 9.189 1.00 76.00 343 PRO A O 1
ATOM 2569 N N . HIS A 1 344 ? -1.590 -6.985 7.675 1.00 77.81 344 HIS A N 1
ATOM 2570 C CA . HIS A 1 344 ? -1.788 -7.844 6.512 1.00 77.81 344 HIS A CA 1
ATOM 2571 C C . HIS A 1 344 ? -0.860 -7.474 5.354 1.00 77.81 344 HIS A C 1
ATOM 2573 O O . HIS A 1 344 ? -0.382 -6.342 5.234 1.00 77.81 344 HIS A O 1
ATOM 2579 N N . GLY A 1 345 ? -0.675 -8.434 4.447 1.00 79.81 345 GLY A N 1
ATOM 2580 C CA . GLY A 1 345 ? 0.185 -8.314 3.272 1.00 79.81 345 GLY A CA 1
ATOM 2581 C C . GLY A 1 345 ? 1.594 -8.888 3.481 1.00 79.81 345 GLY A C 1
ATOM 2582 O O . GLY A 1 345 ? 1.901 -9.411 4.550 1.00 79.81 345 GLY A O 1
ATOM 2583 N N . PRO A 1 346 ? 2.462 -8.830 2.455 1.00 84.75 346 PRO A N 1
ATOM 2584 C CA . PRO A 1 346 ? 2.201 -8.289 1.119 1.00 84.75 346 PRO A CA 1
ATOM 2585 C C . PRO A 1 346 ? 1.242 -9.162 0.300 1.00 84.75 346 PRO A C 1
ATOM 2587 O O . PRO A 1 346 ? 1.430 -10.373 0.197 1.00 84.75 346 PRO A O 1
ATOM 2590 N N . VAL A 1 347 ? 0.260 -8.540 -0.356 1.00 84.44 347 VAL A N 1
ATOM 2591 C CA . VAL A 1 347 ? -0.569 -9.195 -1.385 1.00 84.44 347 VAL A CA 1
ATOM 2592 C C . VAL A 1 347 ? -0.282 -8.558 -2.739 1.00 84.44 347 VAL A C 1
ATOM 2594 O O . VAL A 1 347 ? -0.382 -7.344 -2.882 1.00 84.44 347 VAL A O 1
ATOM 2597 N N . THR A 1 348 ? 0.082 -9.357 -3.742 1.00 87.06 348 THR A N 1
ATOM 2598 C CA . THR A 1 348 ? 0.281 -8.858 -5.110 1.00 87.06 348 THR A CA 1
ATOM 2599 C C . THR A 1 348 ? -1.051 -8.460 -5.732 1.00 87.06 348 THR A C 1
ATOM 2601 O O . THR A 1 348 ? -2.014 -9.226 -5.688 1.00 87.06 348 THR A O 1
ATOM 2604 N N . VAL A 1 349 ? -1.090 -7.279 -6.344 1.00 88.31 349 VAL A N 1
ATOM 2605 C CA . VAL A 1 349 ? -2.270 -6.742 -7.028 1.00 88.31 349 VAL A CA 1
ATOM 2606 C C . VAL A 1 349 ? -1.909 -6.279 -8.433 1.00 88.31 349 VAL A C 1
ATOM 2608 O O . VAL A 1 349 ? -0.779 -5.864 -8.695 1.00 88.31 349 VAL A O 1
ATOM 2611 N N . ASP A 1 350 ? -2.878 -6.352 -9.341 1.00 88.69 350 ASP A N 1
ATOM 2612 C CA . ASP A 1 350 ? -2.728 -5.818 -10.690 1.00 88.69 350 ASP A CA 1
ATOM 2613 C C . ASP A 1 350 ? -2.859 -4.280 -10.654 1.00 88.69 350 ASP A C 1
ATOM 2615 O O . ASP A 1 350 ? -3.903 -3.772 -10.229 1.00 88.69 350 ASP A O 1
ATOM 2619 N N . PRO A 1 351 ? -1.838 -3.511 -11.084 1.00 87.75 351 PRO A N 1
ATOM 2620 C CA . PRO A 1 351 ? -1.940 -2.056 -11.173 1.00 87.75 351 PRO A CA 1
ATOM 2621 C C . PRO A 1 351 ? -2.950 -1.569 -12.223 1.00 87.75 351 PRO A C 1
ATOM 2623 O O . PRO A 1 351 ? -3.263 -0.378 -12.247 1.00 87.75 351 PRO A O 1
ATOM 2626 N N . GLY A 1 352 ? -3.434 -2.445 -13.111 1.00 88.50 352 GLY A N 1
ATOM 2627 C CA . GLY A 1 352 ? -4.361 -2.101 -14.191 1.00 88.50 352 GLY A CA 1
ATOM 2628 C C . GLY A 1 352 ? -3.732 -1.229 -15.284 1.00 88.50 352 GLY A C 1
ATOM 2629 O O . GLY A 1 352 ? -4.443 -0.662 -16.112 1.00 88.50 352 GLY A O 1
ATOM 2630 N N . VAL A 1 353 ? -2.402 -1.102 -15.285 1.00 87.25 353 VAL A N 1
ATOM 2631 C CA . VAL A 1 353 ? -1.611 -0.382 -16.288 1.00 87.25 353 VAL A CA 1
ATOM 2632 C C . VAL A 1 353 ? -0.440 -1.240 -16.740 1.00 87.25 353 VAL A C 1
ATOM 2634 O O . VAL A 1 353 ? 0.145 -1.988 -15.960 1.00 87.25 353 VAL A O 1
ATOM 2637 N N . SER A 1 354 ? -0.077 -1.113 -18.014 1.00 85.56 354 SER A N 1
ATOM 2638 C CA . SER A 1 354 ? 1.158 -1.696 -18.534 1.00 85.56 354 SER A CA 1
ATOM 2639 C C . SER A 1 354 ? 2.329 -0.762 -18.259 1.00 85.56 354 SER A C 1
ATOM 2641 O O . SER A 1 354 ? 2.191 0.459 -18.344 1.00 85.56 354 SER A O 1
ATOM 2643 N N . ALA A 1 355 ? 3.485 -1.338 -17.944 1.00 82.12 355 ALA A N 1
ATOM 2644 C CA . ALA A 1 355 ? 4.719 -0.575 -17.844 1.00 82.12 355 ALA A CA 1
ATOM 2645 C C . ALA A 1 355 ? 5.062 0.086 -19.196 1.00 82.12 355 ALA A C 1
ATOM 2647 O O . ALA A 1 355 ? 4.712 -0.456 -20.249 1.00 82.12 355 ALA A O 1
ATOM 2648 N N . PRO A 1 356 ? 5.736 1.248 -19.184 1.00 78.50 356 PRO A N 1
ATOM 2649 C CA . PRO A 1 356 ? 6.096 1.946 -20.406 1.00 78.50 356 PRO A CA 1
ATOM 2650 C C . PRO A 1 356 ? 7.121 1.148 -21.217 1.00 78.50 356 PRO A C 1
ATOM 2652 O O . PRO A 1 356 ? 7.975 0.448 -20.670 1.00 78.50 356 PRO A O 1
ATOM 2655 N N . THR A 1 357 ? 7.057 1.315 -22.533 1.00 84.62 357 THR A N 1
ATOM 2656 C CA . THR A 1 357 ? 8.104 0.912 -23.476 1.00 84.62 357 THR A CA 1
ATOM 2657 C C . THR A 1 357 ? 8.605 2.159 -24.179 1.00 84.62 357 THR A C 1
ATOM 2659 O O . THR A 1 357 ? 7.798 2.904 -24.742 1.00 84.62 357 THR A O 1
ATOM 2662 N N . LEU A 1 358 ? 9.913 2.393 -24.150 1.00 86.06 358 LEU A N 1
ATOM 2663 C CA . LEU A 1 358 ? 10.520 3.570 -24.769 1.00 86.06 358 LEU A CA 1
ATOM 2664 C C . LEU A 1 358 ? 11.407 3.107 -25.909 1.00 86.06 358 LEU A C 1
ATOM 2666 O O . LEU A 1 358 ? 12.314 2.303 -25.708 1.00 86.06 358 LEU A O 1
ATOM 2670 N N . THR A 1 359 ? 11.138 3.602 -27.110 1.00 90.44 359 THR A N 1
ATOM 2671 C CA . THR A 1 359 ? 11.919 3.247 -28.292 1.00 90.44 359 THR A CA 1
ATOM 2672 C C . THR A 1 359 ? 12.783 4.425 -28.689 1.00 90.44 359 THR A C 1
ATOM 2674 O O . THR A 1 359 ? 12.284 5.535 -28.873 1.00 90.44 359 THR A O 1
ATOM 2677 N N . THR A 1 360 ? 14.084 4.187 -28.814 1.00 90.44 360 THR A N 1
ATOM 2678 C CA . THR A 1 360 ? 15.033 5.195 -29.283 1.00 90.44 360 THR A CA 1
ATOM 2679 C C . THR A 1 360 ? 14.677 5.655 -30.694 1.00 90.44 360 THR A C 1
ATOM 2681 O O . THR A 1 360 ? 14.094 4.912 -31.488 1.00 90.44 360 THR A O 1
ATOM 2684 N N . ASN A 1 361 ? 15.124 6.856 -31.059 1.00 91.75 361 ASN A N 1
ATOM 2685 C CA . ASN A 1 361 ? 15.162 7.230 -32.470 1.00 91.75 361 ASN A CA 1
ATOM 2686 C C . ASN A 1 361 ? 16.024 6.234 -33.260 1.00 91.75 361 ASN A C 1
ATOM 2688 O O . ASN A 1 361 ? 16.970 5.650 -32.720 1.00 91.75 361 ASN A O 1
ATOM 2692 N N . ALA A 1 362 ? 15.703 6.071 -34.544 1.00 93.25 362 ALA A N 1
ATOM 2693 C CA . ALA A 1 362 ? 16.487 5.247 -35.450 1.00 93.25 362 ALA A CA 1
ATOM 2694 C C . ALA A 1 362 ? 17.932 5.757 -35.529 1.00 93.25 362 ALA A C 1
ATOM 2696 O O . ALA A 1 362 ? 18.184 6.919 -35.857 1.00 93.25 362 ALA A O 1
ATOM 2697 N N . TYR A 1 363 ? 18.877 4.867 -35.245 1.00 95.00 363 TYR A N 1
ATOM 2698 C CA . TYR A 1 363 ? 20.299 5.093 -35.413 1.00 95.00 363 TYR A CA 1
ATOM 2699 C C . TYR A 1 363 ? 20.733 4.600 -36.800 1.00 95.00 363 TYR A C 1
ATOM 2701 O O . TYR A 1 363 ? 20.704 3.393 -37.059 1.00 95.00 363 TYR A O 1
ATOM 2709 N N . PRO A 1 364 ? 21.130 5.506 -37.708 1.00 94.62 364 PRO A N 1
ATOM 2710 C CA . PRO A 1 364 ? 21.485 5.134 -39.067 1.00 94.62 364 PRO A CA 1
ATOM 2711 C C . PRO A 1 364 ? 22.889 4.516 -39.116 1.00 94.62 364 PRO A C 1
ATOM 2713 O O . PRO A 1 364 ? 23.887 5.199 -38.875 1.00 94.62 364 PRO A O 1
ATOM 2716 N N . GLN A 1 365 ? 22.970 3.243 -39.502 1.00 94.12 365 GLN A N 1
ATOM 2717 C CA . GLN A 1 365 ? 24.220 2.512 -39.680 1.00 94.12 365 GLN A CA 1
ATOM 2718 C C . GLN A 1 365 ? 24.433 2.170 -41.155 1.00 94.12 365 GLN A C 1
ATOM 2720 O O . GLN A 1 365 ? 23.692 1.386 -41.746 1.00 94.12 365 GLN A O 1
ATOM 2725 N N . TYR A 1 366 ? 25.481 2.735 -41.751 1.00 94.00 366 TYR A N 1
ATOM 2726 C CA . TYR A 1 366 ? 25.930 2.319 -43.077 1.00 94.00 366 TYR A CA 1
ATOM 2727 C C . TYR A 1 366 ? 26.767 1.044 -42.963 1.00 94.00 366 TYR A C 1
ATOM 2729 O O . TYR A 1 366 ? 27.669 0.986 -42.131 1.00 94.00 366 TYR A O 1
ATOM 2737 N N . VAL A 1 367 ? 26.523 0.042 -43.802 1.00 92.62 367 VAL A N 1
ATOM 2738 C CA . VAL A 1 367 ? 27.302 -1.203 -43.834 1.00 92.62 367 VAL A CA 1
ATOM 2739 C C . VAL A 1 367 ? 27.749 -1.465 -45.262 1.00 92.62 367 VAL A C 1
ATOM 2741 O O . VAL A 1 367 ? 26.921 -1.686 -46.139 1.00 92.62 367 VAL A O 1
ATOM 2744 N N . GLY A 1 368 ? 29.062 -1.471 -45.484 1.00 90.31 368 GLY A N 1
ATOM 2745 C CA . GLY A 1 368 ? 29.660 -1.727 -46.795 1.00 90.31 368 GLY A CA 1
ATOM 2746 C C . GLY A 1 368 ? 30.463 -3.025 -46.843 1.00 90.31 368 GLY A C 1
ATOM 2747 O O . GLY A 1 368 ? 30.739 -3.652 -45.818 1.00 90.31 368 GLY A O 1
ATOM 2748 N N . GLN A 1 369 ? 30.883 -3.419 -48.042 1.00 86.00 369 GLN A N 1
ATOM 2749 C CA . GLN A 1 369 ? 31.830 -4.512 -48.247 1.00 86.00 369 GLN A CA 1
ATOM 2750 C C . GLN A 1 369 ? 33.253 -3.955 -48.392 1.00 86.00 369 GLN A C 1
ATOM 2752 O O . GLN A 1 369 ? 33.459 -2.904 -48.995 1.00 86.00 369 GLN A O 1
ATOM 2757 N N . VAL A 1 370 ? 34.248 -4.665 -47.856 1.00 72.00 370 VAL A N 1
ATOM 2758 C CA . VAL A 1 370 ? 35.653 -4.400 -48.189 1.00 72.00 370 VAL A CA 1
ATOM 2759 C C . VAL A 1 370 ? 35.984 -5.195 -49.447 1.00 72.00 370 VAL A C 1
ATOM 2761 O O . VAL A 1 370 ? 36.096 -6.420 -49.400 1.00 72.00 370 VAL A O 1
ATOM 2764 N N . GLU A 1 371 ? 36.126 -4.511 -50.578 1.00 59.88 371 GLU A N 1
ATOM 2765 C CA . GLU A 1 371 ? 36.742 -5.100 -51.764 1.00 59.88 371 GLU A CA 1
ATOM 2766 C C . GLU A 1 371 ? 38.260 -5.125 -51.562 1.00 59.88 371 GLU A C 1
ATOM 2768 O O . GLU A 1 371 ? 38.906 -4.089 -51.392 1.00 59.88 371 GLU A O 1
ATOM 2773 N N . GLY A 1 372 ? 38.852 -6.319 -51.556 1.00 54.00 372 GLY A N 1
ATOM 2774 C CA . GLY A 1 372 ? 40.299 -6.439 -51.656 1.00 54.00 372 GLY A CA 1
ATOM 2775 C C . GLY A 1 372 ? 40.725 -5.975 -53.043 1.00 54.00 372 GLY A C 1
ATOM 2776 O O . GLY A 1 372 ? 40.465 -6.676 -54.014 1.00 54.00 372 GLY A O 1
ATOM 2777 N N . VAL A 1 373 ? 41.379 -4.816 -53.149 1.00 49.03 373 VAL A N 1
ATOM 2778 C CA . VAL A 1 373 ? 42.072 -4.431 -54.383 1.00 49.03 373 VAL A CA 1
ATOM 2779 C C . VAL A 1 373 ? 43.234 -5.412 -54.557 1.00 49.03 373 VAL A C 1
ATOM 2781 O O . VAL A 1 373 ? 44.139 -5.412 -53.716 1.00 49.03 373 VAL A O 1
ATOM 2784 N N . PRO A 1 374 ? 43.261 -6.257 -55.604 1.00 49.12 374 PRO A N 1
ATOM 2785 C CA . PRO A 1 374 ? 44.446 -7.037 -55.898 1.00 49.12 374 PRO A CA 1
ATOM 2786 C C . PRO A 1 374 ? 45.531 -6.039 -56.300 1.00 49.12 374 PRO A C 1
ATOM 2788 O O . PRO A 1 374 ? 45.482 -5.457 -57.384 1.00 49.12 374 PRO A O 1
ATOM 2791 N N . ILE A 1 375 ? 46.509 -5.809 -55.426 1.00 49.06 375 ILE A N 1
ATOM 2792 C CA . ILE A 1 375 ? 47.751 -5.167 -55.845 1.00 49.06 375 ILE A CA 1
ATOM 2793 C C . ILE A 1 375 ? 48.484 -6.237 -56.648 1.00 49.06 375 ILE A C 1
ATOM 2795 O O . ILE A 1 375 ? 49.145 -7.111 -56.090 1.00 49.06 375 ILE A O 1
ATOM 2799 N N . GLY A 1 376 ? 48.242 -6.238 -57.959 1.00 44.44 376 GLY A N 1
ATOM 2800 C CA . GLY A 1 376 ? 48.910 -7.125 -58.897 1.00 44.44 376 GLY A CA 1
ATOM 2801 C C . GLY A 1 376 ? 50.418 -6.999 -58.727 1.00 44.44 376 GLY A C 1
ATOM 2802 O O . GLY A 1 376 ? 50.969 -5.905 -58.838 1.00 44.44 376 GLY A O 1
ATOM 2803 N N . GLY A 1 377 ? 51.064 -8.125 -58.428 1.00 49.19 377 GLY A N 1
ATOM 2804 C CA . GLY A 1 377 ? 52.509 -8.237 -58.510 1.00 49.19 377 GLY A CA 1
ATOM 2805 C C . GLY A 1 377 ? 52.947 -8.020 -59.954 1.00 49.19 377 GLY A C 1
ATOM 2806 O O . GLY A 1 377 ? 52.483 -8.723 -60.855 1.00 49.19 377 GLY A O 1
ATOM 2807 N N . GLN A 1 378 ? 53.820 -7.039 -60.151 1.00 41.00 378 GLN A N 1
ATOM 2808 C CA . GLN A 1 378 ? 54.800 -7.060 -61.229 1.00 41.00 378 GLN A CA 1
ATOM 2809 C C . GLN A 1 378 ? 56.150 -7.437 -60.642 1.00 41.00 378 GLN A C 1
ATOM 2811 O O . GLN A 1 378 ? 56.468 -6.915 -59.547 1.00 41.00 378 GLN A O 1
#

Mean predicted aligned error: 16.0 Å